Protein AF-A0A2P6TWJ0-F1 (afdb_monomer)

pLDDT: mean 83.56, std 17.19, range [19.19, 98.69]

Structure (mmCIF, N/CA/C/O backbone):
data_AF-A0A2P6TWJ0-F1
#
_entry.id   AF-A0A2P6TWJ0-F1
#
loop_
_atom_site.group_PDB
_atom_site.id
_atom_site.type_symbol
_atom_site.label_atom_id
_atom_site.label_alt_id
_atom_site.label_comp_id
_atom_site.label_asym_id
_atom_site.label_entity_id
_atom_site.label_seq_id
_atom_site.pdbx_PDB_ins_code
_atom_site.Cartn_x
_atom_site.Cartn_y
_atom_site.Cartn_z
_atom_site.occupancy
_atom_site.B_iso_or_equiv
_atom_site.auth_seq_id
_atom_site.auth_comp_id
_atom_site.auth_asym_id
_atom_site.auth_atom_id
_atom_site.pdbx_PDB_model_num
ATOM 1 N N . MET A 1 1 ? -15.428 26.413 -15.712 1.00 32.00 1 MET A N 1
ATOM 2 C CA . MET A 1 1 ? -15.603 25.094 -15.068 1.00 32.00 1 MET A CA 1
ATOM 3 C C . MET A 1 1 ? -15.027 25.182 -13.671 1.00 32.00 1 MET A C 1
ATOM 5 O O . MET A 1 1 ? -13.854 25.510 -13.551 1.00 32.00 1 MET A O 1
ATOM 9 N N . ARG A 1 2 ? -15.846 24.981 -12.632 1.00 39.03 2 ARG A N 1
ATOM 10 C CA . ARG A 1 2 ? -15.373 24.926 -11.243 1.00 39.03 2 ARG A CA 1
ATOM 11 C C . ARG A 1 2 ? -14.610 23.609 -11.052 1.00 39.03 2 ARG A C 1
ATOM 13 O O . ARG A 1 2 ? -15.207 22.610 -10.684 1.00 39.03 2 ARG A O 1
ATOM 20 N N . ALA A 1 3 ? -13.314 23.582 -11.353 1.00 42.16 3 ALA A N 1
ATOM 21 C CA . ALA A 1 3 ? -12.446 22.568 -10.763 1.00 42.16 3 ALA A CA 1
ATOM 22 C C . ALA A 1 3 ? -12.236 22.998 -9.308 1.00 42.16 3 ALA A C 1
ATOM 24 O O . ALA A 1 3 ? -11.452 23.899 -9.027 1.00 42.16 3 ALA A O 1
ATOM 25 N N . VAL A 1 4 ? -13.064 22.452 -8.419 1.00 58.28 4 VAL A N 1
ATOM 26 C CA . VAL A 1 4 ? -13.098 22.818 -6.998 1.00 58.28 4 VAL A CA 1
ATOM 27 C C . VAL A 1 4 ? -11.907 22.204 -6.246 1.00 58.28 4 VAL A C 1
ATOM 29 O O . VAL A 1 4 ? -11.434 22.764 -5.256 1.00 58.28 4 VAL A O 1
ATOM 32 N N . LEU A 1 5 ? -11.391 21.072 -6.734 1.00 70.56 5 LEU A N 1
ATOM 33 C CA . LEU A 1 5 ? -10.239 20.384 -6.159 1.00 70.56 5 LEU A CA 1
ATOM 34 C C . LEU A 1 5 ? -8.939 20.793 -6.867 1.00 70.56 5 LEU A C 1
ATOM 36 O O . LEU A 1 5 ? -8.886 20.900 -8.093 1.00 70.56 5 LEU A O 1
ATOM 40 N N . ALA A 1 6 ? -7.880 21.002 -6.081 1.00 65.94 6 ALA A N 1
ATOM 41 C CA . ALA A 1 6 ? -6.536 21.260 -6.598 1.00 65.94 6 ALA A CA 1
ATOM 42 C C . ALA A 1 6 ? -5.972 20.044 -7.359 1.00 65.94 6 ALA A C 1
ATOM 44 O O . ALA A 1 6 ? -6.554 18.962 -7.334 1.00 65.94 6 ALA A O 1
ATOM 45 N N . ALA A 1 7 ? -4.813 20.210 -8.006 1.00 64.25 7 ALA A N 1
ATOM 46 C CA . ALA A 1 7 ? -4.105 19.098 -8.636 1.00 64.25 7 ALA A CA 1
ATOM 47 C C . ALA A 1 7 ? -3.790 18.001 -7.603 1.00 64.25 7 ALA A C 1
ATOM 49 O O . ALA A 1 7 ? -3.174 18.274 -6.573 1.00 64.25 7 ALA A O 1
ATOM 50 N N . GLN A 1 8 ? -4.226 16.780 -7.905 1.00 78.25 8 GLN A N 1
ATOM 51 C CA . GLN A 1 8 ? -4.105 15.596 -7.053 1.00 78.25 8 GLN A CA 1
ATOM 52 C C . GLN A 1 8 ? -3.098 14.626 -7.672 1.00 78.25 8 GLN A C 1
ATOM 54 O O . GLN A 1 8 ? -2.775 14.740 -8.861 1.00 78.25 8 GLN A O 1
ATOM 59 N N . SER A 1 9 ? -2.629 13.640 -6.902 1.00 82.06 9 SER A N 1
ATOM 60 C CA . SER A 1 9 ? -1.827 12.566 -7.496 1.00 82.06 9 SER A CA 1
ATOM 61 C C . SER A 1 9 ? -2.612 11.861 -8.609 1.00 82.06 9 SER A C 1
ATOM 63 O O . SER A 1 9 ? -3.841 11.782 -8.565 1.00 82.06 9 SER A O 1
ATOM 65 N N . PHE A 1 10 ? -1.890 11.412 -9.638 1.00 88.62 10 PHE A N 1
ATOM 66 C CA . PHE A 1 10 ? -2.414 10.723 -10.826 1.00 88.62 10 PHE A CA 1
ATOM 67 C C . PHE A 1 10 ? -3.349 11.530 -11.752 1.00 88.62 10 PHE A C 1
ATOM 69 O O . PHE A 1 10 ? -3.717 11.040 -12.822 1.00 88.62 10 PHE A O 1
ATOM 76 N N . ALA A 1 11 ? -3.693 12.772 -11.408 1.00 84.00 11 ALA A N 1
ATOM 77 C CA . ALA A 1 11 ? -4.463 13.678 -12.256 1.00 84.00 11 ALA A CA 1
ATOM 78 C C . ALA A 1 11 ? -3.551 14.624 -13.064 1.00 84.00 11 ALA A C 1
ATOM 80 O O . ALA A 1 11 ? -2.391 14.836 -12.727 1.00 84.00 11 ALA A O 1
ATOM 81 N N . GLY A 1 12 ? -4.087 15.226 -14.133 1.00 81.00 12 GLY A N 1
ATOM 82 C CA . GLY A 1 12 ? -3.363 16.249 -14.904 1.00 81.00 12 GLY A CA 1
ATOM 83 C C . GLY A 1 12 ? -2.379 15.712 -15.948 1.00 81.00 12 GLY A C 1
ATOM 84 O O . GLY A 1 12 ? -1.413 16.395 -16.283 1.00 81.00 12 GLY A O 1
ATOM 85 N N . ASN A 1 13 ? -2.629 14.513 -16.483 1.00 83.75 13 ASN A N 1
ATOM 86 C CA . ASN A 1 13 ? -1.813 13.935 -17.550 1.00 83.75 13 ASN A CA 1
ATOM 87 C C . ASN A 1 13 ? -1.780 14.848 -18.787 1.00 83.75 13 ASN A C 1
ATOM 89 O O . ASN A 1 13 ? -2.819 15.156 -19.371 1.00 83.75 13 ASN A O 1
ATOM 93 N N . GLN A 1 14 ? -0.575 15.284 -19.162 1.00 84.75 14 GLN A N 1
ATOM 94 C CA . GLN A 1 14 ? -0.343 16.238 -20.252 1.00 84.75 14 GLN A CA 1
ATOM 95 C C . GLN A 1 14 ? -0.291 15.578 -21.638 1.00 84.75 14 GLN A C 1
ATOM 97 O O . GLN A 1 14 ? -0.276 16.277 -22.653 1.00 84.75 14 GLN A O 1
ATOM 102 N N . LEU A 1 15 ? -0.256 14.244 -21.695 1.00 89.00 15 LEU A N 1
ATOM 103 C CA . LEU A 1 15 ? -0.195 13.496 -22.943 1.00 89.00 15 LEU A CA 1
ATOM 104 C C . LEU A 1 15 ? -1.559 13.447 -23.627 1.00 89.00 15 LEU A C 1
ATOM 106 O O . LEU A 1 15 ? -2.605 13.244 -23.006 1.00 89.00 15 LEU A O 1
ATOM 110 N N . VAL A 1 16 ? -1.543 13.548 -24.951 1.00 87.38 16 VAL A N 1
ATOM 111 C CA . VAL A 1 16 ? -2.727 13.318 -25.777 1.00 87.38 16 VAL A CA 1
ATOM 112 C C . VAL A 1 16 ? -2.852 11.821 -26.009 1.00 87.38 16 VAL A C 1
ATOM 114 O O . VAL A 1 16 ? -2.046 11.244 -26.725 1.00 87.38 16 VAL A O 1
ATOM 117 N N . ARG A 1 17 ? -3.856 11.172 -25.417 1.00 81.00 17 ARG A N 1
ATOM 118 C CA . ARG A 1 17 ? -3.949 9.697 -25.387 1.00 81.00 17 ARG A CA 1
ATOM 119 C C . ARG A 1 17 ? -4.091 9.012 -26.757 1.00 81.00 17 ARG A C 1
ATOM 121 O O . ARG A 1 17 ? -3.873 7.812 -26.852 1.00 81.00 17 ARG A O 1
ATOM 128 N N . GLY A 1 18 ? -4.447 9.744 -27.811 1.00 70.00 18 GLY A N 1
ATOM 129 C CA . GLY A 1 18 ? -4.488 9.205 -29.170 1.00 70.00 18 GLY A CA 1
ATOM 130 C C . GLY A 1 18 ? -3.115 9.226 -29.842 1.00 70.00 18 GLY A C 1
ATOM 131 O O . GLY A 1 18 ? -2.387 10.209 -29.735 1.00 70.00 18 GLY A O 1
ATOM 132 N N . ALA A 1 19 ? -2.785 8.185 -30.606 1.00 61.97 19 ALA A N 1
ATOM 133 C CA . ALA A 1 19 ? -1.726 8.279 -31.606 1.00 61.97 19 ALA A CA 1
ATOM 134 C C . ALA A 1 19 ? -2.282 9.085 -32.783 1.00 61.97 19 ALA A C 1
ATOM 136 O O . ALA A 1 19 ? -3.267 8.661 -33.382 1.00 61.97 19 ALA A O 1
ATOM 137 N N . ALA A 1 20 ? -1.695 10.237 -33.115 1.00 58.19 20 ALA A N 1
ATOM 138 C CA . ALA A 1 20 ? -2.113 11.100 -34.227 1.00 58.19 20 ALA A CA 1
ATOM 139 C C . ALA A 1 20 ? -1.940 10.433 -35.616 1.00 58.19 20 ALA A C 1
ATOM 141 O O . ALA A 1 20 ? -1.115 10.847 -36.424 1.00 58.19 20 ALA A O 1
ATOM 142 N N . GLY A 1 21 ? -2.673 9.348 -35.885 1.00 56.31 21 GLY A N 1
ATOM 143 C CA . GLY A 1 21 ? -2.613 8.558 -37.117 1.00 56.31 21 GLY A CA 1
ATOM 144 C C . GLY A 1 21 ? -1.381 7.656 -37.268 1.00 56.31 21 GLY A C 1
ATOM 145 O O . GLY A 1 21 ? -1.247 6.995 -38.296 1.00 56.31 21 GLY A O 1
ATOM 146 N N . ARG A 1 22 ? -0.480 7.603 -36.276 1.00 64.44 22 ARG A N 1
ATOM 147 C CA . ARG A 1 22 ? 0.736 6.770 -36.321 1.00 64.44 22 ARG A CA 1
ATOM 148 C C . ARG A 1 22 ? 0.406 5.322 -35.955 1.00 64.44 22 ARG A C 1
ATOM 150 O O . ARG A 1 22 ? -0.208 5.081 -34.917 1.00 64.44 22 ARG A O 1
ATOM 157 N N . ARG A 1 23 ? 0.845 4.357 -36.770 1.00 70.50 23 ARG A N 1
ATOM 158 C CA . ARG A 1 23 ? 0.796 2.933 -36.397 1.00 70.50 23 ARG A CA 1
ATOM 159 C C . ARG A 1 23 ? 1.960 2.625 -35.462 1.00 70.50 23 ARG A C 1
ATOM 161 O O . ARG A 1 23 ? 3.094 2.978 -35.782 1.00 70.50 23 ARG A O 1
ATOM 168 N N . LEU A 1 24 ? 1.691 1.973 -34.331 1.00 75.81 24 LEU A N 1
ATOM 169 C CA . LEU A 1 24 ? 2.734 1.663 -33.355 1.00 75.81 24 LEU A CA 1
ATOM 170 C C . LEU A 1 24 ? 3.813 0.758 -33.962 1.00 75.81 24 LEU A C 1
ATOM 172 O O . LEU A 1 24 ? 4.981 1.049 -33.768 1.00 75.81 24 LEU A O 1
ATOM 176 N N . GLU A 1 25 ? 3.457 -0.222 -34.793 1.00 75.12 25 GLU A N 1
ATOM 177 C CA . GLU A 1 25 ? 4.412 -0.997 -35.604 1.00 75.12 25 GLU A CA 1
ATOM 178 C C . GLU A 1 25 ? 5.453 -0.118 -36.323 1.00 75.12 25 GLU A C 1
ATOM 180 O O . GLU A 1 25 ? 6.648 -0.343 -36.175 1.00 75.12 25 GLU A O 1
ATOM 185 N N . GLN A 1 26 ? 5.022 0.932 -37.035 1.00 74.06 26 GLN A N 1
ATOM 186 C CA . GLN A 1 26 ? 5.929 1.840 -37.757 1.00 74.06 26 GLN A CA 1
ATOM 187 C C . GLN A 1 26 ? 6.838 2.616 -36.806 1.00 74.06 26 GLN A C 1
ATOM 189 O O . GLN A 1 26 ? 7.991 2.898 -37.127 1.00 74.06 26 GLN A O 1
ATOM 194 N N . VAL A 1 27 ? 6.309 2.964 -35.633 1.00 76.69 27 VAL A N 1
ATOM 195 C CA . VAL A 1 27 ? 7.084 3.590 -34.568 1.00 76.69 27 VAL A CA 1
ATOM 196 C C . VAL A 1 27 ? 8.088 2.577 -34.033 1.00 76.69 27 VAL A C 1
ATOM 198 O O . VAL A 1 27 ? 9.257 2.900 -33.942 1.00 76.69 27 VAL A O 1
ATOM 201 N N . LEU A 1 28 ? 7.716 1.345 -33.706 1.00 77.69 28 LEU A N 1
ATOM 202 C CA . LEU A 1 28 ? 8.635 0.359 -33.132 1.00 77.69 28 LEU A CA 1
ATOM 203 C C . LEU A 1 28 ? 9.706 -0.104 -34.133 1.00 77.69 28 LEU A C 1
ATOM 205 O O . LEU A 1 28 ? 10.859 -0.263 -33.737 1.00 77.69 28 LEU A O 1
ATOM 209 N N . SER A 1 29 ? 9.361 -0.233 -35.417 1.00 73.00 29 SER A N 1
ATOM 210 C CA . SER A 1 29 ? 10.249 -0.716 -36.479 1.00 73.00 29 SER A CA 1
ATOM 211 C C . SER A 1 29 ? 11.191 0.351 -37.056 1.00 73.00 29 SER A C 1
ATOM 213 O O . SER A 1 29 ? 12.086 0.014 -37.833 1.00 73.00 29 SER A O 1
ATOM 215 N N . SER A 1 30 ? 11.001 1.640 -36.744 1.00 69.25 30 SER A N 1
ATOM 216 C CA . SER A 1 30 ? 11.834 2.713 -37.300 1.00 69.25 30 SER A CA 1
ATOM 217 C C . SER A 1 30 ? 13.265 2.666 -36.753 1.00 69.25 30 SER A C 1
ATOM 219 O O . SER A 1 30 ? 13.471 2.641 -35.539 1.00 69.25 30 SER A O 1
ATOM 221 N N . SER A 1 31 ? 14.258 2.749 -37.641 1.00 59.31 31 SER A N 1
ATOM 222 C CA . SER A 1 31 ? 15.693 2.742 -37.314 1.00 59.31 31 SER A CA 1
ATOM 223 C C . SER A 1 31 ? 16.260 4.104 -36.867 1.00 59.31 31 SER A C 1
ATOM 225 O O . SER A 1 31 ? 17.444 4.194 -36.545 1.00 59.31 31 SER A O 1
ATOM 227 N N . GLY A 1 32 ? 15.439 5.163 -36.829 1.00 59.47 32 GLY A N 1
ATOM 228 C CA . GLY A 1 32 ? 15.814 6.518 -36.395 1.00 59.47 32 GLY A CA 1
ATOM 229 C C . GLY A 1 32 ? 15.167 6.945 -35.069 1.00 59.47 32 GLY A C 1
ATOM 230 O O . GLY A 1 32 ? 14.227 6.315 -34.588 1.00 59.47 32 GLY A O 1
ATOM 231 N N . SER A 1 33 ? 15.661 8.038 -34.475 1.00 64.06 33 SER A N 1
ATOM 232 C CA . SER A 1 33 ? 15.016 8.676 -33.317 1.00 64.06 33 SER A CA 1
ATOM 233 C C . SER A 1 33 ? 13.875 9.574 -33.796 1.00 64.06 33 SER A C 1
ATOM 235 O O . SER A 1 33 ? 14.113 10.639 -34.357 1.00 64.06 33 SER A O 1
ATOM 237 N N . ASP A 1 34 ? 12.634 9.148 -33.573 1.00 74.56 34 ASP A N 1
ATOM 238 C CA . ASP A 1 34 ? 11.419 9.946 -33.775 1.00 74.56 34 ASP A CA 1
ATOM 239 C C . ASP A 1 34 ? 11.057 10.779 -32.528 1.00 74.56 34 ASP A C 1
ATOM 241 O O . ASP A 1 34 ? 9.948 11.295 -32.415 1.00 74.56 34 ASP A O 1
ATOM 245 N N . GLY A 1 35 ? 11.986 10.874 -31.565 1.00 83.69 35 GLY A N 1
ATOM 246 C CA . GLY A 1 35 ? 11.789 11.537 -30.273 1.00 83.69 35 GLY A CA 1
ATOM 247 C C . GLY A 1 35 ? 10.908 10.758 -29.291 1.00 83.69 35 GLY A C 1
ATOM 248 O O . GLY A 1 35 ? 10.633 11.256 -28.192 1.00 83.69 35 GLY A O 1
ATOM 249 N N . SER A 1 36 ? 10.434 9.566 -29.673 1.00 89.06 36 SER A N 1
ATOM 250 C CA . SER A 1 36 ? 9.572 8.745 -28.828 1.00 89.06 36 SER A CA 1
ATOM 251 C C . SER A 1 36 ? 10.359 8.142 -27.666 1.00 89.06 36 SER A C 1
ATOM 253 O O . SER A 1 36 ? 11.513 7.735 -27.819 1.00 89.06 36 SER A O 1
ATOM 255 N N . LEU A 1 37 ? 9.724 8.099 -26.494 1.00 93.38 37 LEU A N 1
ATOM 256 C CA . LEU A 1 37 ? 10.336 7.645 -25.249 1.00 93.38 37 LEU A CA 1
ATOM 257 C C . LEU A 1 37 ? 9.531 6.517 -24.608 1.00 93.38 37 LEU A C 1
ATOM 259 O O . LEU A 1 37 ? 8.306 6.461 -24.717 1.00 93.38 37 LEU A O 1
ATOM 263 N N . PHE A 1 38 ? 10.247 5.655 -23.896 1.00 94.25 38 PHE A N 1
ATOM 264 C CA . PHE A 1 38 ? 9.767 4.397 -23.351 1.00 94.25 38 PHE A CA 1
ATOM 265 C C . PHE A 1 38 ? 9.964 4.367 -21.837 1.00 94.25 38 PHE A C 1
ATOM 267 O O . PHE A 1 38 ? 11.068 4.588 -21.339 1.00 94.25 38 PHE A O 1
ATOM 274 N N . LEU A 1 39 ? 8.891 4.095 -21.106 1.00 96.62 39 LEU A N 1
ATOM 275 C CA . LEU A 1 39 ? 8.887 3.903 -19.665 1.00 96.62 39 LEU A CA 1
ATOM 276 C C . LEU A 1 39 ? 8.797 2.410 -19.360 1.00 96.62 39 LEU A C 1
ATOM 278 O O . LEU A 1 39 ? 7.816 1.772 -19.730 1.00 96.62 39 LEU A O 1
ATOM 282 N N . LEU A 1 40 ? 9.791 1.850 -18.671 1.00 96.50 40 LEU A N 1
ATOM 283 C CA . LEU A 1 40 ? 9.697 0.457 -18.238 1.00 96.50 40 LEU A CA 1
ATOM 284 C C . LEU A 1 40 ? 8.771 0.339 -17.022 1.00 96.50 40 LEU A C 1
ATOM 286 O O . LEU A 1 40 ? 8.892 1.112 -16.065 1.00 96.50 40 LEU A O 1
ATOM 290 N N . VAL A 1 41 ? 7.890 -0.656 -17.054 1.00 95.44 41 VAL A N 1
ATOM 291 C CA . VAL A 1 41 ? 7.036 -1.066 -15.932 1.00 95.44 41 VAL A CA 1
ATOM 292 C C . VAL A 1 41 ? 7.191 -2.564 -15.690 1.00 95.44 41 VAL A C 1
ATOM 294 O O . VAL A 1 41 ? 7.501 -3.314 -16.613 1.00 95.44 41 VAL A O 1
ATOM 297 N N . SER A 1 42 ? 7.045 -2.999 -14.443 1.00 92.06 42 SER A N 1
ATOM 298 C CA . SER A 1 42 ? 7.166 -4.410 -14.067 1.00 92.06 42 SER A CA 1
ATOM 299 C C . SER A 1 42 ? 6.334 -4.687 -12.828 1.00 92.06 42 SER A C 1
ATOM 301 O O . SER A 1 42 ? 6.653 -4.167 -11.749 1.00 92.06 42 SER A O 1
ATOM 303 N N . ASP A 1 43 ? 5.302 -5.515 -12.982 1.00 86.50 43 ASP A N 1
ATOM 304 C CA . ASP A 1 43 ? 4.281 -5.735 -11.960 1.00 86.50 43 ASP A CA 1
ATOM 305 C C . ASP A 1 43 ? 3.796 -4.367 -11.433 1.00 86.50 43 ASP A C 1
ATOM 307 O O . ASP A 1 43 ? 3.411 -3.511 -12.226 1.00 86.50 43 ASP A O 1
ATOM 311 N N . ARG A 1 44 ? 3.937 -4.065 -10.136 1.00 87.75 44 ARG A N 1
ATOM 312 C CA . ARG A 1 44 ? 3.507 -2.780 -9.548 1.00 87.75 44 ARG A CA 1
ATOM 313 C C . ARG A 1 44 ? 4.553 -1.662 -9.549 1.00 87.75 44 ARG A C 1
ATOM 315 O O . ARG A 1 44 ? 4.379 -0.624 -8.901 1.00 87.75 44 ARG A O 1
ATOM 322 N N . ARG A 1 45 ? 5.661 -1.853 -10.266 1.00 92.88 45 ARG A N 1
ATOM 323 C CA . ARG A 1 45 ? 6.831 -0.970 -10.210 1.00 92.88 45 ARG A CA 1
ATOM 324 C C . ARG A 1 45 ? 7.044 -0.195 -11.501 1.00 92.88 45 ARG A C 1
ATOM 326 O O . ARG A 1 45 ? 6.843 -0.704 -12.601 1.00 92.88 45 ARG A O 1
ATOM 333 N N . VAL A 1 46 ? 7.521 1.035 -11.351 1.00 94.94 46 VAL A N 1
ATOM 334 C CA . VAL A 1 46 ? 7.826 1.960 -12.446 1.00 94.94 46 VAL A CA 1
ATOM 335 C C . VAL A 1 46 ? 9.317 2.262 -12.458 1.00 94.94 46 VAL A C 1
ATOM 337 O O . VAL A 1 46 ? 9.948 2.397 -11.405 1.00 94.94 46 VAL A O 1
ATOM 340 N N . CYS A 1 47 ? 9.900 2.356 -13.652 1.00 95.19 47 CYS A N 1
ATOM 341 C CA . CYS A 1 47 ? 11.307 2.684 -13.784 1.00 95.19 47 CYS A CA 1
ATOM 342 C C . CYS A 1 47 ? 11.574 4.141 -13.428 1.00 95.19 47 CYS A C 1
ATOM 344 O O . CYS A 1 47 ? 10.981 5.070 -13.981 1.00 95.19 47 CYS A O 1
ATOM 346 N N . VAL A 1 48 ? 12.514 4.328 -12.511 1.00 93.31 48 VAL A N 1
ATOM 347 C CA . VAL A 1 48 ? 12.886 5.632 -11.983 1.00 93.31 48 VAL A CA 1
ATOM 348 C C . VAL A 1 48 ? 14.390 5.837 -12.043 1.00 93.31 48 VAL A C 1
ATOM 350 O O . VAL A 1 48 ? 15.192 4.903 -12.053 1.00 93.31 48 VAL A O 1
ATOM 353 N N . ALA A 1 49 ? 14.787 7.096 -12.080 1.00 89.75 49 ALA A N 1
ATOM 354 C CA . ALA A 1 49 ? 16.166 7.533 -11.992 1.00 89.75 49 ALA A CA 1
ATOM 355 C C . ALA A 1 49 ? 16.263 8.627 -10.940 1.00 89.75 49 ALA A C 1
ATOM 357 O O . ALA A 1 49 ? 15.267 9.243 -10.560 1.00 89.75 49 ALA A O 1
ATOM 358 N N . ASP A 1 50 ? 17.475 8.866 -10.475 1.00 81.12 50 ASP A N 1
ATOM 359 C CA . ASP A 1 50 ? 17.754 10.064 -9.708 1.00 81.12 50 ASP A CA 1
ATOM 360 C C . ASP A 1 50 ? 17.828 11.234 -10.691 1.00 81.12 50 ASP A C 1
ATOM 362 O O . ASP A 1 50 ? 18.691 11.300 -11.571 1.00 81.12 50 ASP A O 1
ATOM 366 N N . GLY A 1 51 ? 16.842 12.117 -10.595 1.00 60.94 51 GLY A N 1
ATOM 367 C CA . GLY A 1 51 ? 16.761 13.339 -11.368 1.00 60.94 51 GLY A CA 1
ATOM 368 C C . GLY A 1 51 ? 17.804 14.363 -10.920 1.00 60.94 51 GLY A C 1
ATOM 369 O O . GLY A 1 51 ? 18.357 14.286 -9.817 1.00 60.94 51 GLY A O 1
ATOM 370 N N . PRO A 1 52 ? 18.109 15.357 -11.768 1.00 48.88 52 PRO A N 1
ATOM 371 C CA . PRO A 1 52 ? 19.083 16.382 -11.432 1.00 48.88 52 PRO A CA 1
ATOM 372 C C . PRO A 1 52 ? 18.578 17.255 -10.269 1.00 48.88 52 PRO A C 1
ATOM 374 O O . PRO A 1 52 ? 17.685 18.082 -10.445 1.00 48.88 52 PRO A O 1
ATOM 377 N N . GLY A 1 53 ? 19.191 17.113 -9.090 1.00 44.84 53 GLY A N 1
ATOM 378 C CA . GLY A 1 53 ? 18.931 17.964 -7.925 1.00 44.84 53 GLY A CA 1
ATOM 379 C C . GLY A 1 53 ? 19.290 19.433 -8.190 1.00 44.84 53 GLY A C 1
ATOM 380 O O . GLY A 1 53 ? 20.357 19.759 -8.724 1.00 44.84 53 GLY A O 1
ATOM 381 N N . GLY A 1 54 ? 18.391 20.353 -7.847 1.00 34.88 54 GLY A N 1
ATOM 382 C CA . GLY A 1 54 ? 18.650 21.788 -7.921 1.00 34.88 54 GLY A CA 1
ATOM 383 C C . GLY A 1 54 ? 19.347 22.293 -6.656 1.00 34.88 54 GLY A C 1
ATOM 384 O O . GLY A 1 54 ? 18.754 22.251 -5.592 1.00 34.88 54 GLY A O 1
ATOM 385 N N . GLY A 1 55 ? 20.579 22.803 -6.780 1.00 36.03 55 GLY A N 1
ATOM 386 C CA . GLY A 1 55 ? 21.205 23.736 -5.823 1.00 36.03 55 GLY A CA 1
ATOM 387 C C . GLY A 1 55 ? 21.096 23.383 -4.338 1.00 36.03 55 GLY A C 1
ATOM 388 O O . GLY A 1 55 ? 20.465 24.122 -3.599 1.00 36.03 55 GLY A O 1
ATOM 389 N N . GLY A 1 56 ? 21.743 22.295 -3.911 1.00 38.09 56 GLY A N 1
ATOM 390 C CA . GLY A 1 56 ? 21.839 21.914 -2.493 1.00 38.09 56 GLY A CA 1
ATOM 391 C C . GLY A 1 56 ? 20.724 20.999 -1.976 1.00 38.09 56 GLY A C 1
ATOM 392 O O . GLY A 1 56 ? 20.819 20.537 -0.848 1.00 38.09 56 GLY A O 1
ATOM 393 N N . SER A 1 57 ? 19.710 20.689 -2.789 1.00 39.53 57 SER A N 1
ATOM 394 C CA . SER A 1 57 ? 18.675 19.692 -2.477 1.00 39.53 57 SER A CA 1
ATOM 395 C C . SER A 1 57 ? 19.087 18.280 -2.929 1.00 39.53 57 SER A C 1
ATOM 397 O O . SER A 1 57 ? 19.771 18.133 -3.950 1.00 39.53 57 SER A O 1
ATOM 399 N N . ALA A 1 58 ? 18.672 17.259 -2.167 1.00 48.41 58 ALA A N 1
ATOM 400 C CA . ALA A 1 58 ? 18.856 15.840 -2.477 1.00 48.41 58 ALA A CA 1
ATOM 401 C C . ALA A 1 58 ? 18.363 15.492 -3.895 1.00 48.41 58 ALA A C 1
ATOM 403 O O . ALA A 1 58 ? 17.503 16.171 -4.463 1.00 48.41 58 ALA A O 1
ATOM 404 N N . ALA A 1 59 ? 18.931 14.441 -4.495 1.00 53.75 59 ALA A N 1
ATOM 405 C CA . ALA A 1 59 ? 18.509 13.996 -5.816 1.00 53.75 59 ALA A CA 1
ATOM 406 C C . ALA A 1 59 ? 17.023 13.623 -5.781 1.00 53.75 59 ALA A C 1
ATOM 408 O O . ALA A 1 59 ? 16.597 12.768 -5.006 1.00 53.75 59 ALA A O 1
ATOM 409 N N . ARG A 1 60 ? 16.221 14.301 -6.604 1.00 70.56 60 ARG A N 1
ATOM 410 C CA . ARG A 1 60 ? 14.788 14.040 -6.665 1.00 70.56 60 ARG A CA 1
ATOM 411 C C . ARG A 1 60 ? 14.566 12.801 -7.516 1.00 70.56 60 ARG A C 1
ATOM 413 O O . ARG A 1 60 ? 15.046 12.751 -8.643 1.00 70.56 60 ARG A O 1
ATOM 420 N N . THR A 1 61 ? 13.822 11.828 -7.009 1.00 81.38 61 THR A N 1
ATOM 421 C CA . THR A 1 61 ? 13.377 10.704 -7.840 1.00 81.38 61 THR A CA 1
ATOM 422 C C . THR A 1 61 ? 12.528 11.242 -8.997 1.00 81.38 61 THR A C 1
ATOM 424 O O . THR A 1 61 ? 11.689 12.114 -8.783 1.00 81.38 61 THR A O 1
ATOM 427 N N . GLN A 1 62 ? 12.770 10.751 -10.210 1.00 89.19 62 GLN A N 1
ATOM 428 C CA . GLN A 1 62 ? 11.977 11.052 -11.404 1.00 89.19 62 GLN A CA 1
ATOM 429 C C . GLN A 1 62 ? 11.732 9.770 -12.203 1.00 89.19 62 GLN A C 1
ATOM 431 O O . GLN A 1 62 ? 12.517 8.818 -12.129 1.00 89.19 62 GLN A O 1
ATOM 436 N N . VAL A 1 63 ? 10.685 9.755 -13.014 1.00 92.50 63 VAL A N 1
ATOM 437 C CA . VAL A 1 63 ? 10.417 8.717 -14.007 1.00 92.50 63 VAL A CA 1
ATOM 438 C C . VAL A 1 63 ? 11.585 8.645 -14.993 1.00 92.50 63 VAL A C 1
ATOM 440 O O . VAL A 1 63 ? 12.027 9.652 -15.554 1.00 92.50 63 VAL A O 1
ATOM 443 N N . ARG A 1 64 ? 12.111 7.437 -15.212 1.00 94.19 64 ARG A N 1
ATOM 444 C CA . ARG A 1 64 ? 13.200 7.206 -16.164 1.00 94.19 64 ARG A CA 1
ATOM 445 C C . ARG A 1 64 ? 12.626 6.820 -17.515 1.00 94.19 64 ARG A C 1
ATOM 447 O O . ARG A 1 64 ? 12.197 5.691 -17.731 1.00 94.19 64 ARG A O 1
ATOM 454 N N . TRP A 1 65 ? 12.708 7.765 -18.436 1.00 94.38 65 TRP A N 1
ATOM 455 C CA . TRP A 1 65 ? 12.446 7.535 -19.845 1.00 94.38 65 TRP A CA 1
ATOM 456 C C . TRP A 1 65 ? 13.687 6.994 -20.550 1.00 94.38 65 TRP A C 1
ATOM 458 O O . TRP A 1 65 ? 14.807 7.447 -20.301 1.00 94.38 65 TRP A O 1
ATOM 468 N N . LEU A 1 66 ? 13.477 6.043 -21.448 1.00 92.75 66 LEU A N 1
ATOM 469 C CA . LEU A 1 66 ? 14.488 5.498 -22.341 1.00 92.75 66 LEU A CA 1
ATOM 470 C C . LEU A 1 66 ? 14.159 5.908 -23.769 1.00 92.75 66 LEU A C 1
ATOM 472 O O . LEU A 1 66 ? 12.995 5.942 -24.155 1.00 92.75 66 LEU A O 1
ATOM 476 N N . ASP A 1 67 ? 15.178 6.210 -24.556 1.00 90.88 67 ASP A N 1
ATOM 477 C CA . ASP A 1 67 ? 15.054 6.218 -26.006 1.00 90.88 67 ASP A CA 1
ATOM 478 C C . ASP A 1 67 ? 15.351 4.810 -26.554 1.00 90.88 67 ASP A C 1
ATOM 480 O O . ASP A 1 67 ? 15.591 3.853 -25.812 1.00 90.88 67 ASP A O 1
ATOM 484 N N . ARG A 1 68 ? 15.349 4.667 -27.879 1.00 86.56 68 ARG A N 1
ATOM 485 C CA . ARG A 1 68 ? 15.631 3.383 -28.538 1.00 86.56 68 ARG A CA 1
ATOM 486 C C . ARG A 1 68 ? 17.037 2.870 -28.266 1.00 86.56 68 ARG A C 1
ATOM 488 O O . ARG A 1 68 ? 17.221 1.665 -28.154 1.00 86.56 68 ARG A O 1
ATOM 495 N N . ALA A 1 69 ? 18.018 3.765 -28.167 1.00 87.44 69 ALA A N 1
ATOM 496 C CA . ALA A 1 69 ? 19.384 3.376 -27.841 1.00 87.44 69 ALA A CA 1
ATOM 497 C C . ALA A 1 69 ? 19.454 2.824 -26.409 1.00 87.44 69 ALA A C 1
ATOM 499 O O . ALA A 1 69 ? 20.114 1.816 -26.173 1.00 87.44 69 ALA A O 1
ATOM 500 N N . GLY A 1 70 ? 18.717 3.436 -25.479 1.00 89.94 70 GLY A N 1
ATOM 501 C CA . GLY A 1 70 ? 18.536 2.957 -24.114 1.00 89.94 70 GLY A CA 1
ATOM 502 C C . GLY A 1 70 ? 17.856 1.591 -24.047 1.00 89.94 70 GLY A C 1
ATOM 503 O O . GLY A 1 70 ? 18.320 0.739 -23.299 1.00 89.94 70 GLY A O 1
ATOM 504 N N . LEU A 1 71 ? 16.814 1.356 -24.853 1.00 90.25 71 LEU A N 1
ATOM 505 C CA . LEU A 1 71 ? 16.188 0.034 -24.975 1.00 90.25 71 LEU A CA 1
ATOM 506 C C . LEU A 1 71 ? 17.150 -1.009 -25.562 1.00 90.25 71 LEU A C 1
ATOM 508 O O . LEU A 1 71 ? 17.323 -2.076 -24.979 1.00 90.25 71 LEU A O 1
ATOM 512 N N . ALA A 1 72 ? 17.830 -0.687 -26.664 1.00 88.06 72 ALA A N 1
ATOM 513 C CA . ALA A 1 72 ? 18.774 -1.595 -27.312 1.00 88.06 72 ALA A CA 1
ATOM 514 C C . ALA A 1 72 ? 19.953 -1.953 -26.394 1.00 88.06 72 ALA A C 1
ATOM 516 O O . ALA A 1 72 ? 20.372 -3.104 -26.354 1.00 88.06 72 ALA A O 1
ATOM 517 N N . ALA A 1 73 ? 20.444 -0.998 -25.595 1.00 88.19 73 ALA A N 1
ATOM 518 C CA . ALA A 1 73 ? 21.467 -1.240 -24.575 1.00 88.19 73 ALA A CA 1
ATOM 519 C C . ALA A 1 73 ? 21.001 -2.183 -23.448 1.00 88.19 73 ALA A C 1
ATOM 521 O O . ALA A 1 73 ? 21.822 -2.673 -22.677 1.00 88.19 73 ALA A O 1
ATOM 522 N N . MET A 1 74 ? 19.693 -2.425 -23.342 1.00 88.12 74 MET A N 1
ATOM 523 C CA . MET A 1 74 ? 19.080 -3.373 -22.414 1.00 88.12 74 MET A CA 1
ATOM 524 C C . MET A 1 74 ? 18.686 -4.691 -23.097 1.00 88.12 74 MET A C 1
ATOM 526 O O . MET A 1 74 ? 17.991 -5.501 -22.489 1.00 88.12 74 MET A O 1
ATOM 530 N N . ASP A 1 75 ? 19.130 -4.927 -24.333 1.00 87.25 75 ASP A N 1
ATOM 531 C CA . ASP A 1 75 ? 18.696 -6.039 -25.189 1.00 87.25 75 ASP A CA 1
ATOM 532 C C . ASP A 1 75 ? 17.180 -6.058 -25.426 1.00 87.25 75 ASP A C 1
ATOM 534 O O . ASP A 1 75 ? 16.587 -7.123 -25.608 1.00 87.25 75 ASP A O 1
ATOM 538 N N . ILE A 1 76 ? 16.546 -4.881 -25.403 1.00 89.56 76 ILE A N 1
ATOM 539 C CA . ILE A 1 76 ? 15.152 -4.708 -25.797 1.00 89.56 76 ILE A CA 1
ATOM 540 C C . ILE A 1 76 ? 15.121 -4.209 -27.237 1.00 89.56 76 ILE A C 1
ATOM 542 O O . ILE A 1 76 ? 15.578 -3.104 -27.537 1.00 89.56 76 ILE A O 1
ATOM 546 N N . ALA A 1 77 ? 14.551 -5.011 -28.128 1.00 86.75 77 ALA A N 1
ATOM 547 C CA . ALA A 1 77 ? 14.437 -4.686 -29.544 1.00 86.75 77 ALA A CA 1
ATOM 548 C C . ALA A 1 77 ? 13.054 -5.041 -30.085 1.00 86.75 77 ALA A C 1
ATOM 550 O O . ALA A 1 77 ? 12.327 -5.837 -29.492 1.00 86.75 77 ALA A O 1
ATOM 551 N N . TYR A 1 78 ? 12.686 -4.453 -31.223 1.00 82.25 78 TYR A N 1
ATOM 552 C CA . TYR A 1 78 ? 11.443 -4.799 -31.902 1.00 82.25 78 TYR A CA 1
ATOM 553 C C . TYR A 1 78 ? 11.405 -6.294 -32.234 1.00 82.25 78 TYR A C 1
ATOM 555 O O . TYR A 1 78 ? 12.373 -6.823 -32.778 1.00 82.25 78 TYR A O 1
ATOM 563 N N . SER A 1 79 ? 10.301 -6.969 -31.902 1.00 76.38 79 SER A N 1
ATOM 564 C CA . SER A 1 79 ? 10.151 -8.416 -32.124 1.00 76.38 79 SER A CA 1
ATOM 565 C C . SER A 1 79 ? 10.018 -8.784 -33.608 1.00 76.38 79 SER A C 1
ATOM 567 O O . SER A 1 79 ? 10.127 -9.953 -33.967 1.00 76.38 79 SER A O 1
ATOM 569 N N . GLY A 1 80 ? 9.767 -7.800 -34.479 1.00 71.88 80 GLY A N 1
ATOM 570 C CA . GLY A 1 80 ? 9.466 -8.024 -35.892 1.00 71.88 80 GLY A CA 1
ATOM 571 C C . GLY A 1 80 ? 7.993 -8.335 -36.166 1.00 71.88 80 GLY A C 1
ATOM 572 O O . GLY A 1 80 ? 7.640 -8.538 -37.326 1.00 71.88 80 GLY A O 1
ATOM 573 N N . GLN A 1 81 ? 7.141 -8.385 -35.132 1.00 69.69 81 GLN A N 1
ATOM 574 C CA . GLN A 1 81 ? 5.713 -8.677 -35.264 1.0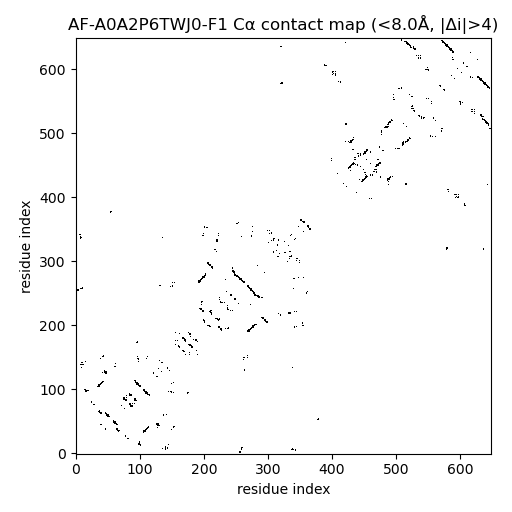0 69.69 81 GLN A CA 1
ATOM 575 C C . GLN A 1 81 ? 4.855 -7.817 -34.329 1.00 69.69 81 GLN A C 1
ATOM 577 O O . GLN A 1 81 ? 5.064 -7.778 -33.117 1.00 69.69 81 GLN A O 1
ATOM 582 N N . GLY A 1 82 ? 3.832 -7.175 -34.901 1.00 72.81 82 GLY A N 1
ATOM 583 C CA . GLY A 1 82 ? 2.799 -6.464 -34.147 1.00 72.81 82 GLY A CA 1
ATOM 584 C C . GLY A 1 82 ? 3.334 -5.316 -33.286 1.00 72.81 82 GLY A C 1
ATOM 585 O O . GLY A 1 82 ? 4.285 -4.631 -33.663 1.00 72.81 82 GLY A O 1
ATOM 586 N N . ASP A 1 83 ? 2.701 -5.124 -32.127 1.00 74.06 83 ASP A N 1
ATOM 587 C CA . ASP A 1 83 ? 2.941 -4.034 -31.170 1.00 74.06 83 ASP A CA 1
ATOM 588 C C . ASP A 1 83 ? 3.797 -4.498 -29.969 1.00 74.06 83 ASP A C 1
ATOM 590 O O . ASP A 1 83 ? 3.518 -4.167 -28.815 1.00 74.06 83 ASP A O 1
ATOM 594 N N . GLN A 1 84 ? 4.814 -5.326 -30.219 1.00 79.06 84 GLN A N 1
ATOM 595 C CA . GLN A 1 84 ? 5.624 -5.941 -29.167 1.00 79.06 84 GLN A CA 1
ATOM 596 C C . GLN A 1 84 ? 7.119 -5.661 -29.329 1.00 79.06 84 GLN A C 1
ATOM 598 O O . GLN A 1 84 ? 7.657 -5.540 -30.432 1.00 79.06 84 GLN A O 1
ATOM 603 N N . LEU A 1 85 ? 7.806 -5.593 -28.194 1.00 86.62 85 LEU A N 1
ATOM 604 C CA . LEU A 1 85 ? 9.257 -5.688 -28.120 1.00 86.62 85 LEU A CA 1
ATOM 605 C C . LEU A 1 85 ? 9.636 -7.080 -27.611 1.00 86.62 85 LEU A C 1
ATOM 607 O O . LEU A 1 85 ? 8.800 -7.833 -27.118 1.00 86.62 85 LEU A O 1
ATOM 611 N N . SER A 1 86 ? 10.909 -7.425 -27.736 1.00 86.56 86 SER A N 1
ATOM 612 C CA . SER A 1 86 ? 11.481 -8.643 -27.180 1.00 86.56 86 SER A CA 1
ATOM 613 C C . SER A 1 86 ? 12.675 -8.308 -26.301 1.00 86.56 86 SER A C 1
ATOM 615 O O . SER A 1 86 ? 13.445 -7.404 -26.623 1.00 86.56 86 SER A O 1
ATOM 617 N N . ILE A 1 87 ? 12.825 -9.046 -25.207 1.00 86.12 87 ILE A N 1
ATOM 618 C CA . ILE A 1 87 ? 13.953 -8.983 -24.284 1.00 86.12 87 ILE A CA 1
ATOM 619 C C . ILE A 1 87 ? 14.881 -10.156 -24.599 1.00 86.12 87 ILE A C 1
ATOM 621 O O . ILE A 1 87 ? 14.453 -11.315 -24.602 1.00 86.12 87 ILE A O 1
ATOM 625 N N . GLY A 1 88 ? 16.150 -9.868 -24.899 1.00 81.06 88 GLY A N 1
ATOM 626 C CA . GLY A 1 88 ? 17.147 -10.895 -25.221 1.00 81.06 88 GLY A CA 1
ATOM 627 C C . GLY A 1 88 ? 16.765 -11.770 -26.423 1.00 81.06 88 GLY A C 1
ATOM 628 O O . GLY A 1 88 ? 17.167 -12.929 -26.489 1.00 81.06 88 GLY A O 1
ATOM 629 N N . GLY A 1 89 ? 15.927 -11.249 -27.329 1.00 75.38 89 GLY A N 1
ATOM 630 C CA . GLY A 1 89 ? 15.482 -11.923 -28.553 1.00 75.38 89 GLY A CA 1
ATOM 631 C C . GLY A 1 89 ? 14.529 -13.110 -28.367 1.00 75.38 89 GLY A C 1
ATOM 632 O O . GLY A 1 89 ? 14.293 -13.830 -29.332 1.00 75.38 89 GLY A O 1
ATOM 633 N N . SER A 1 90 ? 14.002 -13.350 -27.160 1.00 74.62 90 SER A N 1
ATOM 634 C CA . SER A 1 90 ? 13.165 -14.535 -26.884 1.00 74.62 90 SER A CA 1
ATOM 635 C C . SER A 1 90 ? 11.936 -14.279 -26.013 1.00 74.62 90 SER A C 1
ATOM 637 O O . SER A 1 90 ? 10.944 -14.984 -26.166 1.00 74.62 90 SER A O 1
ATOM 639 N N . GLN A 1 91 ? 11.970 -13.292 -25.116 1.00 84.56 91 GLN A N 1
ATOM 640 C CA . GLN A 1 91 ? 10.856 -13.014 -24.204 1.00 84.56 91 GLN A CA 1
ATOM 641 C C . GLN A 1 91 ? 10.063 -11.807 -24.679 1.00 84.56 91 GLN A C 1
ATOM 643 O O . GLN A 1 91 ? 10.644 -10.752 -24.916 1.00 84.56 91 GLN A O 1
ATOM 648 N N . GLU A 1 92 ? 8.748 -11.950 -24.815 1.00 86.88 92 GLU A N 1
ATOM 649 C CA . GLU A 1 92 ? 7.874 -10.853 -25.231 1.00 86.88 92 GLU A CA 1
ATOM 650 C C . GLU A 1 92 ? 7.772 -9.774 -24.143 1.00 86.88 92 GLU A C 1
ATOM 652 O O . GLU A 1 92 ? 7.579 -10.066 -22.963 1.00 86.88 92 GLU A O 1
ATOM 657 N N . ALA A 1 93 ? 7.860 -8.516 -24.569 1.00 89.56 93 ALA A N 1
ATOM 658 C CA . ALA A 1 93 ? 7.633 -7.326 -23.761 1.00 89.56 93 ALA A CA 1
ATOM 659 C C . ALA A 1 93 ? 6.541 -6.475 -24.429 1.00 89.56 93 ALA A C 1
ATOM 661 O O . ALA A 1 93 ? 6.820 -5.758 -25.402 1.00 89.56 93 ALA A O 1
ATOM 662 N N . PRO A 1 94 ? 5.285 -6.571 -23.958 1.00 89.94 94 PRO A N 1
ATOM 663 C CA . PRO A 1 94 ? 4.184 -5.769 -24.472 1.00 89.94 94 PRO A CA 1
ATOM 664 C C . PRO A 1 94 ? 4.468 -4.265 -24.400 1.00 89.94 94 PRO A C 1
ATOM 666 O O . PRO A 1 94 ? 5.076 -3.777 -23.443 1.00 89.94 94 PRO A O 1
ATOM 669 N N . VAL A 1 95 ? 3.990 -3.525 -25.403 1.00 91.25 95 VAL A N 1
ATOM 670 C CA . VAL A 1 95 ? 4.094 -2.063 -25.453 1.00 91.25 95 VAL A CA 1
ATOM 671 C C . VAL A 1 95 ? 2.715 -1.430 -25.366 1.00 91.25 95 VAL A C 1
ATOM 673 O O . VAL A 1 95 ? 1.792 -1.827 -26.079 1.00 91.25 95 VAL A O 1
ATOM 676 N N . TYR A 1 96 ? 2.593 -0.402 -24.528 1.00 91.56 96 TYR A N 1
ATOM 677 C CA . TYR A 1 96 ? 1.351 0.336 -24.328 1.00 91.56 96 TYR A CA 1
ATOM 678 C C . TYR A 1 96 ? 1.525 1.814 -24.682 1.00 91.56 96 TYR A C 1
ATOM 680 O O . TYR A 1 96 ? 2.477 2.461 -24.243 1.00 91.56 96 TYR A O 1
ATOM 688 N N . LEU A 1 97 ? 0.603 2.381 -25.457 1.00 92.12 97 LEU A N 1
ATOM 689 C CA . LEU A 1 97 ? 0.599 3.804 -25.774 1.00 92.12 97 LEU A CA 1
ATOM 690 C C . LEU A 1 97 ? 0.073 4.628 -24.600 1.00 92.12 97 LEU A C 1
ATOM 692 O O . LEU A 1 97 ? -1.087 4.516 -24.215 1.00 92.12 97 LEU A O 1
ATOM 696 N N . LEU A 1 98 ? 0.914 5.522 -24.078 1.00 93.12 98 LEU A N 1
ATOM 697 C CA . LEU A 1 98 ? 0.524 6.462 -23.022 1.00 93.12 98 LEU A CA 1
ATOM 698 C C . LEU A 1 98 ? -0.019 7.769 -23.602 1.00 93.12 98 LEU A C 1
ATOM 700 O O . LEU A 1 98 ? -0.869 8.413 -22.984 1.00 93.12 98 LEU A O 1
ATOM 704 N N . GLY A 1 99 ? 0.460 8.137 -24.792 1.00 91.50 99 GLY A N 1
ATOM 705 C CA . GLY A 1 99 ? -0.026 9.257 -25.587 1.00 91.50 99 GLY A CA 1
ATOM 706 C C . GLY A 1 99 ? 1.088 9.999 -26.322 1.00 91.50 99 GLY A C 1
ATOM 707 O O . GLY A 1 99 ? 2.255 9.614 -26.287 1.00 91.50 99 GLY A O 1
ATOM 708 N N . GLU A 1 100 ? 0.716 11.081 -26.993 1.00 89.62 100 GLU A N 1
ATOM 709 C CA . GLU A 1 100 ? 1.621 12.007 -27.663 1.00 89.62 100 GLU A CA 1
ATOM 710 C C . GLU A 1 100 ? 1.956 13.199 -26.759 1.00 89.62 100 GLU A C 1
ATOM 712 O O . GLU A 1 100 ? 1.073 13.865 -26.209 1.00 89.62 100 GLU A O 1
ATOM 717 N N . ASP A 1 101 ? 3.246 13.495 -26.653 1.00 88.56 101 ASP A N 1
ATOM 718 C CA . ASP A 1 101 ? 3.755 14.759 -26.142 1.00 88.56 101 ASP A CA 1
ATOM 719 C C . ASP A 1 101 ? 3.729 15.784 -27.283 1.00 88.56 101 ASP A C 1
ATOM 721 O O . ASP A 1 101 ? 4.529 15.715 -28.219 1.00 88.56 101 ASP A O 1
ATOM 725 N N . ARG A 1 102 ? 2.793 16.740 -27.216 1.00 83.50 102 ARG A N 1
ATOM 726 C CA . ARG A 1 102 ? 2.618 17.766 -28.259 1.00 83.50 102 ARG A CA 1
ATOM 727 C C . ARG A 1 102 ? 3.824 18.684 -28.411 1.00 83.50 102 ARG A C 1
ATOM 729 O O . ARG A 1 102 ? 4.045 19.182 -29.510 1.00 83.50 102 ARG A O 1
ATOM 736 N N . GLN A 1 103 ? 4.564 18.942 -27.334 1.00 83.06 103 GLN A N 1
ATOM 737 C CA . GLN A 1 103 ? 5.727 19.827 -27.394 1.00 83.06 103 GLN A CA 1
ATOM 738 C C . GLN A 1 103 ? 6.886 19.128 -28.098 1.00 83.06 103 GLN A C 1
ATOM 740 O O . GLN A 1 103 ? 7.546 19.726 -28.943 1.00 83.06 103 GLN A O 1
ATOM 745 N N . ALA A 1 104 ? 7.094 17.848 -27.785 1.00 82.69 104 ALA A N 1
ATOM 746 C CA . ALA A 1 104 ? 8.116 17.030 -28.428 1.00 82.69 104 ALA A CA 1
ATOM 747 C C . ALA A 1 104 ? 7.682 16.461 -29.795 1.00 82.69 104 ALA A C 1
ATOM 749 O O . ALA A 1 104 ? 8.515 15.897 -30.499 1.00 82.69 104 ALA A O 1
ATOM 750 N N . GLN A 1 105 ? 6.395 16.566 -30.150 1.00 83.75 105 GLN A N 1
ATOM 751 C CA . GLN A 1 105 ? 5.762 15.900 -31.300 1.00 83.75 105 GLN A CA 1
ATOM 752 C C . GLN A 1 105 ? 6.086 14.398 -31.377 1.00 83.75 105 GLN A C 1
ATOM 754 O O . GLN A 1 105 ? 6.275 13.827 -32.456 1.00 83.75 105 GLN A O 1
ATOM 759 N N . ALA A 1 106 ? 6.139 13.741 -30.221 1.00 86.19 106 ALA A N 1
ATOM 760 C CA . ALA A 1 106 ? 6.640 12.380 -30.090 1.00 86.19 106 ALA A CA 1
ATOM 761 C C . ALA A 1 106 ? 5.786 11.537 -29.146 1.00 86.19 106 ALA A C 1
ATOM 763 O O . ALA A 1 106 ? 5.078 12.064 -28.287 1.00 86.19 106 ALA A O 1
ATOM 764 N N . LEU A 1 107 ? 5.863 10.213 -29.289 1.00 90.12 107 LEU A N 1
ATOM 765 C CA . LEU A 1 107 ? 5.076 9.309 -28.461 1.00 90.12 107 LEU A CA 1
ATOM 766 C C . LEU A 1 107 ? 5.753 9.042 -27.114 1.00 90.12 107 LEU A C 1
ATOM 768 O O . LEU A 1 107 ? 6.978 9.090 -26.955 1.00 90.12 107 LEU A O 1
ATOM 772 N N . ARG A 1 108 ? 4.922 8.749 -26.122 1.00 93.06 108 ARG A N 1
ATOM 773 C CA . ARG A 1 108 ? 5.309 8.165 -24.844 1.00 93.06 108 ARG A CA 1
ATOM 774 C C . ARG A 1 108 ? 4.664 6.795 -24.753 1.00 93.06 108 ARG A C 1
ATOM 776 O O . ARG A 1 108 ? 3.456 6.649 -24.948 1.00 93.06 108 ARG A O 1
ATOM 783 N N . LEU A 1 109 ? 5.492 5.800 -24.493 1.00 93.69 109 LEU A N 1
ATOM 784 C CA . LEU A 1 109 ? 5.126 4.394 -24.503 1.00 93.69 109 LEU A CA 1
ATOM 785 C C . LEU A 1 109 ? 5.521 3.780 -23.161 1.00 93.69 109 LEU A C 1
ATOM 787 O O . LEU A 1 109 ? 6.532 4.175 -22.585 1.00 93.69 109 LEU A O 1
ATOM 791 N N . ALA A 1 110 ? 4.752 2.818 -22.670 1.00 95.44 110 ALA A N 1
ATOM 792 C CA . ALA A 1 110 ? 5.181 1.922 -21.607 1.00 95.44 110 ALA A CA 1
ATOM 793 C C . ALA A 1 110 ? 5.654 0.602 -22.215 1.00 95.44 110 ALA A C 1
ATOM 795 O O . ALA A 1 110 ? 5.072 0.135 -23.191 1.00 95.44 110 ALA A O 1
ATOM 796 N N . VAL A 1 111 ? 6.696 0.013 -21.638 1.00 94.50 111 VAL A N 1
ATOM 797 C CA . VAL A 1 111 ? 7.191 -1.321 -21.989 1.00 94.50 111 VAL A CA 1
ATOM 798 C C . VAL A 1 111 ? 7.088 -2.183 -20.747 1.00 94.50 111 VAL A C 1
ATOM 800 O O . VAL A 1 111 ? 7.719 -1.895 -19.727 1.00 94.50 111 VAL A O 1
ATOM 803 N N . ASP A 1 112 ? 6.273 -3.221 -20.837 1.00 93.81 112 ASP A N 1
ATOM 804 C CA . ASP A 1 112 ? 6.037 -4.148 -19.745 1.00 93.81 112 ASP A CA 1
ATOM 805 C C . ASP A 1 112 ? 7.120 -5.224 -19.732 1.00 93.81 112 ASP A C 1
ATOM 807 O O . ASP A 1 112 ? 7.161 -6.108 -20.588 1.00 93.81 112 ASP A O 1
ATOM 811 N N . VAL A 1 113 ? 8.029 -5.119 -18.765 1.00 93.31 113 VAL A N 1
ATOM 812 C CA . VAL A 1 113 ? 9.147 -6.049 -18.578 1.00 93.31 113 VAL A CA 1
ATOM 813 C C . VAL A 1 113 ? 8.873 -7.038 -17.444 1.00 93.31 113 VAL A C 1
ATOM 815 O O . VAL A 1 113 ? 9.802 -7.621 -16.894 1.00 93.31 113 VAL A O 1
ATOM 818 N N . THR A 1 114 ? 7.605 -7.253 -17.073 1.00 90.94 114 THR A N 1
ATOM 819 C CA . THR A 1 114 ? 7.218 -8.230 -16.035 1.00 90.94 114 THR A CA 1
ATOM 820 C C . THR A 1 114 ? 7.678 -9.648 -16.369 1.00 90.94 114 THR A C 1
ATOM 822 O O . THR A 1 114 ? 8.076 -10.387 -15.474 1.00 90.94 114 THR A O 1
ATOM 825 N N . ALA A 1 115 ? 7.685 -10.013 -17.653 1.00 88.25 115 ALA A N 1
ATOM 826 C CA . ALA A 1 115 ? 8.148 -11.320 -18.115 1.00 88.25 115 ALA A CA 1
ATOM 827 C C . ALA A 1 115 ? 9.683 -11.461 -18.164 1.00 88.25 115 ALA A C 1
ATOM 829 O O . ALA A 1 115 ? 10.167 -12.541 -18.491 1.00 88.25 115 ALA A O 1
ATOM 830 N N . ALA A 1 116 ? 10.447 -10.399 -17.869 1.00 87.94 116 ALA A N 1
ATOM 831 C CA . ALA A 1 116 ? 11.905 -10.443 -17.909 1.00 87.94 116 ALA A CA 1
ATOM 832 C C . ALA A 1 116 ? 12.476 -11.433 -16.875 1.00 87.94 116 ALA A C 1
ATOM 834 O O . ALA A 1 116 ? 11.873 -11.641 -15.817 1.00 87.94 116 ALA A O 1
ATOM 835 N N . PRO A 1 117 ? 13.674 -12.004 -17.110 1.00 84.56 117 PRO A N 1
ATOM 836 C CA . PRO A 1 117 ? 14.274 -12.944 -16.173 1.00 84.56 117 PRO A CA 1
ATOM 837 C C . PRO A 1 117 ? 14.535 -12.295 -14.816 1.00 84.56 117 PRO A C 1
ATOM 839 O O . PRO A 1 117 ? 14.850 -11.105 -14.725 1.00 84.56 117 PRO A O 1
ATOM 842 N N . GLN A 1 118 ? 14.499 -13.096 -13.755 1.00 79.69 118 GLN A N 1
ATOM 843 C CA . GLN A 1 118 ? 14.893 -12.630 -12.430 1.00 79.69 118 GLN A CA 1
ATOM 844 C C . GLN A 1 118 ? 16.311 -12.029 -12.467 1.00 79.69 118 GLN A C 1
ATOM 846 O O . GLN A 1 118 ? 17.234 -12.621 -13.028 1.00 79.69 118 GLN A O 1
ATOM 851 N N . GLY A 1 119 ? 16.487 -10.842 -11.883 1.00 78.25 119 GLY A N 1
ATOM 852 C CA . GLY A 1 119 ? 17.767 -10.127 -11.885 1.00 78.25 119 GLY A CA 1
ATOM 853 C C . GLY A 1 119 ? 18.054 -9.310 -13.154 1.00 78.25 119 GLY A C 1
ATOM 854 O O . GLY A 1 119 ? 19.086 -8.641 -13.222 1.00 78.25 119 GLY A O 1
ATOM 855 N N . TRP A 1 120 ? 17.193 -9.361 -14.182 1.00 86.19 120 TRP A N 1
ATOM 856 C CA . TRP A 1 120 ? 17.424 -8.684 -15.466 1.00 86.19 120 TRP A CA 1
ATOM 857 C C . TRP A 1 120 ? 17.550 -7.166 -15.327 1.00 86.19 120 TRP A C 1
ATOM 859 O O . TRP A 1 120 ? 18.426 -6.562 -15.957 1.00 86.19 120 TRP A O 1
ATOM 869 N N . ALA A 1 121 ? 16.691 -6.565 -14.500 1.00 82.44 121 ALA A N 1
ATOM 870 C CA . ALA A 1 121 ? 16.663 -5.127 -14.270 1.00 82.44 121 ALA A CA 1
ATOM 871 C C . ALA A 1 121 ? 17.941 -4.676 -13.547 1.00 82.44 121 ALA A C 1
ATOM 873 O O . ALA A 1 121 ? 18.612 -3.741 -13.987 1.00 82.44 121 ALA A O 1
ATOM 874 N N . GLU A 1 122 ? 18.335 -5.396 -12.498 1.00 80.38 122 GLU A N 1
ATOM 875 C CA . GLU A 1 122 ? 19.515 -5.123 -11.680 1.00 80.38 122 GLU A CA 1
ATOM 876 C C . GLU A 1 122 ? 20.804 -5.234 -12.502 1.00 80.38 122 GLU A C 1
ATOM 878 O O . GLU A 1 122 ? 21.634 -4.324 -12.480 1.00 80.38 122 GLU A O 1
ATOM 883 N N . GLN A 1 123 ? 20.938 -6.294 -13.309 1.00 81.12 123 GLN A N 1
ATOM 884 C CA . GLN A 1 123 ? 22.080 -6.504 -14.212 1.00 81.12 123 GLN A CA 1
ATOM 885 C C . GLN A 1 123 ? 22.267 -5.362 -15.221 1.00 81.12 123 GLN A C 1
ATOM 887 O O . GLN A 1 123 ? 23.382 -5.112 -15.677 1.00 81.12 123 GLN A O 1
ATOM 892 N N . ARG A 1 124 ? 21.183 -4.659 -15.569 1.00 82.62 124 ARG A N 1
ATOM 893 C CA . ARG A 1 124 ? 21.170 -3.538 -16.524 1.00 82.62 124 ARG A CA 1
ATOM 894 C C . ARG A 1 124 ? 21.100 -2.170 -15.842 1.00 82.62 124 ARG A C 1
ATOM 896 O O . ARG A 1 124 ? 20.938 -1.152 -16.516 1.00 82.62 124 ARG A O 1
ATOM 903 N N . GLY A 1 125 ? 21.225 -2.122 -14.512 1.00 82.25 125 GLY A N 1
ATOM 904 C CA . GLY A 1 125 ? 21.149 -0.881 -13.739 1.00 82.25 125 GLY A CA 1
ATOM 905 C C . GLY A 1 125 ? 19.805 -0.160 -13.896 1.00 82.25 125 GLY A C 1
ATOM 906 O O . GLY A 1 125 ? 19.749 1.074 -13.945 1.00 82.25 125 GLY A O 1
ATOM 907 N N . VAL A 1 126 ? 18.722 -0.918 -14.054 1.00 84.94 126 VAL A N 1
ATOM 908 C CA . VAL A 1 126 ? 17.343 -0.430 -14.103 1.00 84.94 126 VAL A CA 1
ATOM 909 C C . VAL A 1 126 ? 16.799 -0.424 -12.678 1.00 84.94 126 VAL A C 1
ATOM 911 O O . VAL A 1 126 ? 16.680 -1.470 -12.049 1.00 84.94 126 VAL A O 1
ATOM 914 N N . ARG A 1 127 ? 16.447 0.758 -12.162 1.00 89.50 127 ARG A N 1
ATOM 915 C CA . ARG A 1 127 ? 15.791 0.895 -10.857 1.00 89.50 127 ARG A CA 1
ATOM 916 C C . ARG A 1 127 ? 14.279 0.916 -11.051 1.00 89.50 127 ARG A C 1
ATOM 918 O O . ARG A 1 127 ? 13.761 1.827 -11.695 1.00 89.50 127 ARG A O 1
ATOM 925 N N . LEU A 1 128 ? 13.595 -0.083 -10.503 1.00 90.38 128 LEU A N 1
ATOM 926 C CA . LEU A 1 128 ? 12.137 -0.215 -10.494 1.00 90.38 128 LEU A CA 1
ATOM 927 C C . LEU A 1 128 ? 11.628 0.031 -9.069 1.00 90.38 128 LEU A C 1
ATOM 929 O O . LEU A 1 128 ? 12.061 -0.653 -8.147 1.00 90.38 128 LEU A O 1
ATOM 933 N N . GLN A 1 129 ? 10.719 0.989 -8.890 1.00 87.81 129 GLN A N 1
ATOM 934 C CA . GLN A 1 129 ? 10.168 1.362 -7.581 1.00 87.81 129 GLN A CA 1
ATOM 935 C C . GLN A 1 129 ? 8.645 1.217 -7.585 1.00 87.81 129 GLN A C 1
ATOM 937 O O . GLN A 1 129 ? 8.003 1.548 -8.582 1.00 87.81 129 GLN A O 1
ATOM 942 N N . ASP A 1 130 ? 8.069 0.740 -6.480 1.00 90.19 130 ASP A N 1
ATOM 943 C CA . ASP A 1 130 ? 6.615 0.628 -6.324 1.00 90.19 130 ASP A CA 1
ATOM 944 C C . ASP A 1 130 ? 5.925 1.994 -6.482 1.00 90.19 130 ASP A C 1
ATOM 946 O O . ASP A 1 130 ? 6.347 2.994 -5.890 1.00 90.19 130 ASP A O 1
ATOM 950 N N . LEU A 1 131 ? 4.857 2.036 -7.286 1.00 90.00 131 LEU A N 1
ATOM 951 C CA . LEU A 1 131 ? 4.167 3.283 -7.618 1.00 90.00 131 LEU A CA 1
ATOM 952 C C . LEU A 1 131 ? 3.558 3.982 -6.393 1.00 90.00 131 LEU A C 1
ATOM 954 O O . LEU A 1 131 ? 3.523 5.212 -6.356 1.00 90.00 131 LEU A O 1
ATOM 958 N N . ARG A 1 132 ? 3.100 3.234 -5.383 1.00 85.50 132 ARG A N 1
ATOM 959 C CA . ARG A 1 132 ? 2.489 3.807 -4.177 1.00 85.50 132 ARG A CA 1
ATOM 960 C C . ARG A 1 132 ? 3.523 4.578 -3.356 1.00 85.50 132 ARG A C 1
ATOM 962 O O . ARG A 1 132 ? 3.223 5.662 -2.867 1.00 85.50 132 ARG A O 1
ATOM 969 N N . LEU A 1 133 ? 4.758 4.081 -3.280 1.00 81.25 133 LEU A N 1
ATOM 970 C CA . LEU A 1 133 ? 5.870 4.791 -2.631 1.00 81.25 133 LEU A CA 1
ATOM 971 C C . LEU A 1 133 ? 6.270 6.059 -3.395 1.00 81.25 133 LEU A C 1
ATOM 973 O O . LEU A 1 133 ? 6.645 7.070 -2.802 1.00 81.25 133 LEU A O 1
ATOM 977 N N . LEU A 1 134 ? 6.155 6.028 -4.723 1.00 84.56 134 LEU A N 1
ATOM 978 C CA . LEU A 1 134 ? 6.480 7.167 -5.575 1.00 84.56 134 LEU A CA 1
ATOM 979 C C . LEU A 1 134 ? 5.504 8.341 -5.423 1.00 84.56 134 LEU A C 1
ATOM 981 O O . LEU A 1 134 ? 5.864 9.455 -5.797 1.00 84.56 134 LEU A O 1
ATOM 985 N N . MET A 1 135 ? 4.318 8.144 -4.840 1.00 83.88 135 MET A N 1
ATOM 986 C CA . MET A 1 135 ? 3.324 9.209 -4.637 1.00 83.88 135 MET A CA 1
ATOM 987 C C . MET A 1 135 ? 3.824 10.360 -3.756 1.00 83.88 135 MET A C 1
ATOM 989 O O . MET A 1 135 ? 3.391 11.495 -3.935 1.00 83.88 135 MET A O 1
ATOM 993 N N . ALA A 1 136 ? 4.746 10.078 -2.833 1.00 78.25 136 ALA A N 1
ATOM 994 C CA . ALA A 1 136 ? 5.380 11.092 -1.993 1.00 78.25 136 ALA A CA 1
ATOM 995 C C . ALA A 1 136 ? 6.618 11.740 -2.649 1.00 78.25 136 ALA A C 1
ATOM 997 O O . ALA A 1 136 ? 7.115 12.751 -2.161 1.00 78.25 136 ALA A O 1
ATOM 998 N N . LEU A 1 137 ? 7.137 11.162 -3.739 1.00 79.31 137 LEU A N 1
ATOM 999 C CA . LEU A 1 137 ? 8.447 11.509 -4.310 1.00 79.31 137 LEU A CA 1
ATOM 1000 C C . LEU A 1 137 ? 8.342 12.199 -5.678 1.00 79.31 137 LEU A C 1
ATOM 1002 O O . LEU A 1 137 ? 9.103 13.125 -5.988 1.00 79.31 137 LEU A O 1
ATOM 1006 N N . LEU A 1 138 ? 7.402 11.747 -6.507 1.00 83.38 138 LEU A N 1
ATOM 1007 C CA . LEU A 1 138 ? 7.207 12.228 -7.867 1.00 83.38 138 LEU A CA 1
ATOM 1008 C C . LEU A 1 138 ? 6.249 13.427 -7.918 1.00 83.38 138 LEU A C 1
ATOM 1010 O O . LEU A 1 138 ? 5.321 13.526 -7.115 1.00 83.38 138 LEU A O 1
ATOM 1014 N N . PRO A 1 139 ? 6.447 14.359 -8.865 1.00 80.94 139 PRO A N 1
ATOM 1015 C CA . PRO A 1 139 ? 5.476 15.418 -9.105 1.00 80.94 139 PRO A CA 1
ATOM 1016 C C . PRO A 1 139 ? 4.175 14.862 -9.729 1.00 80.94 139 PRO A C 1
ATOM 1018 O O . PRO A 1 139 ? 4.196 13.789 -10.340 1.00 80.94 139 PRO A O 1
ATOM 1021 N N . PRO A 1 140 ? 3.037 15.578 -9.607 1.00 81.38 140 PRO A N 1
ATOM 1022 C CA . PRO A 1 140 ? 1.738 15.107 -10.100 1.00 81.38 140 PRO A CA 1
ATOM 1023 C C . PRO A 1 140 ? 1.696 14.755 -11.593 1.00 81.38 140 PRO A C 1
ATOM 1025 O O . PRO A 1 140 ? 1.051 13.781 -11.975 1.00 81.38 140 PRO A O 1
ATOM 1028 N N . ASP A 1 141 ? 2.398 15.509 -12.438 1.00 83.69 141 ASP A N 1
ATOM 1029 C CA . ASP A 1 141 ? 2.479 15.274 -13.881 1.00 83.69 141 ASP A CA 1
ATOM 1030 C C . ASP A 1 141 ? 3.188 13.951 -14.200 1.00 83.69 141 ASP A C 1
ATOM 1032 O O . ASP A 1 141 ? 2.653 13.140 -14.958 1.00 83.69 141 ASP A O 1
ATOM 1036 N N . GLU A 1 142 ? 4.320 13.665 -13.557 1.00 89.94 142 GLU A N 1
ATOM 1037 C CA . GLU A 1 142 ? 4.998 12.372 -13.697 1.00 89.94 142 GLU A CA 1
ATOM 1038 C C . GLU A 1 142 ? 4.163 11.218 -13.126 1.00 89.94 142 GLU A C 1
ATOM 1040 O O . GLU A 1 142 ? 4.038 10.174 -13.773 1.00 89.94 142 GLU A O 1
ATOM 1045 N N . LEU A 1 143 ? 3.524 11.414 -11.964 1.00 91.12 143 LEU A N 1
ATOM 1046 C CA . LEU A 1 143 ? 2.618 10.422 -11.373 1.00 91.12 143 LEU A CA 1
ATOM 1047 C C . LEU A 1 143 ? 1.458 10.095 -12.304 1.00 91.12 143 LEU A C 1
ATOM 1049 O O . LEU A 1 143 ? 1.113 8.930 -12.457 1.00 91.12 143 LEU A O 1
ATOM 1053 N N . SER A 1 144 ? 0.867 11.089 -12.959 1.00 91.12 144 SER A N 1
ATOM 1054 C CA . SER A 1 144 ? -0.257 10.879 -13.876 1.00 91.12 144 SER A CA 1
ATOM 1055 C C . SER A 1 144 ? 0.095 10.008 -15.086 1.00 91.12 144 SER A C 1
ATOM 1057 O O . SER A 1 144 ? -0.751 9.257 -15.581 1.00 91.12 144 SER A O 1
ATOM 1059 N N . VAL A 1 145 ? 1.346 10.063 -15.551 1.00 93.44 145 VAL A N 1
ATOM 1060 C CA . VAL A 1 145 ? 1.831 9.229 -16.656 1.00 93.44 145 VAL A CA 1
ATOM 1061 C C . VAL A 1 145 ? 2.233 7.845 -16.152 1.00 93.44 145 VAL A C 1
ATOM 1063 O O . VAL A 1 145 ? 1.816 6.846 -16.736 1.00 93.44 145 VAL A O 1
ATOM 1066 N N . ALA A 1 146 ? 2.969 7.774 -15.040 1.00 95.12 146 ALA A N 1
ATOM 1067 C CA . ALA A 1 146 ? 3.356 6.519 -14.395 1.00 95.12 146 ALA A CA 1
ATOM 1068 C C . ALA A 1 146 ? 2.132 5.690 -13.969 1.00 95.12 146 ALA A C 1
ATOM 1070 O O . ALA A 1 146 ? 2.074 4.485 -14.201 1.00 95.12 146 ALA A O 1
ATOM 1071 N N . GLY A 1 147 ? 1.118 6.351 -13.415 1.00 94.69 147 GLY A N 1
ATOM 1072 C CA . GLY A 1 147 ? -0.154 5.753 -13.040 1.00 94.69 147 GLY A CA 1
ATOM 1073 C C . GLY A 1 147 ? -0.957 5.238 -14.229 1.00 94.69 147 GLY A C 1
ATOM 1074 O O . GLY A 1 147 ? -1.522 4.152 -14.155 1.00 94.69 147 GLY A O 1
ATOM 1075 N N . HIS A 1 148 ? -0.956 5.959 -15.354 1.00 94.56 148 HIS A N 1
ATOM 1076 C CA . HIS A 1 148 ? -1.581 5.472 -16.586 1.00 94.56 148 HIS A CA 1
ATOM 1077 C C . HIS A 1 148 ? -0.874 4.218 -17.121 1.00 94.56 148 HIS A C 1
ATOM 1079 O O . HIS A 1 148 ? -1.541 3.247 -17.475 1.00 94.56 148 HIS A O 1
ATOM 1085 N N . ALA A 1 149 ? 0.464 4.212 -17.129 1.00 95.19 149 ALA A N 1
ATOM 1086 C CA . ALA A 1 149 ? 1.251 3.046 -17.527 1.00 95.19 149 ALA A CA 1
ATOM 1087 C C . ALA A 1 149 ? 0.966 1.830 -16.634 1.00 95.19 149 ALA A C 1
ATOM 1089 O O . ALA A 1 149 ? 0.759 0.728 -17.140 1.00 95.19 149 ALA A O 1
ATOM 1090 N N . MET A 1 150 ? 0.897 2.055 -15.321 1.00 94.25 150 MET A N 1
ATOM 1091 C CA . MET A 1 150 ? 0.593 1.024 -14.333 1.00 94.25 150 MET A CA 1
ATOM 1092 C C . MET A 1 150 ? -0.807 0.435 -14.520 1.00 94.25 150 MET A C 1
ATOM 1094 O O . MET A 1 150 ? -0.957 -0.781 -14.567 1.00 94.25 150 MET A O 1
ATOM 1098 N N . ALA A 1 151 ? -1.824 1.282 -14.702 1.00 94.31 151 ALA A N 1
ATOM 1099 C CA . ALA A 1 151 ? -3.197 0.832 -14.925 1.00 94.31 151 ALA A CA 1
ATOM 1100 C C . ALA A 1 151 ? -3.320 -0.083 -16.156 1.00 94.31 151 ALA A C 1
ATOM 1102 O O . ALA A 1 151 ? -3.988 -1.114 -16.095 1.00 94.31 151 ALA A O 1
ATOM 1103 N N . LEU A 1 152 ? -2.652 0.269 -17.262 1.00 93.56 152 LEU A N 1
ATOM 1104 C CA . LEU A 1 152 ? -2.652 -0.550 -18.476 1.00 93.56 152 LEU A CA 1
ATOM 1105 C C . LEU A 1 152 ? -1.924 -1.881 -18.261 1.00 93.56 152 LEU A C 1
ATOM 1107 O O . LEU A 1 152 ? -2.466 -2.927 -18.615 1.00 93.56 152 LEU A O 1
ATOM 1111 N N . SER A 1 153 ? -0.735 -1.853 -17.652 1.00 93.75 153 SER A N 1
ATOM 1112 C CA . SER A 1 153 ? 0.055 -3.059 -17.373 1.00 93.75 153 SER A CA 1
ATOM 1113 C C . SER A 1 153 ? -0.701 -4.047 -16.483 1.00 93.75 153 SER A C 1
ATOM 1115 O O . SER A 1 153 ? -0.921 -5.189 -16.891 1.00 93.75 153 SER A O 1
ATOM 1117 N N . GLN A 1 154 ? -1.221 -3.595 -15.338 1.00 94.38 154 GLN A N 1
ATOM 1118 C CA . GLN A 1 154 ? -1.973 -4.455 -14.420 1.00 94.38 154 GLN A CA 1
ATOM 1119 C C . GLN A 1 154 ? -3.234 -5.032 -15.071 1.00 94.38 154 GLN A C 1
ATOM 1121 O O . GLN A 1 154 ? -3.528 -6.221 -14.920 1.00 94.38 154 GLN A O 1
ATOM 1126 N N . TRP A 1 155 ? -3.958 -4.228 -15.857 1.00 94.50 155 TRP A N 1
ATOM 1127 C CA . TRP A 1 155 ? -5.112 -4.726 -16.600 1.00 94.50 155 TRP A CA 1
ATOM 1128 C C . TRP A 1 155 ? -4.713 -5.812 -17.606 1.00 94.50 155 TRP A C 1
ATOM 1130 O O . TRP A 1 155 ? -5.347 -6.871 -17.656 1.00 94.50 155 TRP A O 1
ATOM 1140 N N . HIS A 1 156 ? -3.642 -5.595 -18.374 1.00 93.19 156 HIS A N 1
ATOM 1141 C CA . HIS A 1 156 ? -3.157 -6.573 -19.342 1.00 93.19 156 HIS A CA 1
ATOM 1142 C C . HIS A 1 156 ? -2.712 -7.882 -18.690 1.00 93.19 156 HIS A C 1
ATOM 1144 O O . HIS A 1 156 ? -3.000 -8.940 -19.260 1.00 93.19 156 HIS A O 1
ATOM 1150 N N . LEU A 1 157 ? -2.057 -7.820 -17.528 1.00 91.31 157 LEU A N 1
ATOM 1151 C CA . LEU A 1 157 ? -1.644 -8.991 -16.755 1.00 91.31 157 LEU A CA 1
ATOM 1152 C C . LEU A 1 157 ? -2.851 -9.786 -16.236 1.00 91.31 157 LEU A C 1
ATOM 1154 O O . LEU A 1 157 ? -2.843 -11.012 -16.315 1.00 91.31 157 LEU A O 1
ATOM 1158 N N . ALA A 1 158 ? -3.911 -9.108 -15.790 1.00 91.88 158 ALA A N 1
ATOM 1159 C CA . ALA A 1 158 ? -5.110 -9.754 -15.252 1.00 91.88 158 ALA A CA 1
ATOM 1160 C C . ALA A 1 158 ? -6.071 -10.318 -16.325 1.00 91.88 158 ALA A C 1
ATOM 1162 O O . ALA A 1 158 ? -6.851 -11.221 -16.035 1.00 91.88 158 ALA A O 1
ATOM 1163 N N . HIS A 1 159 ? -6.031 -9.821 -17.568 1.00 93.00 159 HIS A N 1
ATOM 1164 C CA . HIS A 1 159 ? -7.040 -10.127 -18.600 1.00 93.00 159 HIS A CA 1
ATOM 1165 C C . HIS A 1 159 ? -6.492 -10.968 -19.763 1.00 93.00 159 HIS A C 1
ATOM 1167 O O . HIS A 1 159 ? -6.829 -10.741 -20.924 1.00 93.00 159 HIS A O 1
ATOM 1173 N N . GLN A 1 160 ? -5.639 -11.957 -19.480 1.00 94.19 160 GLN A N 1
ATOM 1174 C CA . GLN A 1 160 ? -5.012 -12.792 -20.518 1.00 94.19 160 GLN A CA 1
ATOM 1175 C C . GLN A 1 160 ? -6.002 -13.691 -21.279 1.00 94.19 160 GLN A C 1
ATOM 1177 O O . GLN A 1 160 ? -5.730 -14.068 -22.420 1.00 94.19 160 GLN A O 1
ATOM 1182 N N . PHE A 1 161 ? -7.187 -13.953 -20.724 1.00 97.25 161 PHE A N 1
ATOM 1183 C CA . PHE A 1 161 ? -8.220 -14.804 -21.321 1.00 97.25 161 PHE A CA 1
ATOM 1184 C C . PHE A 1 161 ? -9.521 -14.043 -21.601 1.00 97.25 161 PHE A C 1
ATOM 1186 O O . PHE A 1 161 ? -9.802 -12.986 -21.036 1.00 97.25 161 PHE A O 1
ATOM 1193 N N . CYS A 1 162 ? -10.325 -14.562 -22.529 1.00 96.00 162 CYS A N 1
ATOM 1194 C CA . CYS A 1 162 ? -11.607 -13.984 -22.903 1.00 96.00 162 CYS A CA 1
ATOM 1195 C C . CYS A 1 162 ? -12.682 -14.314 -21.869 1.00 96.00 162 CYS A C 1
ATOM 1197 O O . CYS A 1 162 ? -13.120 -15.459 -21.801 1.00 96.00 162 CYS A O 1
ATOM 1199 N N . GLY A 1 163 ? -13.202 -13.303 -21.167 1.00 94.00 163 GLY A N 1
ATOM 1200 C CA . GLY A 1 163 ? -14.293 -13.485 -20.199 1.00 94.00 163 GLY A CA 1
ATOM 1201 C C . GLY A 1 163 ? -15.590 -14.081 -20.773 1.00 94.00 163 GLY A C 1
ATOM 1202 O O . GLY A 1 163 ? -16.427 -14.550 -20.013 1.00 94.00 163 GLY A O 1
ATOM 1203 N N . ARG A 1 164 ? -15.767 -14.106 -22.106 1.00 95.75 164 ARG A N 1
ATOM 1204 C CA . ARG A 1 164 ? -16.948 -14.693 -22.768 1.00 95.75 164 ARG A CA 1
ATOM 1205 C C . ARG A 1 164 ? -16.772 -16.148 -23.207 1.00 95.75 164 ARG A C 1
ATOM 1207 O O . ARG A 1 164 ? -17.747 -16.887 -23.218 1.00 95.75 164 ARG A O 1
ATOM 1214 N N . CYS A 1 165 ? -15.577 -16.545 -23.647 1.00 96.50 165 CYS A N 1
ATOM 1215 C CA . CYS A 1 165 ? -15.361 -17.867 -24.264 1.00 96.50 165 CYS A CA 1
ATOM 1216 C C . CYS A 1 165 ? -14.142 -18.633 -23.735 1.00 96.50 165 CYS A C 1
ATOM 1218 O O . CYS A 1 165 ? -13.861 -19.722 -24.221 1.00 96.50 165 CYS A O 1
ATOM 1220 N N . GLY A 1 166 ? -13.387 -18.072 -22.788 1.00 96.56 166 GLY A N 1
ATOM 1221 C CA . GLY A 1 166 ? -12.213 -18.702 -22.179 1.00 96.56 166 GLY A CA 1
ATOM 1222 C C . GLY A 1 166 ? -10.954 -18.742 -23.051 1.00 96.56 166 GLY A C 1
ATOM 1223 O O . GLY A 1 166 ? -9.877 -19.001 -22.530 1.00 96.56 166 GLY A O 1
ATOM 1224 N N . ALA A 1 167 ? -11.039 -18.452 -24.355 1.00 97.56 167 ALA A N 1
ATOM 1225 C CA . ALA A 1 167 ? -9.874 -18.464 -25.243 1.00 97.56 167 ALA A CA 1
ATOM 1226 C C . ALA A 1 167 ? -8.834 -17.386 -24.865 1.00 97.56 167 ALA A C 1
ATOM 1228 O O . ALA A 1 167 ? -9.226 -16.311 -24.394 1.00 97.56 167 ALA A O 1
ATOM 1229 N N . PRO A 1 168 ? -7.530 -17.608 -25.130 1.00 97.25 168 PRO A N 1
ATOM 1230 C CA . PRO A 1 168 ? -6.502 -16.592 -24.941 1.00 97.25 168 PRO A CA 1
ATOM 1231 C C . PRO A 1 168 ? -6.818 -15.301 -25.695 1.00 97.25 168 PRO A C 1
ATOM 1233 O O . PRO A 1 168 ? -7.461 -15.297 -26.753 1.00 97.25 168 PRO A O 1
ATOM 1236 N N . THR A 1 169 ? -6.337 -14.189 -25.159 1.00 94.88 169 THR A N 1
ATOM 1237 C CA . THR A 1 169 ? -6.415 -12.880 -25.803 1.00 94.88 169 THR A CA 1
ATOM 1238 C C . THR A 1 169 ? -5.028 -12.298 -25.983 1.00 94.88 169 THR A C 1
ATOM 1240 O O . THR A 1 169 ? -4.126 -12.588 -25.201 1.00 94.88 169 THR A O 1
ATOM 1243 N N . VAL A 1 170 ? -4.868 -11.433 -26.976 1.00 90.25 170 VAL A N 1
ATOM 1244 C CA . VAL A 1 170 ? -3.614 -10.731 -27.264 1.00 90.25 170 VAL A CA 1
ATOM 1245 C C . VAL A 1 170 ? -3.823 -9.218 -27.180 1.00 90.25 170 VAL A C 1
ATOM 1247 O O . VAL A 1 170 ? -4.928 -8.751 -27.477 1.00 90.25 170 VAL A O 1
ATOM 1250 N N . PRO A 1 171 ? -2.819 -8.429 -26.757 1.00 89.31 171 PRO A N 1
ATOM 1251 C CA . PRO A 1 171 ? -2.878 -6.973 -26.858 1.00 89.31 171 PRO A CA 1
ATOM 1252 C C . PRO A 1 171 ? -3.158 -6.519 -28.297 1.00 89.31 171 PRO A C 1
ATOM 1254 O O . PRO A 1 171 ? -2.691 -7.135 -29.252 1.00 89.31 171 PRO A O 1
ATOM 1257 N N . ALA A 1 172 ? -3.925 -5.443 -28.453 1.00 85.00 172 ALA A N 1
ATOM 1258 C CA . ALA A 1 172 ? -4.211 -4.828 -29.744 1.00 85.00 172 ALA A CA 1
ATOM 1259 C C . ALA A 1 172 ? -4.330 -3.306 -29.597 1.00 85.00 172 ALA A C 1
ATOM 1261 O O . ALA A 1 172 ? -4.601 -2.805 -28.504 1.00 85.00 172 ALA A O 1
ATOM 1262 N N . GLU A 1 173 ? -4.150 -2.586 -30.708 1.00 82.94 173 GLU A N 1
ATOM 1263 C CA . GLU A 1 173 ? -4.202 -1.117 -30.755 1.00 82.94 173 GLU A CA 1
ATOM 1264 C C . GLU A 1 173 ? -3.258 -0.482 -29.728 1.00 82.94 173 GLU A C 1
ATOM 1266 O O . GLU A 1 173 ? -3.676 0.330 -28.905 1.00 82.94 173 GLU A O 1
ATOM 1271 N N . ALA A 1 174 ? -1.983 -0.883 -29.751 1.00 82.19 174 ALA A N 1
ATOM 1272 C CA . ALA A 1 174 ? -0.970 -0.359 -28.841 1.00 82.19 174 ALA A CA 1
ATOM 1273 C C . ALA A 1 174 ? -1.343 -0.484 -27.353 1.00 82.19 174 ALA A C 1
ATOM 1275 O O . ALA A 1 174 ? -1.114 0.434 -26.567 1.00 82.19 174 ALA A O 1
ATOM 1276 N N . GLY A 1 175 ? -1.976 -1.595 -26.969 1.00 86.94 175 GLY A N 1
ATOM 1277 C CA . GLY A 1 175 ? -2.400 -1.837 -25.588 1.00 86.94 175 GLY A CA 1
ATOM 1278 C C . GLY A 1 175 ? -3.671 -1.102 -25.162 1.00 86.94 175 GLY A C 1
ATOM 1279 O O . GLY A 1 175 ? -4.057 -1.168 -24.001 1.00 86.94 175 GLY A O 1
ATOM 1280 N N . ALA A 1 176 ? -4.369 -0.418 -26.074 1.00 87.12 176 ALA A N 1
ATOM 1281 C CA . ALA A 1 176 ? -5.656 0.197 -25.747 1.00 87.12 176 ALA A CA 1
ATOM 1282 C C . ALA A 1 176 ? -6.758 -0.847 -25.499 1.00 87.12 176 ALA A C 1
ATOM 1284 O O . ALA A 1 176 ? -7.795 -0.530 -24.914 1.00 87.12 176 ALA A O 1
ATOM 1285 N N . ARG A 1 177 ? -6.560 -2.087 -25.967 1.00 90.88 177 ARG A N 1
ATOM 1286 C CA . ARG A 1 177 ? -7.496 -3.196 -25.779 1.00 90.88 177 ARG A CA 1
ATOM 1287 C C . ARG A 1 177 ? -6.818 -4.563 -25.883 1.00 90.88 177 ARG A C 1
ATOM 1289 O O . ARG A 1 177 ? -5.648 -4.687 -26.243 1.00 90.88 177 ARG A O 1
ATOM 1296 N N . ARG A 1 178 ? -7.598 -5.615 -25.633 1.00 92.38 178 ARG A N 1
ATOM 1297 C CA . ARG A 1 178 ? -7.238 -7.012 -25.897 1.00 92.38 178 ARG A CA 1
ATOM 1298 C C . ARG A 1 178 ? -8.221 -7.630 -26.885 1.00 92.38 178 ARG A C 1
ATOM 1300 O O . ARG A 1 178 ? -9.429 -7.384 -26.826 1.00 92.38 178 ARG A O 1
ATOM 1307 N N . GLN A 1 179 ? -7.691 -8.422 -27.808 1.00 93.94 179 GLN A N 1
ATOM 1308 C CA . GLN A 1 179 ? -8.426 -9.134 -28.847 1.00 93.94 179 GLN A CA 1
ATOM 1309 C C . GLN A 1 179 ? -8.469 -10.623 -28.509 1.00 93.94 179 GLN A C 1
ATOM 1311 O O . GLN A 1 179 ? -7.429 -11.235 -28.278 1.00 93.94 179 GLN A O 1
ATOM 1316 N N . CYS A 1 180 ? -9.660 -11.221 -28.486 1.00 96.38 180 CYS A N 1
ATOM 1317 C CA . CYS A 1 180 ? -9.786 -12.673 -28.402 1.00 96.38 180 CYS A CA 1
ATOM 1318 C C . CYS A 1 180 ? -9.198 -13.333 -29.655 1.00 96.38 180 CYS A C 1
ATOM 1320 O O . CYS A 1 180 ? -9.483 -12.892 -30.766 1.00 96.38 180 CYS A O 1
ATOM 1322 N N . THR A 1 181 ? -8.430 -14.407 -29.466 1.00 96.19 181 THR A N 1
ATOM 1323 C CA . THR A 1 181 ? -7.802 -15.174 -30.558 1.00 96.19 181 THR A CA 1
ATOM 1324 C C . THR A 1 181 ? -8.776 -16.082 -31.314 1.00 96.19 181 THR A C 1
ATOM 1326 O O . THR A 1 181 ? -8.498 -16.460 -32.445 1.00 96.19 181 THR A O 1
ATOM 1329 N N . ALA A 1 182 ? -9.920 -16.422 -30.711 1.00 96.88 182 ALA A N 1
ATOM 1330 C CA . ALA A 1 182 ? -10.926 -17.296 -31.318 1.00 96.88 182 ALA A CA 1
ATOM 1331 C C . ALA A 1 182 ? -12.052 -16.535 -32.041 1.00 96.88 182 ALA A C 1
ATOM 1333 O O . ALA A 1 182 ? -12.692 -17.094 -32.927 1.00 96.88 182 ALA A O 1
ATOM 1334 N N . HIS A 1 183 ? -12.329 -15.284 -31.651 1.00 95.75 183 HIS A N 1
ATOM 1335 C CA . HIS A 1 183 ? -13.469 -14.518 -32.161 1.00 95.75 183 HIS A CA 1
ATOM 1336 C C . HIS A 1 183 ? -13.133 -13.029 -32.316 1.00 95.75 183 HIS A C 1
ATOM 1338 O O . HIS A 1 183 ? -12.973 -12.315 -31.324 1.00 95.75 183 HIS A O 1
ATOM 1344 N N . ASP A 1 184 ? -13.150 -12.522 -33.549 1.00 92.12 184 ASP A N 1
ATOM 1345 C CA . ASP A 1 184 ? -12.862 -11.111 -33.864 1.00 92.12 184 ASP A CA 1
ATOM 1346 C C . ASP A 1 184 ? -13.845 -10.116 -33.220 1.00 92.12 184 ASP A C 1
ATOM 1348 O O . ASP A 1 184 ? -13.507 -8.959 -32.946 1.00 92.12 184 ASP A O 1
ATOM 1352 N N . SER A 1 185 ? -15.071 -10.566 -32.941 1.00 95.00 185 SER A N 1
ATOM 1353 C CA . SER A 1 185 ? -16.110 -9.766 -32.286 1.00 95.00 185 SER A CA 1
ATOM 1354 C C . SER A 1 185 ? -15.896 -9.606 -30.777 1.00 95.00 185 SER A C 1
ATOM 1356 O O . SER A 1 185 ? -16.483 -8.710 -30.173 1.00 95.00 185 SER A O 1
ATOM 1358 N N . HIS A 1 186 ? -15.065 -10.443 -30.146 1.00 95.44 186 HIS A N 1
ATOM 1359 C CA . HIS A 1 186 ? -14.820 -10.395 -28.705 1.00 95.44 186 HIS A CA 1
ATOM 1360 C C . HIS A 1 186 ? -13.627 -9.485 -28.403 1.00 95.44 186 HIS A C 1
ATOM 1362 O O . HIS A 1 186 ? -12.465 -9.897 -28.461 1.00 95.44 186 HIS A O 1
ATOM 1368 N N . ARG A 1 187 ? -13.937 -8.233 -28.063 1.00 94.00 187 ARG A N 1
ATOM 1369 C CA . ARG A 1 187 ? -12.967 -7.189 -27.710 1.00 94.00 187 ARG A CA 1
ATOM 1370 C C . ARG A 1 187 ? -13.128 -6.831 -26.241 1.00 94.00 187 ARG A C 1
ATOM 1372 O O . ARG A 1 187 ? -14.251 -6.709 -25.763 1.00 94.00 187 ARG A O 1
ATOM 1379 N N . GLN A 1 188 ? -12.013 -6.670 -25.542 1.00 93.75 188 GLN A N 1
ATOM 1380 C CA . GLN A 1 188 ? -11.993 -6.274 -24.136 1.00 93.75 188 GLN A CA 1
ATOM 1381 C C . GLN A 1 188 ? -11.247 -4.960 -23.991 1.00 93.75 188 GLN A C 1
ATOM 1383 O O . GLN A 1 188 ? -10.175 -4.807 -24.574 1.00 93.75 188 GLN A O 1
ATOM 1388 N N . TYR A 1 189 ? -11.794 -4.046 -23.201 1.00 93.06 189 TYR A N 1
ATOM 1389 C CA . TYR A 1 189 ? -11.206 -2.737 -22.935 1.00 93.06 189 TYR A CA 1
ATOM 1390 C C . TYR A 1 189 ? -10.759 -2.644 -21.472 1.00 93.06 189 TYR A C 1
ATOM 1392 O O . TYR A 1 189 ? -11.330 -3.352 -20.634 1.00 93.06 189 TYR A O 1
ATOM 1400 N N . PRO A 1 190 ? -9.759 -1.797 -21.163 1.00 92.31 190 PRO A N 1
ATOM 1401 C CA . PRO A 1 190 ? -9.335 -1.528 -19.799 1.00 92.31 190 PRO A CA 1
ATOM 1402 C C . PRO A 1 190 ? -10.512 -1.220 -18.879 1.00 92.31 190 PRO A C 1
ATOM 1404 O O . PRO A 1 190 ? -11.363 -0.387 -19.196 1.00 92.31 190 PRO A O 1
ATOM 1407 N N . ARG A 1 191 ? -10.556 -1.917 -17.743 1.00 90.81 191 ARG A N 1
ATOM 1408 C CA . ARG A 1 191 ? -11.562 -1.711 -16.702 1.00 90.81 191 ARG A CA 1
ATOM 1409 C C . ARG A 1 191 ? -11.134 -0.553 -15.801 1.00 90.81 191 ARG A C 1
ATOM 1411 O O . ARG A 1 191 ? -9.971 -0.465 -15.411 1.00 90.81 191 ARG A O 1
ATOM 1418 N N . THR A 1 192 ? -12.080 0.315 -15.465 1.00 92.06 192 THR A N 1
ATOM 1419 C CA . THR A 1 192 ? -11.924 1.341 -14.432 1.00 92.06 192 THR A CA 1
ATOM 1420 C C . THR A 1 192 ? -13.085 1.199 -13.469 1.00 92.06 192 THR A C 1
ATOM 1422 O O . THR A 1 192 ? -14.234 1.257 -13.902 1.00 92.06 192 THR A O 1
ATOM 1425 N N . ASP A 1 193 ? -12.783 0.979 -12.195 1.00 94.94 193 ASP A N 1
ATOM 1426 C CA . ASP A 1 193 ? -13.792 0.740 -11.168 1.00 94.94 193 ASP A CA 1
ATOM 1427 C C . ASP A 1 193 ? -14.241 2.076 -10.555 1.00 94.94 193 ASP A C 1
ATOM 1429 O O . ASP A 1 193 ? -13.426 2.752 -9.927 1.00 94.94 193 ASP A O 1
ATOM 1433 N N . PRO A 1 194 ? -15.493 2.521 -10.763 1.00 96.62 194 PRO A N 1
ATOM 1434 C CA . PRO A 1 194 ? -15.990 3.756 -10.165 1.00 96.62 194 PRO A CA 1
ATOM 1435 C C . PRO A 1 194 ? -16.161 3.597 -8.650 1.00 96.62 194 PRO A C 1
ATOM 1437 O O . PRO A 1 194 ? -16.827 2.674 -8.186 1.00 96.62 194 PRO A O 1
ATOM 1440 N N . VAL A 1 195 ? -15.582 4.520 -7.885 1.00 97.62 195 VAL A N 1
ATOM 1441 C CA . VAL A 1 195 ? -15.661 4.556 -6.419 1.00 97.62 195 VAL A CA 1
ATOM 1442 C C . VAL A 1 195 ? -16.099 5.949 -6.006 1.00 97.62 195 VAL A C 1
ATOM 1444 O O . VAL A 1 195 ? -15.443 6.926 -6.361 1.00 97.62 195 VAL A O 1
ATOM 1447 N N . VAL A 1 196 ? -17.188 6.074 -5.257 1.00 98.25 196 VAL A N 1
ATOM 1448 C CA . VAL A 1 196 ? -17.556 7.353 -4.644 1.00 98.25 196 VAL A CA 1
ATOM 1449 C C . VAL A 1 196 ? -16.769 7.549 -3.362 1.00 98.25 196 VAL A C 1
ATOM 1451 O O . VAL A 1 196 ? -16.547 6.608 -2.610 1.00 98.25 196 VAL A O 1
ATOM 1454 N N . ILE A 1 197 ? -16.327 8.777 -3.117 1.00 98.00 197 ILE A N 1
ATOM 1455 C CA . ILE A 1 197 ? -15.717 9.173 -1.851 1.00 98.00 197 ILE A CA 1
ATOM 1456 C C . ILE A 1 197 ? -16.315 10.500 -1.415 1.00 98.00 197 ILE A C 1
ATOM 1458 O O . ILE A 1 197 ? -16.228 11.496 -2.135 1.00 98.00 197 ILE A O 1
ATOM 1462 N N . MET A 1 198 ? -16.966 10.511 -0.258 1.00 97.94 198 MET A N 1
ATOM 1463 C CA . MET A 1 198 ? -17.858 11.589 0.148 1.00 97.94 198 MET A CA 1
ATOM 1464 C C . MET A 1 198 ? -17.494 12.165 1.510 1.00 97.94 198 MET A C 1
ATOM 1466 O O . MET A 1 198 ? -17.415 11.465 2.519 1.00 97.94 198 MET A O 1
ATOM 1470 N N . LEU A 1 199 ? -17.325 13.487 1.545 1.00 98.12 199 LEU A N 1
ATOM 1471 C CA . LEU A 1 199 ? -17.295 14.242 2.790 1.00 98.12 199 LEU A CA 1
ATOM 1472 C C . LEU A 1 199 ? -18.716 14.717 3.103 1.00 98.12 199 LEU A C 1
ATOM 1474 O O . LEU A 1 199 ? -19.266 15.558 2.389 1.00 98.12 199 LEU A O 1
ATOM 1478 N N . VAL A 1 200 ? -19.319 14.178 4.158 1.00 98.25 200 VAL A N 1
ATOM 1479 C CA . VAL A 1 200 ? -20.696 14.516 4.533 1.00 98.25 200 VAL A CA 1
ATOM 1480 C C . VAL A 1 200 ? -20.678 15.645 5.559 1.00 98.25 200 VAL A C 1
ATOM 1482 O O . VAL A 1 200 ? -20.148 15.469 6.648 1.00 98.25 200 VAL A O 1
ATOM 1485 N N . GLU A 1 201 ? -21.253 16.803 5.244 1.00 97.25 201 GLU A N 1
ATOM 1486 C CA . GLU A 1 201 ? -21.458 17.882 6.208 1.00 97.25 201 GLU A CA 1
ATOM 1487 C C . GLU A 1 201 ? -22.706 17.653 7.070 1.00 97.25 201 GLU A C 1
ATOM 1489 O O . GLU A 1 201 ? -23.722 17.122 6.610 1.00 97.25 201 GLU A O 1
ATOM 1494 N N . SER A 1 202 ? -22.634 18.084 8.329 1.00 96.88 202 SER A N 1
ATOM 1495 C CA . SER A 1 202 ? -23.756 18.054 9.267 1.00 96.88 202 SER A CA 1
ATOM 1496 C C . SER A 1 202 ? -24.908 18.950 8.787 1.00 96.88 202 SER A C 1
ATOM 1498 O O . SER A 1 202 ? -24.683 19.872 7.998 1.00 96.88 202 SER A O 1
ATOM 1500 N N . PRO A 1 203 ? -26.148 18.756 9.284 1.00 94.44 203 PRO A N 1
ATOM 1501 C CA . PRO A 1 203 ? -27.293 19.569 8.858 1.00 94.44 203 PRO A CA 1
ATOM 1502 C C . PRO A 1 203 ? -27.083 21.088 9.007 1.00 94.44 203 PRO A C 1
ATOM 1504 O O . PRO A 1 203 ? -27.577 21.870 8.191 1.00 94.44 203 PRO A O 1
ATOM 1507 N N . ASP A 1 204 ? -26.321 21.505 10.024 1.00 92.19 204 ASP A N 1
ATOM 1508 C CA . ASP A 1 204 ? -25.959 22.898 10.312 1.00 92.19 204 ASP A CA 1
ATOM 1509 C C . ASP A 1 204 ? -24.673 23.384 9.604 1.00 92.19 204 ASP A C 1
ATOM 1511 O O . ASP A 1 204 ? -24.297 24.551 9.744 1.00 92.19 204 ASP A O 1
ATOM 1515 N N . GLY A 1 205 ? -23.994 22.512 8.849 1.00 92.06 205 GLY A N 1
ATOM 1516 C CA . GLY A 1 205 ? -22.775 22.806 8.089 1.00 92.06 205 GLY A CA 1
ATOM 1517 C C . GLY A 1 205 ? -21.518 23.049 8.937 1.00 92.06 205 GLY A C 1
ATOM 1518 O O . GLY A 1 205 ? -20.519 23.569 8.419 1.00 92.06 205 GLY A O 1
ATOM 1519 N N . ARG A 1 206 ? -21.549 22.725 10.238 1.00 94.69 206 ARG A N 1
ATOM 1520 C CA . ARG A 1 206 ? -20.454 23.005 11.190 1.00 94.69 206 ARG A CA 1
ATOM 1521 C C . ARG A 1 206 ? -19.476 21.853 11.388 1.00 94.69 206 ARG A C 1
ATOM 1523 O O . ARG A 1 206 ? -18.356 22.103 11.831 1.00 94.69 206 ARG A O 1
ATOM 1530 N N . SER A 1 207 ? -19.869 20.636 11.039 1.00 97.31 207 SER A N 1
ATOM 1531 C CA . SER A 1 207 ? -19.073 19.425 11.226 1.00 97.31 207 SER A CA 1
ATOM 1532 C C . SER A 1 207 ? -19.075 18.575 9.960 1.00 97.31 207 SER A C 1
ATOM 1534 O O . SER A 1 207 ? -19.967 18.705 9.123 1.00 97.31 207 SER A O 1
ATOM 1536 N N . ALA A 1 208 ? -18.084 17.700 9.831 1.00 98.06 208 ALA A N 1
ATOM 1537 C CA . ALA A 1 208 ? -18.008 16.696 8.781 1.00 98.06 208 ALA A CA 1
ATOM 1538 C C . ALA A 1 208 ? -18.018 15.288 9.386 1.00 98.06 208 ALA A C 1
ATOM 1540 O O . ALA A 1 208 ? -17.409 15.054 10.430 1.00 98.06 208 ALA A O 1
ATOM 1541 N N . LEU A 1 209 ? -18.711 14.359 8.737 1.00 98.19 209 LEU A N 1
ATOM 1542 C CA . LEU A 1 209 ? -18.693 12.944 9.071 1.00 98.19 209 LEU A CA 1
ATOM 1543 C C . LEU A 1 209 ? -17.395 12.341 8.549 1.00 98.19 209 LEU A C 1
ATOM 1545 O O . LEU A 1 209 ? -17.121 12.397 7.349 1.00 98.19 209 LEU A O 1
ATOM 1549 N N . LEU A 1 210 ? -16.612 11.769 9.453 1.00 97.56 210 LEU A N 1
ATOM 1550 C CA . LEU A 1 210 ? -15.388 11.057 9.129 1.00 97.56 210 LEU A CA 1
ATOM 1551 C C . LEU A 1 210 ? -15.473 9.630 9.654 1.00 97.56 210 LEU A C 1
ATOM 1553 O O . LEU A 1 210 ? -16.087 9.384 10.694 1.00 97.56 210 LEU A O 1
ATOM 1557 N N . GLY A 1 211 ? -14.819 8.707 8.959 1.00 94.56 211 GLY A N 1
ATOM 1558 C CA . GLY A 1 211 ? -14.820 7.299 9.312 1.00 94.56 211 GLY A CA 1
ATOM 1559 C C . GLY A 1 211 ? -13.470 6.621 9.133 1.00 94.56 211 GLY A C 1
ATOM 1560 O O . GLY A 1 211 ? -12.552 7.141 8.494 1.00 94.56 211 GLY A O 1
ATOM 1561 N N . ARG A 1 212 ? -13.364 5.432 9.720 1.00 93.00 212 ARG A N 1
ATOM 1562 C CA . ARG A 1 212 ? -12.234 4.521 9.587 1.00 93.00 212 ARG A CA 1
ATOM 1563 C C . ARG A 1 212 ? -12.733 3.083 9.510 1.00 93.00 212 ARG A C 1
ATOM 1565 O O . ARG A 1 212 ? -13.274 2.574 10.488 1.00 93.00 212 ARG A O 1
ATOM 1572 N N . SER A 1 213 ? -12.484 2.416 8.390 1.00 86.25 213 SER A N 1
ATOM 1573 C CA . SER A 1 213 ? -12.652 0.972 8.241 1.00 86.25 213 SER A CA 1
ATOM 1574 C C . SER A 1 213 ? -11.575 0.186 8.994 1.00 86.25 213 SER A C 1
ATOM 1576 O O . SER A 1 213 ? -10.508 0.708 9.334 1.00 86.25 213 SER A O 1
ATOM 1578 N N . LYS A 1 214 ? -11.836 -1.100 9.241 1.00 77.94 214 LYS A N 1
ATOM 1579 C CA . LYS A 1 214 ? -10.936 -1.990 10.003 1.00 77.94 214 LYS A CA 1
ATOM 1580 C C . LYS A 1 214 ? -9.537 -2.134 9.409 1.00 77.94 214 LYS A C 1
ATOM 1582 O O . LYS A 1 214 ? -8.568 -2.257 10.148 1.00 77.94 214 LYS A O 1
ATOM 1587 N N . ALA A 1 215 ? -9.425 -2.085 8.083 1.00 72.50 215 ALA A N 1
ATOM 1588 C CA . ALA A 1 215 ? -8.147 -2.221 7.389 1.00 72.50 215 ALA A CA 1
ATOM 1589 C C . ALA A 1 215 ? -7.321 -0.923 7.361 1.00 72.50 215 ALA A C 1
ATOM 1591 O O . ALA A 1 215 ? -6.180 -0.933 6.898 1.00 72.50 215 ALA A O 1
ATOM 1592 N N . MET A 1 216 ? -7.897 0.206 7.786 1.00 76.88 216 MET A N 1
ATOM 1593 C CA . MET A 1 216 ? -7.206 1.489 7.782 1.00 76.88 216 MET A CA 1
ATOM 1594 C C . MET A 1 216 ? -6.420 1.726 9.065 1.00 76.88 216 MET A C 1
ATOM 1596 O O . MET A 1 216 ? -6.797 1.320 10.165 1.00 76.88 216 MET A O 1
ATOM 1600 N N . ARG A 1 217 ? -5.327 2.468 8.886 1.00 77.44 217 ARG A N 1
ATOM 1601 C CA . ARG A 1 217 ? -4.395 2.875 9.928 1.00 77.44 217 ARG A CA 1
ATOM 1602 C C . ARG A 1 217 ? -5.133 3.429 11.168 1.00 77.44 217 ARG A C 1
ATOM 1604 O O . ARG A 1 217 ? -5.878 4.400 11.018 1.00 77.44 217 ARG A O 1
ATOM 1611 N N . PRO A 1 218 ? -4.919 2.877 12.382 1.00 81.06 218 PRO A N 1
ATOM 1612 C CA . PRO A 1 218 ? -5.506 3.412 13.609 1.00 81.06 218 PRO A CA 1
ATOM 1613 C C . PRO A 1 218 ? -5.238 4.910 13.773 1.00 81.06 218 PRO A C 1
ATOM 1615 O O . PRO A 1 218 ? -4.137 5.389 13.499 1.00 81.06 218 PRO A O 1
ATOM 1618 N N . GLY A 1 219 ? -6.266 5.651 14.187 1.00 85.00 219 GLY A N 1
ATOM 1619 C CA . GLY A 1 219 ? -6.213 7.106 14.325 1.00 85.00 219 GLY A CA 1
ATOM 1620 C C . GLY A 1 219 ? -6.390 7.899 13.028 1.00 85.00 219 GLY A C 1
ATOM 1621 O O . GLY A 1 219 ? -6.604 9.107 13.105 1.00 85.00 219 GLY A O 1
ATOM 1622 N N . MET A 1 220 ? -6.338 7.262 11.852 1.00 89.75 220 MET A N 1
ATOM 1623 C CA . MET A 1 220 ? -6.641 7.934 10.589 1.00 89.75 220 MET A CA 1
ATOM 1624 C C . MET A 1 220 ? -8.152 7.954 10.361 1.00 89.75 220 MET A C 1
ATOM 1626 O O . MET A 1 220 ? -8.750 6.899 10.159 1.00 89.75 220 MET A O 1
ATOM 1630 N N . LEU A 1 221 ? -8.759 9.138 10.343 1.00 94.62 221 LEU A N 1
ATOM 1631 C CA . LEU A 1 221 ? -10.143 9.321 9.912 1.00 94.62 221 LEU A CA 1
ATOM 1632 C C . LEU A 1 221 ? -10.169 9.939 8.513 1.00 94.62 221 LEU A C 1
ATOM 1634 O O . LEU A 1 221 ? -9.454 10.899 8.226 1.00 94.62 221 LEU A O 1
ATOM 1638 N N . THR A 1 222 ? -10.997 9.388 7.633 1.00 96.19 222 THR A N 1
ATOM 1639 C CA . THR A 1 222 ? -11.131 9.798 6.231 1.00 96.19 222 THR A CA 1
ATOM 1640 C C . THR A 1 222 ? -12.597 10.039 5.864 1.00 96.19 222 THR A C 1
ATOM 1642 O O . THR A 1 222 ? -13.502 9.752 6.644 1.00 96.19 222 THR A O 1
ATOM 1645 N N . ALA A 1 223 ? -12.829 10.598 4.676 1.00 97.25 223 ALA A N 1
ATOM 1646 C CA . ALA A 1 223 ? -14.131 10.556 4.021 1.00 97.25 223 ALA A CA 1
ATOM 1647 C C . ALA A 1 223 ? -14.568 9.097 3.803 1.00 97.25 223 ALA A C 1
ATOM 1649 O O . ALA A 1 223 ? -13.715 8.239 3.557 1.00 97.25 223 ALA A O 1
ATOM 1650 N N . LEU A 1 224 ? -15.876 8.853 3.882 1.00 96.44 224 LEU A N 1
ATOM 1651 C CA . LEU A 1 224 ? -16.483 7.556 3.576 1.00 96.44 224 LEU A CA 1
ATOM 1652 C C . LEU A 1 224 ? -16.344 7.253 2.082 1.00 96.44 224 LEU A C 1
ATOM 1654 O O . LEU A 1 224 ? -16.230 8.188 1.280 1.00 96.44 224 LEU A O 1
ATOM 1658 N N . SER A 1 225 ? -16.324 5.979 1.700 1.00 95.81 225 SER A N 1
ATOM 1659 C CA . SER A 1 225 ? -16.157 5.606 0.295 1.00 95.81 225 SER A CA 1
ATOM 1660 C C . SER A 1 225 ? -16.611 4.192 -0.008 1.00 95.81 225 SER A C 1
ATOM 1662 O O 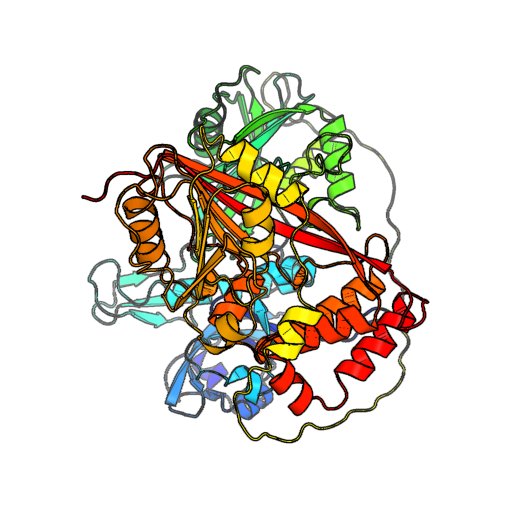. SER A 1 225 ? -16.270 3.291 0.746 1.00 95.81 225 SER A O 1
ATOM 1664 N N . GLY A 1 226 ? -17.175 3.986 -1.195 1.00 94.44 226 GLY A N 1
ATOM 1665 C CA . GLY A 1 226 ? -17.483 2.649 -1.688 1.00 94.44 226 GLY A CA 1
ATOM 1666 C C . GLY A 1 226 ? -17.720 2.594 -3.192 1.00 94.44 226 GLY A C 1
ATOM 1667 O O . GLY A 1 226 ? -17.666 3.611 -3.896 1.00 94.44 226 GLY A O 1
ATOM 1668 N N . PHE A 1 227 ? -17.873 1.378 -3.708 1.00 96.06 227 PHE A N 1
ATOM 1669 C CA . PHE A 1 227 ? -17.989 1.135 -5.144 1.00 96.06 227 PHE A CA 1
ATOM 1670 C C . PHE A 1 227 ? -19.359 1.579 -5.659 1.00 96.06 227 PHE A C 1
ATOM 1672 O O . PHE A 1 227 ? -20.370 1.429 -4.984 1.00 96.06 227 PHE A O 1
ATOM 1679 N N . VAL A 1 228 ? -19.393 2.107 -6.884 1.00 97.44 228 VAL A N 1
ATOM 1680 C CA . VAL A 1 228 ? -20.661 2.347 -7.584 1.00 97.44 228 VAL A CA 1
ATOM 1681 C C . VAL A 1 228 ? -21.119 1.039 -8.213 1.00 97.44 228 VAL A C 1
ATOM 1683 O O . VAL A 1 228 ? -20.377 0.428 -8.992 1.00 97.44 228 VAL A O 1
ATOM 1686 N N . ASP A 1 229 ? -22.346 0.632 -7.907 1.00 94.12 229 ASP A N 1
ATOM 1687 C CA . ASP A 1 229 ? -22.922 -0.594 -8.442 1.00 94.12 229 ASP A CA 1
ATOM 1688 C C . ASP A 1 229 ? -23.352 -0.458 -9.909 1.00 94.12 229 ASP A C 1
ATOM 1690 O O . ASP A 1 229 ? -23.522 0.625 -10.480 1.00 94.12 229 ASP A O 1
ATOM 1694 N N . GLN A 1 230 ? -23.537 -1.602 -10.569 1.00 91.81 230 GLN A N 1
ATOM 1695 C CA . GLN A 1 230 ? -23.998 -1.621 -11.955 1.00 91.81 230 GLN A CA 1
ATOM 1696 C C . GLN A 1 230 ? -25.412 -1.040 -12.066 1.00 91.81 230 GLN A C 1
ATOM 1698 O O . GLN A 1 230 ? -26.371 -1.605 -11.547 1.00 91.81 230 GLN A O 1
ATOM 1703 N N . GLY A 1 231 ? -25.545 0.051 -12.823 1.00 93.06 231 GLY A N 1
ATOM 1704 C CA . GLY A 1 231 ? -26.821 0.744 -13.009 1.00 93.06 231 GLY A CA 1
ATOM 1705 C C . GLY A 1 231 ? -27.137 1.779 -11.928 1.00 93.06 231 GLY A C 1
ATOM 1706 O O . GLY A 1 231 ? -28.232 2.331 -11.955 1.00 93.06 231 GLY A O 1
ATOM 1707 N N . GLU A 1 232 ? -26.196 2.060 -11.025 1.00 96.94 232 GLU A N 1
ATOM 1708 C CA . GLU A 1 232 ? -26.340 3.045 -9.956 1.00 96.94 232 GLU A CA 1
ATOM 1709 C C . GLU A 1 232 ? -25.783 4.418 -10.374 1.00 96.94 232 GLU A C 1
ATOM 1711 O O . GLU A 1 232 ? -24.707 4.518 -10.976 1.00 96.94 232 GLU A O 1
ATOM 1716 N N . ALA A 1 233 ? -26.508 5.499 -10.069 1.00 95.62 233 ALA A N 1
ATOM 1717 C CA . ALA A 1 233 ? -25.984 6.853 -10.227 1.00 95.62 233 ALA A CA 1
ATOM 1718 C C . ALA A 1 233 ? -24.974 7.198 -9.117 1.00 95.62 233 ALA A C 1
ATOM 1720 O O . ALA A 1 233 ? -25.049 6.693 -8.000 1.00 95.62 233 ALA A O 1
ATOM 1721 N N . ILE A 1 234 ? -24.059 8.135 -9.382 1.00 96.81 234 ILE A N 1
ATOM 1722 C CA . ILE A 1 234 ? -23.046 8.571 -8.401 1.00 96.81 234 ILE A CA 1
ATOM 1723 C C . ILE A 1 234 ? -23.710 9.054 -7.104 1.00 96.81 234 ILE A C 1
ATOM 1725 O O . ILE A 1 234 ? -23.305 8.687 -6.004 1.00 96.81 234 ILE A O 1
ATOM 1729 N N . GLU A 1 235 ? -24.759 9.862 -7.221 1.00 96.31 235 GLU A N 1
ATOM 1730 C CA . GLU A 1 235 ? -25.491 10.418 -6.088 1.00 96.31 235 GLU A CA 1
ATOM 1731 C C . GLU A 1 235 ? -26.277 9.356 -5.305 1.00 96.31 235 GLU A C 1
ATOM 1733 O O . GLU A 1 235 ? -26.523 9.542 -4.107 1.00 96.31 235 GLU A O 1
ATOM 1738 N N . GLU A 1 236 ? -26.679 8.269 -5.968 1.00 96.81 236 GLU A N 1
ATOM 1739 C CA . GLU A 1 236 ? -27.331 7.111 -5.350 1.00 96.81 236 GLU A CA 1
ATOM 1740 C C . GLU A 1 236 ? -26.311 6.281 -4.570 1.00 96.81 236 GLU A C 1
ATOM 1742 O O . GLU A 1 236 ? -26.546 6.029 -3.390 1.00 96.81 236 GLU A O 1
ATOM 1747 N N . ALA A 1 237 ? -25.141 6.001 -5.155 1.00 97.94 237 ALA A N 1
ATOM 1748 C CA . ALA A 1 237 ? -24.041 5.317 -4.476 1.00 97.94 237 ALA A CA 1
ATOM 1749 C C . ALA A 1 237 ? -23.602 6.079 -3.219 1.00 97.94 237 ALA A C 1
ATOM 1751 O O . ALA A 1 237 ? -23.533 5.513 -2.134 1.00 97.94 237 ALA A O 1
ATOM 1752 N N . VAL A 1 238 ? -23.417 7.403 -3.317 1.00 98.06 238 VAL A N 1
ATOM 1753 C CA . VAL A 1 238 ? -23.084 8.251 -2.157 1.00 98.06 238 VAL A CA 1
ATOM 1754 C C . VAL A 1 238 ? -24.129 8.117 -1.040 1.00 98.06 238 VAL A C 1
ATOM 1756 O O . VAL A 1 238 ? -23.773 8.090 0.139 1.00 98.06 238 VAL A O 1
ATOM 1759 N N . ARG A 1 239 ? -25.421 8.026 -1.387 1.00 97.50 239 ARG A N 1
ATOM 1760 C CA . ARG A 1 239 ? -26.517 7.822 -0.421 1.00 97.50 239 ARG A CA 1
ATOM 1761 C C . ARG A 1 239 ? -26.509 6.432 0.186 1.00 97.50 239 ARG A C 1
ATOM 1763 O O . ARG A 1 239 ? -26.704 6.326 1.394 1.00 97.50 239 ARG A O 1
ATOM 1770 N N . ARG A 1 240 ? -26.340 5.402 -0.640 1.00 97.62 240 ARG A N 1
ATOM 1771 C CA . ARG A 1 240 ? -26.329 4.007 -0.211 1.00 97.62 240 ARG A CA 1
ATOM 1772 C C . ARG A 1 240 ? -25.169 3.759 0.747 1.00 97.62 240 ARG A C 1
ATOM 1774 O O . ARG A 1 240 ? -25.432 3.436 1.898 1.00 97.62 240 ARG A O 1
ATOM 1781 N N . GLU A 1 241 ? -23.948 4.051 0.314 1.00 97.25 241 GLU A N 1
ATOM 1782 C CA . GLU A 1 241 ? -22.716 3.840 1.083 1.00 97.25 241 GLU A CA 1
ATOM 1783 C C . GLU A 1 241 ? -22.738 4.609 2.414 1.00 97.25 241 GLU A C 1
ATOM 1785 O O . GLU A 1 241 ? -22.482 4.054 3.477 1.00 97.25 241 GLU A O 1
ATOM 1790 N N . THR A 1 242 ? -23.170 5.879 2.409 1.00 96.50 242 THR A N 1
ATOM 1791 C CA . THR A 1 242 ? -23.280 6.657 3.661 1.00 96.50 242 THR A CA 1
ATOM 1792 C C . THR A 1 242 ? -24.310 6.057 4.628 1.00 96.50 242 THR A C 1
ATOM 1794 O O . THR A 1 242 ? -24.134 6.108 5.849 1.00 96.50 242 THR A O 1
ATOM 1797 N N . ARG A 1 243 ? -25.412 5.508 4.104 1.00 95.50 243 ARG A N 1
ATOM 1798 C CA . ARG A 1 243 ? -26.444 4.872 4.926 1.00 95.50 243 ARG A CA 1
ATOM 1799 C C . ARG A 1 243 ? -25.975 3.522 5.465 1.00 95.50 243 ARG A C 1
ATOM 1801 O O . ARG A 1 243 ? -26.301 3.220 6.605 1.00 95.50 243 ARG A O 1
ATOM 1808 N N . GLU A 1 244 ? -25.266 2.737 4.663 1.00 92.56 244 GLU A N 1
ATOM 1809 C CA . GLU A 1 244 ? -24.727 1.426 5.042 1.00 92.56 244 GLU A CA 1
ATOM 1810 C C . GLU A 1 244 ? -23.668 1.575 6.139 1.00 92.56 244 GLU A C 1
ATOM 1812 O O . GLU A 1 244 ? -23.838 1.025 7.222 1.00 92.56 244 GLU A O 1
ATOM 1817 N N . GLU A 1 245 ? -22.662 2.428 5.935 1.00 92.88 245 GLU A N 1
ATOM 1818 C CA . GLU A 1 245 ? -21.535 2.545 6.868 1.00 92.88 245 GLU A CA 1
ATOM 1819 C C . GLU A 1 245 ? -21.863 3.342 8.147 1.00 92.88 245 GLU A C 1
ATOM 1821 O O . GLU A 1 245 ? -21.285 3.095 9.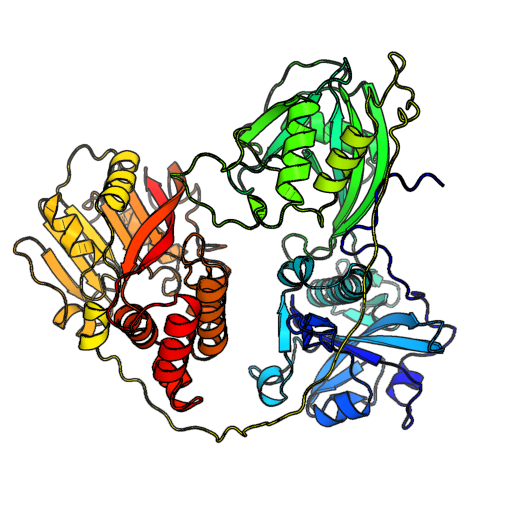212 1.00 92.88 245 GLU A O 1
ATOM 1826 N N . ALA A 1 246 ? -22.759 4.336 8.060 1.00 93.56 246 ALA A N 1
ATOM 1827 C CA . ALA A 1 246 ? -22.989 5.307 9.137 1.00 93.56 246 ALA A CA 1
ATOM 1828 C C . ALA A 1 246 ? -24.457 5.497 9.551 1.00 93.56 246 ALA A C 1
ATOM 1830 O O . ALA A 1 246 ? -24.729 6.226 10.512 1.00 93.56 246 ALA A O 1
ATOM 1831 N N . GLY A 1 247 ? -25.416 4.905 8.834 1.00 93.56 247 GLY A N 1
ATOM 1832 C CA . GLY A 1 247 ? -26.848 5.092 9.089 1.00 93.56 247 GLY A CA 1
ATOM 1833 C C . GLY A 1 247 ? -27.383 6.478 8.710 1.00 93.56 247 GLY A C 1
ATOM 1834 O O . GLY A 1 247 ? -28.546 6.785 8.982 1.00 93.56 247 GLY A O 1
ATOM 1835 N N . VAL A 1 248 ? -26.568 7.332 8.081 1.00 95.44 248 VAL A N 1
ATOM 1836 C CA . VAL A 1 248 ? -26.917 8.734 7.814 1.00 95.44 248 VAL A CA 1
ATOM 1837 C C . VAL A 1 248 ? -27.635 8.872 6.473 1.00 95.44 248 VAL A C 1
ATOM 1839 O O . VAL A 1 248 ? -27.131 8.484 5.422 1.00 95.44 248 VAL A O 1
ATOM 1842 N N . GLN A 1 249 ? -28.813 9.497 6.492 1.00 95.25 249 GLN A N 1
ATOM 1843 C CA . GLN A 1 249 ? -29.524 9.890 5.272 1.00 95.25 249 GLN A CA 1
ATOM 1844 C C . GLN A 1 249 ? -29.002 11.227 4.741 1.00 95.25 249 GLN A C 1
ATOM 1846 O O . GLN A 1 249 ? -28.694 12.136 5.516 1.00 95.25 249 GLN A O 1
ATOM 1851 N N . LEU A 1 250 ? -28.961 11.379 3.416 1.00 96.50 250 LEU A N 1
ATOM 1852 C CA . LEU A 1 250 ? -28.453 12.582 2.755 1.00 96.50 250 LEU A CA 1
ATOM 1853 C C . LEU A 1 250 ? -29.567 13.389 2.088 1.00 96.50 250 LEU A C 1
ATOM 1855 O O . LEU A 1 250 ? -30.368 12.857 1.319 1.00 96.50 250 LEU A O 1
ATOM 1859 N N . ALA A 1 251 ? -29.563 14.697 2.333 1.00 91.44 251 ALA A N 1
ATOM 1860 C CA . ALA A 1 251 ? -30.468 15.663 1.720 1.00 91.44 251 ALA A CA 1
ATOM 1861 C C . ALA A 1 251 ? -29.977 16.125 0.337 1.00 91.44 251 ALA A C 1
ATOM 1863 O O . ALA A 1 251 ? -30.772 16.261 -0.589 1.00 91.44 251 ALA A O 1
ATOM 1864 N N . ALA A 1 252 ? -28.668 16.332 0.173 1.00 92.81 252 ALA A N 1
ATOM 1865 C CA . ALA A 1 252 ? -28.068 16.828 -1.066 1.00 92.81 252 ALA A CA 1
ATOM 1866 C C . ALA A 1 252 ? -26.688 16.201 -1.298 1.00 92.81 252 ALA A C 1
ATOM 1868 O O . ALA A 1 252 ? -26.021 15.809 -0.343 1.00 92.81 252 ALA A O 1
ATOM 1869 N N . VAL A 1 253 ? -26.273 16.102 -2.563 1.00 94.88 253 VAL A N 1
ATOM 1870 C CA . VAL A 1 253 ? -24.938 15.642 -2.976 1.00 94.88 253 VAL A CA 1
ATOM 1871 C C . VAL A 1 253 ? -24.445 16.547 -4.097 1.00 94.88 253 VAL A C 1
ATOM 1873 O O . VAL A 1 253 ? -25.213 16.891 -4.990 1.00 94.88 253 VAL A O 1
ATOM 1876 N N . ASP A 1 254 ? -23.175 16.926 -4.025 1.00 92.50 254 ASP A N 1
ATOM 1877 C CA . ASP A 1 254 ? -22.459 17.721 -5.014 1.00 92.50 254 ASP A CA 1
ATOM 1878 C C . ASP A 1 254 ? -21.191 16.969 -5.432 1.00 92.50 254 ASP A C 1
ATOM 1880 O O . ASP A 1 254 ? -20.392 16.562 -4.584 1.00 92.50 254 ASP A O 1
ATOM 1884 N N . ILE A 1 255 ? -21.011 16.768 -6.736 1.00 93.62 255 ILE A N 1
ATOM 1885 C CA . ILE A 1 255 ? -19.848 16.077 -7.302 1.00 93.62 255 ILE A CA 1
ATOM 1886 C C . ILE A 1 255 ? -18.775 17.129 -7.578 1.00 93.62 255 ILE A C 1
ATOM 1888 O O . ILE A 1 255 ? -18.903 17.952 -8.486 1.00 93.62 255 ILE A O 1
ATOM 1892 N N . VAL A 1 256 ? -17.690 17.100 -6.806 1.00 88.56 256 VAL A N 1
ATOM 1893 C CA . VAL A 1 256 ? -16.709 18.199 -6.770 1.00 88.56 256 VAL A CA 1
ATOM 1894 C C . VAL A 1 256 ? -15.432 17.915 -7.561 1.00 88.56 256 VAL A C 1
ATOM 1896 O O . VAL A 1 256 ? -14.693 18.842 -7.909 1.00 88.56 256 VAL A O 1
ATOM 1899 N N . GLY A 1 257 ? -15.157 16.649 -7.876 1.00 87.88 257 GLY A N 1
ATOM 1900 C CA . GLY A 1 257 ? -14.031 16.270 -8.723 1.00 87.88 257 GLY A CA 1
ATOM 1901 C C . GLY A 1 257 ? -13.749 14.775 -8.714 1.00 87.88 257 GLY A C 1
ATOM 1902 O O . GLY A 1 257 ? -14.536 13.979 -8.214 1.00 87.88 257 GLY A O 1
ATOM 1903 N N . SER A 1 258 ? -12.611 14.386 -9.280 1.00 92.19 258 SER A N 1
ATOM 1904 C CA . SER A 1 258 ? -12.204 12.985 -9.332 1.00 92.19 258 SER A CA 1
ATOM 1905 C C . SER A 1 258 ? -10.689 12.813 -9.319 1.00 92.19 258 SER A C 1
ATOM 1907 O O . SER A 1 258 ? -9.935 13.736 -9.637 1.00 92.19 258 SER A O 1
ATOM 1909 N N . GLN A 1 259 ? -10.256 11.613 -8.943 1.00 93.06 259 GLN A N 1
ATOM 1910 C CA . GLN A 1 259 ? -8.869 11.177 -8.916 1.00 93.06 259 GLN A CA 1
ATOM 1911 C C . GLN A 1 259 ? -8.772 9.756 -9.475 1.00 93.06 259 GLN A C 1
ATOM 1913 O O . GLN A 1 259 ? -9.372 8.839 -8.917 1.00 93.06 259 GLN A O 1
ATOM 1918 N N . PRO A 1 260 ? -7.994 9.533 -10.546 1.00 94.38 260 PRO A N 1
ATOM 1919 C CA . PRO A 1 260 ? -7.584 8.187 -10.915 1.00 94.38 260 PRO A CA 1
ATOM 1920 C C . PRO A 1 260 ? -6.743 7.571 -9.793 1.00 94.38 260 PRO A C 1
ATOM 1922 O O . PRO A 1 260 ? -5.848 8.219 -9.257 1.00 94.38 260 PRO A O 1
ATOM 1925 N N . TRP A 1 261 ? -6.987 6.310 -9.472 1.00 94.94 261 TRP A N 1
ATOM 1926 C CA . TRP A 1 261 ? -6.282 5.579 -8.429 1.00 94.94 261 TRP A CA 1
ATOM 1927 C C . TRP A 1 261 ? -5.786 4.230 -8.969 1.00 94.94 261 TRP A C 1
ATOM 1929 O O . TRP A 1 261 ? -6.389 3.180 -8.752 1.00 94.94 261 TRP A O 1
ATOM 1939 N N . PRO A 1 262 ? -4.661 4.234 -9.708 1.00 93.50 262 PRO A N 1
ATOM 1940 C CA . PRO A 1 262 ? -4.085 3.055 -10.364 1.00 93.50 262 PRO A CA 1
ATOM 1941 C C . PRO A 1 262 ? -3.294 2.163 -9.394 1.00 93.50 262 PRO A C 1
ATOM 1943 O O . PRO A 1 262 ? -2.434 1.384 -9.798 1.00 93.50 262 PRO A O 1
ATOM 1946 N N . VAL A 1 263 ? -3.536 2.333 -8.095 1.00 89.56 263 VAL A N 1
ATOM 1947 C CA . VAL A 1 263 ? -2.903 1.579 -7.017 1.00 89.56 263 VAL A CA 1
ATOM 1948 C C . VAL A 1 263 ? -3.954 0.906 -6.136 1.00 89.56 263 VAL A C 1
ATOM 1950 O O . VAL A 1 263 ? -3.656 0.609 -4.978 1.00 89.56 263 VAL A O 1
ATOM 1953 N N . GLY A 1 264 ? -5.142 0.633 -6.680 1.00 82.94 264 GLY A N 1
ATOM 1954 C CA . GLY A 1 264 ? -6.217 -0.089 -6.008 1.00 82.94 264 GLY A CA 1
ATOM 1955 C C . GLY A 1 264 ? -5.813 -1.495 -5.551 1.00 82.94 264 GLY A C 1
ATOM 1956 O O . GLY A 1 264 ? -4.739 -2.028 -5.905 1.00 82.94 264 GLY A O 1
ATOM 1957 N N . ARG A 1 265 ? -6.656 -2.088 -4.698 1.00 74.31 265 ARG A N 1
ATOM 1958 C CA . ARG A 1 265 ? -6.432 -3.447 -4.172 1.00 74.31 265 ARG A CA 1
ATOM 1959 C C . ARG A 1 265 ? -6.418 -4.451 -5.327 1.00 74.31 265 ARG A C 1
ATOM 1961 O O . ARG A 1 265 ? -7.137 -4.310 -6.305 1.00 74.31 265 ARG A O 1
ATOM 1968 N N . GLY A 1 266 ? -5.533 -5.445 -5.258 1.00 72.56 266 GLY A N 1
ATOM 1969 C CA . GLY A 1 266 ? -5.407 -6.453 -6.320 1.00 72.56 266 GLY A CA 1
ATOM 1970 C C . GLY A 1 266 ? -4.908 -5.929 -7.678 1.00 72.56 266 GLY A C 1
ATOM 1971 O O . GLY A 1 266 ? -4.886 -6.687 -8.638 1.00 72.56 266 GLY A O 1
ATOM 1972 N N . GLY A 1 267 ? -4.481 -4.662 -7.781 1.00 75.94 267 GLY A N 1
ATOM 1973 C CA . GLY A 1 267 ? -4.013 -4.084 -9.050 1.00 75.94 267 GLY A CA 1
ATOM 1974 C C . GLY A 1 267 ? -5.102 -3.426 -9.893 1.00 75.94 267 GLY A C 1
ATOM 1975 O O . GLY A 1 267 ? -4.837 -3.114 -11.051 1.00 75.94 267 GLY A O 1
ATOM 1976 N N . SER A 1 268 ? -6.295 -3.201 -9.334 1.00 85.44 268 SER A N 1
ATOM 1977 C CA . SER A 1 268 ? -7.357 -2.434 -9.987 1.00 85.44 268 SER A CA 1
ATOM 1978 C C . SER A 1 268 ? -6.950 -0.974 -10.225 1.00 85.44 268 SER A C 1
ATOM 1980 O O . SER A 1 268 ? -6.132 -0.385 -9.507 1.00 85.44 268 SER A O 1
ATOM 1982 N N . CYS A 1 269 ? -7.555 -0.378 -11.254 1.00 93.50 269 CYS A N 1
ATOM 1983 C CA . CYS A 1 269 ? -7.559 1.063 -11.448 1.00 93.50 269 CYS A CA 1
ATOM 1984 C C . CYS A 1 269 ? -8.934 1.591 -11.046 1.00 93.50 269 CYS A C 1
ATOM 1986 O O . CYS A 1 269 ? -9.909 1.430 -11.779 1.00 93.50 269 CYS A O 1
ATOM 1988 N N . GLU A 1 270 ? -8.997 2.216 -9.880 1.00 95.50 270 GLU A N 1
ATOM 1989 C CA . GLU A 1 270 ? -10.215 2.830 -9.359 1.00 95.50 270 GLU A CA 1
ATOM 1990 C C . GLU A 1 270 ? -10.312 4.279 -9.870 1.00 95.50 270 GLU A C 1
ATOM 1992 O O . GLU A 1 270 ? -9.298 4.958 -10.061 1.00 95.50 270 GLU A O 1
ATOM 1997 N N . LEU A 1 271 ? -11.521 4.770 -10.130 1.00 95.75 271 LEU A N 1
ATOM 1998 C CA . LEU A 1 271 ? -11.796 6.186 -10.356 1.00 95.75 271 LEU A CA 1
ATOM 1999 C C . LEU A 1 271 ? -12.508 6.716 -9.121 1.00 95.75 271 LEU A C 1
ATOM 2001 O O . LEU A 1 271 ? -13.708 6.513 -8.965 1.00 95.75 271 LEU A O 1
ATOM 2005 N N . MET A 1 272 ? -11.760 7.416 -8.274 1.00 96.50 272 MET A N 1
ATOM 2006 C CA . MET A 1 272 ? -12.299 8.044 -7.077 1.00 96.50 272 MET A CA 1
ATOM 2007 C C . MET A 1 272 ? -13.096 9.280 -7.488 1.00 96.50 272 MET A C 1
ATOM 2009 O O . MET A 1 272 ? -12.544 10.210 -8.077 1.00 96.50 272 MET A O 1
ATOM 2013 N N . ILE A 1 273 ? -14.386 9.303 -7.187 1.00 96.88 273 ILE A N 1
ATOM 2014 C CA . ILE A 1 273 ? -15.329 10.370 -7.512 1.00 96.88 273 ILE A CA 1
ATOM 2015 C C . ILE A 1 273 ? -15.635 11.112 -6.215 1.00 96.88 273 ILE A C 1
ATOM 2017 O O . ILE A 1 273 ? -16.397 10.653 -5.366 1.00 96.88 273 ILE A O 1
ATOM 2021 N N . GLY A 1 274 ? -14.978 12.257 -6.052 1.00 96.44 274 GLY A N 1
ATOM 2022 C CA . GLY A 1 274 ? -15.066 13.083 -4.862 1.00 96.44 274 GLY A CA 1
ATOM 2023 C C . GLY A 1 274 ? -16.382 13.844 -4.802 1.00 96.44 274 GLY A C 1
ATOM 2024 O O . GLY A 1 274 ? -16.697 14.616 -5.712 1.00 96.44 274 GLY A O 1
ATOM 2025 N N . CYS A 1 275 ? -17.107 13.669 -3.703 1.00 96.56 275 CYS A N 1
ATOM 2026 C CA . CYS A 1 275 ? -18.393 14.299 -3.450 1.00 96.56 275 CYS A CA 1
ATOM 2027 C C . CYS A 1 275 ? -18.385 15.047 -2.109 1.00 96.56 275 CYS A C 1
ATOM 2029 O O . CYS A 1 275 ? -17.718 14.646 -1.154 1.00 96.56 275 CYS A O 1
ATOM 2031 N N . ILE A 1 276 ? -19.159 16.125 -2.023 1.00 96.62 276 ILE A N 1
ATOM 2032 C CA . ILE A 1 276 ? -19.556 16.732 -0.750 1.00 96.62 276 ILE A CA 1
ATOM 2033 C C . ILE A 1 276 ? -21.061 16.536 -0.617 1.00 96.62 276 ILE A C 1
ATOM 2035 O O . ILE A 1 276 ? -21.803 16.735 -1.576 1.00 96.62 276 ILE A O 1
ATOM 2039 N N . ALA A 1 277 ? -21.522 16.100 0.549 1.00 97.25 277 ALA A N 1
ATOM 2040 C CA . ALA A 1 277 ? -22.925 15.775 0.772 1.00 97.25 277 ALA A CA 1
ATOM 2041 C C . ALA A 1 277 ? -23.477 16.477 2.008 1.00 97.25 277 ALA A C 1
ATOM 2043 O O . ALA A 1 277 ? -22.731 16.750 2.938 1.00 97.25 277 ALA A O 1
ATOM 2044 N N . LYS A 1 278 ? -24.783 16.744 2.035 1.00 96.88 278 LYS A N 1
ATOM 2045 C CA . LYS A 1 278 ? -25.484 17.294 3.201 1.00 96.88 278 LYS A CA 1
ATOM 2046 C C . LYS A 1 278 ? -26.240 16.186 3.910 1.00 96.88 278 LYS A C 1
ATOM 2048 O O . LYS A 1 278 ? -27.117 15.574 3.299 1.00 96.88 278 LYS A O 1
ATOM 2053 N N . ALA A 1 279 ? -25.973 15.967 5.189 1.00 97.31 279 ALA A N 1
ATOM 2054 C CA . ALA A 1 279 ? -26.791 15.071 5.991 1.00 97.31 279 ALA A CA 1
ATOM 2055 C C . ALA A 1 279 ? -28.186 15.661 6.258 1.00 97.31 279 ALA A C 1
ATOM 2057 O O . ALA A 1 279 ? -28.342 16.862 6.489 1.00 97.31 279 ALA A O 1
ATOM 2058 N N . ALA A 1 280 ? -29.205 14.803 6.240 1.00 93.56 280 ALA A N 1
ATOM 2059 C CA . ALA A 1 280 ? -30.575 15.144 6.623 1.00 93.56 280 ALA A CA 1
ATOM 2060 C C . ALA A 1 280 ? -30.777 15.123 8.152 1.00 93.56 280 ALA A C 1
ATOM 2062 O O . ALA A 1 280 ? -31.676 15.784 8.666 1.00 93.56 280 ALA A O 1
ATOM 2063 N N . GLY A 1 281 ? -29.923 14.396 8.877 1.00 90.62 281 GLY A N 1
ATOM 2064 C CA . GLY A 1 281 ? -29.912 14.289 10.336 1.00 90.62 281 GLY A CA 1
ATOM 2065 C C . GLY A 1 281 ? -28.511 13.954 10.853 1.00 90.62 281 GLY A C 1
ATOM 2066 O O . GLY A 1 281 ? -27.604 13.700 10.067 1.00 90.62 281 GLY A O 1
ATOM 2067 N N . SER A 1 282 ? -28.317 13.984 12.171 1.00 89.25 282 SER A N 1
ATOM 2068 C CA . SER A 1 282 ? -27.008 13.759 12.810 1.00 89.25 282 SER A CA 1
ATOM 2069 C C . SER A 1 282 ? -26.892 12.431 13.563 1.00 89.25 282 SER A C 1
ATOM 2071 O O . SER A 1 282 ? -25.835 12.151 14.126 1.00 89.25 282 SER A O 1
ATOM 2073 N N . GLU A 1 283 ? -27.965 11.641 13.615 1.00 91.88 283 GLU A N 1
ATOM 2074 C CA . GLU A 1 283 ? -27.973 10.335 14.278 1.00 91.88 283 GLU A CA 1
ATOM 2075 C C . GLU A 1 283 ? -27.091 9.343 13.512 1.00 91.88 283 GLU A C 1
ATOM 2077 O O . GLU A 1 283 ? -27.151 9.278 12.285 1.00 91.88 283 GLU A O 1
ATOM 2082 N N . LEU A 1 284 ? -26.261 8.595 14.244 1.00 92.75 284 LEU A N 1
ATOM 2083 C CA . LEU A 1 284 ? -25.327 7.620 13.686 1.00 92.75 284 LEU A CA 1
ATOM 2084 C C . LEU A 1 284 ? -25.756 6.209 14.073 1.00 92.75 284 LEU A C 1
ATOM 2086 O O . LEU A 1 284 ? -26.009 5.934 15.245 1.00 92.75 284 LEU A O 1
ATOM 2090 N N . THR A 1 285 ? -25.781 5.314 13.093 1.00 91.19 285 THR A N 1
ATOM 2091 C CA . THR A 1 285 ? -25.873 3.865 13.298 1.00 91.19 285 THR A CA 1
ATOM 2092 C C . THR A 1 285 ? -24.738 3.239 12.507 1.00 91.19 285 THR A C 1
ATOM 2094 O O . THR A 1 285 ? -24.839 3.087 11.297 1.00 91.19 285 THR A O 1
ATOM 2097 N N . VAL A 1 286 ? -23.624 2.980 13.186 1.00 88.56 286 VAL A N 1
ATOM 2098 C CA . VAL A 1 286 ? -22.381 2.541 12.544 1.00 88.56 286 VAL A CA 1
ATOM 2099 C C . VAL A 1 286 ? -22.441 1.047 12.275 1.00 88.56 286 VAL A C 1
ATOM 2101 O O . VAL A 1 286 ? -22.712 0.278 13.201 1.00 88.56 286 VAL A O 1
ATOM 2104 N N . ASP A 1 287 ? -22.134 0.642 11.046 1.00 85.06 287 ASP A N 1
ATOM 2105 C CA . ASP A 1 287 ? -21.912 -0.767 10.749 1.00 85.06 287 ASP A CA 1
ATOM 2106 C C . ASP A 1 287 ? -20.543 -1.205 11.278 1.00 85.06 287 ASP A C 1
ATOM 2108 O O . ASP A 1 287 ? -19.486 -0.873 10.739 1.00 85.06 287 ASP A O 1
ATOM 2112 N N . LEU A 1 288 ? -20.568 -1.959 12.373 1.00 84.56 288 LEU A N 1
ATOM 2113 C CA . LEU A 1 288 ? -19.369 -2.460 13.033 1.00 84.56 288 LEU A CA 1
ATOM 2114 C C . LEU A 1 288 ? -18.739 -3.653 12.299 1.00 84.56 288 LEU A C 1
ATOM 2116 O O . LEU A 1 288 ? -17.657 -4.097 12.698 1.00 84.56 288 LEU A O 1
ATOM 2120 N N . GLU A 1 289 ? -19.370 -4.202 11.256 1.00 80.69 289 GLU A N 1
ATOM 2121 C CA . GLU A 1 289 ? -18.761 -5.222 10.398 1.00 80.69 289 GLU A CA 1
ATOM 2122 C C . GLU A 1 289 ? -17.691 -4.609 9.487 1.00 80.69 289 GLU A C 1
ATOM 2124 O O . GLU A 1 289 ? -16.586 -5.158 9.398 1.00 80.69 289 GLU A O 1
ATOM 2129 N N . GLU A 1 290 ? -17.942 -3.422 8.942 1.00 73.88 290 GLU A N 1
ATOM 2130 C CA . GLU A 1 290 ? -17.026 -2.732 8.026 1.00 73.88 290 GLU A CA 1
ATOM 2131 C C . GLU A 1 290 ? -16.203 -1.632 8.718 1.00 73.88 290 GLU A C 1
ATOM 2133 O O . GLU A 1 290 ? -14.983 -1.503 8.507 1.00 73.88 290 GLU A O 1
ATOM 2138 N N . MET A 1 291 ? -16.835 -0.882 9.624 1.00 85.12 291 MET A N 1
ATOM 2139 C CA . MET A 1 291 ? -16.272 0.320 10.229 1.00 85.12 291 MET A CA 1
ATOM 2140 C C . MET A 1 291 ? -15.785 0.085 11.657 1.00 85.12 291 MET A C 1
ATOM 2142 O O . MET A 1 291 ? -16.389 -0.606 12.469 1.00 85.12 291 MET A O 1
ATOM 2146 N N . SER A 1 292 ? -14.640 0.681 11.979 1.00 86.56 292 SER A N 1
ATOM 2147 C CA . SER A 1 292 ? -14.097 0.712 13.340 1.00 86.56 292 SER A CA 1
ATOM 2148 C C . SER A 1 292 ? -14.481 1.975 14.098 1.00 86.56 292 SER A C 1
ATOM 2150 O O . SER A 1 292 ? -14.568 1.957 15.321 1.00 86.56 292 SER A O 1
ATOM 2152 N N . GLU A 1 293 ? -14.634 3.092 13.391 1.00 90.44 293 GLU A N 1
ATOM 2153 C CA . GLU A 1 293 ? -14.989 4.380 13.978 1.00 90.44 293 GLU A CA 1
ATOM 2154 C C . GLU A 1 293 ? -15.686 5.230 12.922 1.00 90.44 293 GLU A C 1
ATOM 2156 O O . GLU A 1 293 ? -15.206 5.322 11.794 1.00 90.44 293 GLU A O 1
ATOM 2161 N N . VAL A 1 294 ? -16.794 5.868 13.292 1.00 93.88 294 VAL A N 1
ATOM 2162 C CA . VAL A 1 294 ? -17.456 6.908 12.500 1.00 93.88 294 VAL A CA 1
ATOM 2163 C C . VAL A 1 294 ? -17.914 7.995 13.458 1.00 93.88 294 VAL A C 1
ATOM 2165 O O . VAL A 1 294 ? -18.527 7.701 14.485 1.00 93.88 294 VAL A O 1
ATOM 2168 N N . ARG A 1 295 ? -17.604 9.257 13.151 1.00 94.81 295 ARG A N 1
ATOM 2169 C CA . ARG A 1 295 ? -17.971 10.386 14.011 1.00 94.81 295 ARG A CA 1
ATOM 2170 C C . ARG A 1 295 ? -18.089 11.700 13.259 1.00 94.81 295 ARG A C 1
ATOM 2172 O O . ARG A 1 295 ? -17.482 11.901 12.210 1.00 94.81 295 ARG A O 1
ATOM 2179 N N . TRP A 1 296 ? -18.803 12.634 13.872 1.00 97.12 296 TRP A N 1
ATOM 2180 C CA . TRP A 1 296 ? -18.790 14.037 13.481 1.00 97.12 296 TRP A CA 1
ATOM 2181 C C . TRP A 1 296 ? -17.534 14.725 14.030 1.00 97.12 296 TRP A C 1
ATOM 2183 O O . TRP A 1 296 ? -17.319 14.741 15.240 1.00 97.12 296 TRP A O 1
ATOM 2193 N N . ALA A 1 297 ? -16.721 15.312 13.155 1.00 97.00 297 ALA A N 1
ATOM 2194 C CA . ALA A 1 297 ? -15.585 16.160 13.508 1.00 97.00 297 ALA A CA 1
ATOM 2195 C C . ALA A 1 297 ? -15.914 17.623 13.196 1.00 97.00 297 ALA A C 1
ATOM 2197 O O . ALA A 1 297 ? -16.461 17.919 12.131 1.00 97.00 297 ALA A O 1
ATOM 2198 N N . SER A 1 298 ? -15.595 18.544 14.108 1.00 97.06 298 SER A N 1
ATOM 2199 C CA . SER A 1 298 ? -15.890 19.960 13.886 1.00 97.06 298 SER A CA 1
ATOM 2200 C C . SER A 1 298 ? -15.063 20.516 12.725 1.00 97.06 298 SER A C 1
ATOM 2202 O O . SER A 1 298 ? -13.972 20.033 12.417 1.00 97.06 298 SER A O 1
ATOM 2204 N N . ARG A 1 299 ? -15.557 21.570 12.072 1.00 95.38 299 ARG A N 1
ATOM 2205 C CA . ARG A 1 299 ? -14.818 22.245 10.996 1.00 95.38 299 ARG A CA 1
ATOM 2206 C C . ARG A 1 299 ? -13.442 22.737 11.438 1.00 95.38 299 ARG A C 1
ATOM 2208 O O . ARG A 1 299 ? -12.513 22.716 10.634 1.00 95.38 299 ARG A O 1
ATOM 2215 N N . GLU A 1 300 ? -13.317 23.169 12.689 1.00 95.69 300 GLU A N 1
ATOM 2216 C CA . GLU A 1 300 ? -12.049 23.597 13.280 1.00 95.69 300 GLU A CA 1
ATOM 2217 C C . GLU A 1 300 ? -11.068 22.426 13.412 1.00 95.69 300 GLU A C 1
ATOM 2219 O O . GLU A 1 300 ? -9.931 22.539 12.945 1.00 95.69 300 GLU A O 1
ATOM 2224 N N . ASP A 1 301 ? -11.532 21.282 13.926 1.00 96.12 301 ASP A N 1
ATOM 2225 C CA . ASP A 1 301 ? -10.714 20.071 14.055 1.00 96.12 301 ASP A CA 1
ATOM 2226 C C . ASP A 1 301 ? -10.263 19.561 12.684 1.00 96.12 301 ASP A C 1
ATOM 2228 O O . ASP A 1 301 ? -9.088 19.270 12.478 1.00 96.12 301 ASP A O 1
ATOM 2232 N N . VAL A 1 302 ? -11.170 19.508 11.702 1.00 96.50 302 VAL A N 1
ATOM 2233 C CA . VAL A 1 302 ? -10.826 19.107 10.327 1.00 96.50 302 VAL A CA 1
ATOM 2234 C C . VAL A 1 302 ? -9.803 20.073 9.725 1.00 96.50 302 VAL A C 1
ATOM 2236 O O . VAL A 1 302 ? -8.839 19.640 9.094 1.00 96.50 302 VAL A O 1
ATOM 2239 N N . ALA A 1 303 ? -9.963 21.382 9.943 1.00 95.25 303 ALA A N 1
ATOM 2240 C CA . ALA A 1 303 ? -9.011 22.382 9.470 1.00 95.25 303 ALA A CA 1
ATOM 2241 C C . ALA A 1 303 ? -7.624 22.193 10.090 1.00 95.25 303 ALA A C 1
ATOM 2243 O O . ALA A 1 303 ? -6.614 22.349 9.401 1.00 95.25 303 ALA A O 1
ATOM 2244 N N . GLN A 1 304 ? -7.563 21.870 11.380 1.00 93.75 304 GLN A N 1
ATOM 2245 C CA . GLN A 1 304 ? -6.312 21.574 12.060 1.00 93.75 304 GLN A CA 1
ATOM 2246 C C . GLN A 1 304 ? -5.688 20.267 11.558 1.00 93.75 304 GLN A C 1
ATOM 2248 O O . GLN A 1 304 ? -4.510 20.277 11.207 1.00 93.75 304 GLN A O 1
ATOM 2253 N N . ALA A 1 305 ? -6.463 19.190 11.426 1.00 93.88 305 ALA A N 1
ATOM 2254 C CA . ALA A 1 305 ? -5.970 17.908 10.933 1.00 93.88 305 ALA A CA 1
ATOM 2255 C C . ALA A 1 305 ? -5.407 18.015 9.503 1.00 93.88 305 ALA A C 1
ATOM 2257 O O . ALA A 1 305 ? -4.363 17.437 9.205 1.00 93.88 305 ALA A O 1
ATOM 2258 N N . VAL A 1 306 ? -6.044 18.802 8.627 1.00 92.69 306 VAL A N 1
ATOM 2259 C CA . VAL A 1 306 ? -5.528 19.096 7.277 1.00 92.69 306 VAL A CA 1
ATOM 2260 C C . VAL A 1 306 ? -4.171 19.804 7.346 1.00 92.69 306 VAL A C 1
ATOM 2262 O O . VAL A 1 306 ? -3.238 19.374 6.671 1.00 92.69 306 VAL A O 1
ATOM 2265 N N . ARG A 1 307 ? -4.022 20.835 8.194 1.00 91.69 307 ARG A N 1
ATOM 2266 C CA . ARG A 1 307 ? -2.734 21.537 8.378 1.00 91.69 307 ARG A CA 1
ATOM 2267 C C . ARG A 1 307 ? -1.645 20.607 8.908 1.00 91.69 307 ARG A C 1
ATOM 2269 O O . ARG A 1 307 ? -0.517 20.650 8.427 1.00 91.69 307 ARG A O 1
ATOM 2276 N N . GLU A 1 308 ? -1.976 19.759 9.879 1.00 88.56 308 GLU A N 1
ATOM 2277 C CA . GLU A 1 308 ? -1.052 18.756 10.415 1.00 88.56 308 GLU A CA 1
ATOM 2278 C C . GLU A 1 308 ? -0.655 17.735 9.346 1.00 88.56 308 GLU A C 1
ATOM 2280 O O . GLU A 1 308 ? 0.510 17.366 9.250 1.00 88.56 308 GLU A O 1
ATOM 2285 N N . SER A 1 309 ? -1.595 17.325 8.495 1.00 86.06 309 SER A N 1
ATOM 2286 C CA . SER A 1 309 ? -1.329 16.409 7.390 1.00 86.06 309 SER A CA 1
ATOM 2287 C C . SER A 1 309 ? -0.437 17.009 6.296 1.00 86.06 309 SER A C 1
ATOM 2289 O O . SER A 1 309 ? 0.251 16.242 5.620 1.00 86.06 309 SER A O 1
ATOM 2291 N N . GLU A 1 310 ? -0.478 18.326 6.073 1.00 84.06 310 GLU A N 1
ATOM 2292 C CA . GLU A 1 310 ? 0.383 19.046 5.117 1.00 84.06 310 GLU A CA 1
ATOM 2293 C C . GLU A 1 310 ? 1.774 19.366 5.698 1.00 84.06 310 GLU A C 1
ATOM 2295 O O . GLU A 1 310 ? 2.680 19.753 4.957 1.00 84.06 310 GLU A O 1
ATOM 2300 N N . SER A 1 311 ? 1.961 19.194 7.009 1.00 79.56 311 SER A N 1
ATOM 2301 C CA . SER A 1 311 ? 3.236 19.427 7.688 1.00 79.56 311 SER A CA 1
ATOM 2302 C C . SER A 1 311 ? 4.284 18.362 7.327 1.00 79.56 311 SER A C 1
ATOM 2304 O O . SER A 1 311 ? 3.938 17.186 7.183 1.00 79.56 311 SER A O 1
ATOM 2306 N N . PRO A 1 312 ? 5.585 18.715 7.278 1.00 66.94 312 PRO A N 1
ATOM 2307 C CA . PRO A 1 312 ? 6.674 17.735 7.248 1.00 66.94 312 PRO A CA 1
ATOM 2308 C C . PRO A 1 312 ? 6.607 16.704 8.390 1.00 66.94 312 PRO A C 1
ATOM 2310 O O . PRO A 1 312 ? 7.003 15.559 8.199 1.00 66.94 312 PRO A O 1
ATOM 2313 N N . ASP A 1 313 ? 6.036 17.081 9.540 1.00 67.56 313 ASP A N 1
ATOM 2314 C CA . ASP A 1 313 ? 5.838 16.216 10.715 1.00 67.56 313 ASP A CA 1
ATOM 2315 C C . ASP A 1 313 ? 4.482 15.485 10.711 1.00 67.56 313 ASP A C 1
ATOM 2317 O O . ASP A 1 313 ? 3.957 15.119 11.775 1.00 67.56 313 ASP A O 1
ATOM 2321 N N . SER A 1 314 ? 3.884 15.314 9.528 1.00 73.81 314 SER A N 1
ATOM 2322 C CA . SER A 1 314 ? 2.564 14.713 9.355 1.00 73.81 314 SER A CA 1
ATOM 2323 C C . SER A 1 314 ? 2.441 13.388 10.116 1.00 73.81 314 SER A C 1
ATOM 2325 O O . SER A 1 314 ? 3.281 12.499 9.939 1.00 73.81 314 SER A O 1
ATOM 2327 N N . PRO A 1 315 ? 1.382 13.194 10.927 1.00 71.94 315 PRO A N 1
ATOM 2328 C CA . PRO A 1 315 ? 1.126 11.917 11.591 1.00 71.94 315 PRO A CA 1
ATOM 2329 C C . PRO A 1 315 ? 1.039 10.737 10.616 1.00 71.94 315 PRO A C 1
ATOM 2331 O O . PRO A 1 315 ? 1.385 9.616 10.978 1.00 71.94 315 PRO A O 1
ATOM 2334 N N . TYR A 1 316 ? 0.653 10.993 9.361 1.00 70.69 316 TYR A N 1
ATOM 2335 C CA . TYR A 1 316 ? 0.642 9.985 8.305 1.00 70.69 316 TYR A CA 1
ATOM 2336 C C . TYR A 1 316 ? 2.051 9.483 7.940 1.00 70.69 316 TYR A C 1
ATOM 2338 O O . TYR A 1 316 ? 2.208 8.319 7.579 1.00 70.69 316 TYR A O 1
ATOM 2346 N N . LEU A 1 317 ? 3.075 10.335 8.043 1.00 66.12 317 LEU A N 1
ATOM 2347 C CA . LEU A 1 317 ? 4.472 9.986 7.752 1.00 66.12 317 LEU A CA 1
ATOM 2348 C C . LEU A 1 317 ? 5.196 9.374 8.959 1.00 66.12 317 LEU A C 1
ATOM 2350 O O . LEU A 1 317 ? 6.234 8.738 8.793 1.00 66.12 317 LEU A O 1
ATOM 2354 N N . LYS A 1 318 ? 4.655 9.549 10.169 1.00 62.75 318 LYS A N 1
ATOM 2355 C CA . LYS A 1 318 ? 5.200 8.952 11.393 1.00 62.75 318 LYS A CA 1
ATOM 2356 C C . LYS A 1 318 ? 4.900 7.449 11.428 1.00 62.75 318 LYS A C 1
ATOM 2358 O O . LYS A 1 318 ? 3.829 7.059 10.956 1.00 62.75 318 LYS A O 1
ATOM 2363 N N . PRO A 1 319 ? 5.769 6.606 12.006 1.00 51.34 319 PRO A N 1
ATOM 2364 C CA . PRO A 1 319 ? 5.469 5.193 12.230 1.00 51.34 319 PRO A CA 1
ATOM 2365 C C . PRO A 1 319 ? 4.226 5.017 13.112 1.00 51.34 319 PRO A C 1
ATOM 2367 O O . PRO A 1 319 ? 3.881 5.892 13.908 1.00 51.34 319 PRO A O 1
ATOM 2370 N N . LEU A 1 320 ? 3.520 3.899 12.958 1.00 47.34 320 LEU A N 1
ATOM 2371 C CA . LEU A 1 320 ? 2.446 3.523 13.873 1.00 47.34 320 LEU A CA 1
ATOM 2372 C C . LEU A 1 320 ? 3.055 3.052 15.190 1.00 47.34 320 LEU A C 1
ATOM 2374 O O . LEU A 1 320 ? 3.733 2.030 15.190 1.00 47.34 320 LEU A O 1
ATOM 2378 N N . SER A 1 321 ? 2.768 3.748 16.294 1.00 41.88 321 SER A N 1
ATOM 2379 C CA . SER A 1 321 ? 2.905 3.154 17.620 1.00 41.88 321 SER A CA 1
ATOM 2380 C C . SER A 1 321 ? 1.569 3.094 18.364 1.00 41.88 321 SER A C 1
ATOM 2382 O O . SER A 1 321 ? 0.748 3.999 18.279 1.00 41.88 321 SER A O 1
ATOM 2384 N N . SER A 1 322 ? 1.310 1.991 19.052 1.00 37.47 322 SER A N 1
ATOM 2385 C CA . SER A 1 322 ? 0.093 1.583 19.748 1.00 37.47 322 SER A CA 1
ATOM 2386 C C . SER A 1 322 ? 0.108 2.015 21.196 1.00 37.47 322 SER A C 1
ATOM 2388 O O . SER A 1 322 ? -0.841 1.747 21.921 1.00 37.47 322 SER A O 1
ATOM 2390 N N . SER A 1 323 ? 1.186 2.669 21.618 1.00 35.84 323 SER A N 1
ATOM 2391 C CA . SER A 1 323 ? 1.327 3.276 22.933 1.00 35.84 323 SER A CA 1
ATOM 2392 C C . SER A 1 323 ? 1.392 4.801 22.876 1.00 35.84 323 SER A C 1
ATOM 2394 O O . SER A 1 323 ? 1.347 5.429 23.929 1.00 35.84 323 SER A O 1
ATOM 2396 N N . SER A 1 324 ? 1.461 5.418 21.689 1.00 36.81 324 SER A N 1
ATOM 2397 C CA . SER A 1 324 ? 1.228 6.857 21.569 1.00 36.81 324 SER A CA 1
ATOM 2398 C C . SER A 1 324 ? -0.219 7.105 21.148 1.00 36.81 324 SER A C 1
ATOM 2400 O O . SER A 1 324 ? -0.640 6.570 20.119 1.00 36.81 324 SER A O 1
ATOM 2402 N N . PRO A 1 325 ? -0.994 7.935 21.879 1.00 40.91 325 PRO A N 1
ATOM 2403 C CA . PRO A 1 325 ? -2.199 8.505 21.295 1.00 40.91 325 PRO A CA 1
ATOM 2404 C C . PRO A 1 325 ? -1.799 9.158 19.976 1.00 40.91 325 PRO A C 1
ATOM 2406 O O . PRO A 1 325 ? -0.657 9.610 19.834 1.00 40.91 325 PRO A O 1
ATOM 2409 N N . VAL A 1 326 ? -2.724 9.176 19.014 1.00 49.59 326 VAL A N 1
ATOM 2410 C CA . VAL A 1 326 ? -2.555 9.911 17.762 1.00 49.59 326 VAL A CA 1
ATOM 2411 C C . VAL A 1 326 ? -1.787 11.190 18.069 1.00 49.59 326 VAL A C 1
ATOM 2413 O O . VAL A 1 326 ? -2.251 11.980 18.882 1.00 49.59 326 VAL A O 1
ATOM 2416 N N . THR A 1 327 ? -0.597 11.386 17.492 1.00 51.09 327 THR A N 1
ATOM 2417 C CA . THR A 1 327 ? 0.269 12.542 17.813 1.00 51.09 327 THR A CA 1
ATOM 2418 C C . THR A 1 327 ? -0.318 13.875 17.320 1.00 51.09 327 THR A C 1
ATOM 2420 O O . THR A 1 327 ? 0.412 14.840 17.115 1.00 51.09 327 THR A O 1
ATOM 2423 N N . SER A 1 328 ? -1.623 13.897 17.057 1.00 60.75 328 SER A N 1
ATOM 2424 C CA . SER A 1 328 ? -2.460 15.068 16.902 1.00 60.75 328 SER A CA 1
ATOM 2425 C C . SER A 1 328 ? -3.127 15.353 18.240 1.00 60.75 328 SER A C 1
ATOM 2427 O O . SER A 1 328 ? -3.688 14.459 18.876 1.00 60.75 328 SER A O 1
ATOM 2429 N N . THR A 1 329 ? -3.163 16.618 18.637 1.00 68.75 329 THR A N 1
ATOM 2430 C CA . THR A 1 329 ? -3.939 17.048 19.808 1.00 68.75 329 THR A CA 1
ATOM 2431 C C . THR A 1 329 ? -5.444 16.779 19.656 1.00 68.75 329 THR A C 1
ATOM 2433 O O . THR A 1 329 ? -6.169 16.840 20.643 1.00 68.75 329 THR A O 1
ATOM 2436 N N . LEU A 1 330 ? -5.903 16.422 18.450 1.00 80.62 330 LEU A N 1
ATOM 2437 C CA . LEU A 1 330 ? -7.290 16.096 18.119 1.00 80.62 330 LEU A CA 1
ATOM 2438 C C . LEU A 1 330 ? -7.678 14.632 18.394 1.00 80.62 330 LEU A C 1
ATOM 2440 O O . LEU A 1 330 ? -8.850 14.266 18.281 1.00 80.62 330 LEU A O 1
ATOM 2444 N N . GLY A 1 331 ? -6.705 13.757 18.670 1.00 83.94 331 GLY A N 1
ATOM 2445 C CA . GLY A 1 331 ? -6.951 12.316 18.791 1.00 83.94 331 GLY A CA 1
ATOM 2446 C C . GLY A 1 331 ? -7.279 11.614 17.463 1.00 83.94 331 GLY A C 1
ATOM 2447 O O . GLY A 1 331 ? -7.695 10.460 17.481 1.00 83.94 331 GLY A O 1
ATOM 2448 N N . PHE A 1 332 ? -7.102 12.285 16.319 1.00 90.62 332 PHE A N 1
ATOM 2449 C CA . PHE A 1 332 ? -7.164 11.706 14.972 1.00 90.62 332 PHE A CA 1
ATOM 2450 C C . PHE A 1 332 ? -6.280 12.489 13.993 1.00 90.62 332 PHE A C 1
ATOM 2452 O O . PHE A 1 332 ? -5.918 13.631 14.255 1.00 90.62 332 PHE A O 1
ATOM 2459 N N . PHE A 1 333 ? -5.937 11.883 12.861 1.00 91.44 333 PHE A N 1
ATOM 2460 C CA . PHE A 1 333 ? -5.302 12.551 11.725 1.00 91.44 333 PHE A CA 1
ATOM 2461 C C . PHE A 1 333 ? -6.013 12.161 10.428 1.00 91.44 333 PHE A C 1
ATOM 2463 O O . PHE A 1 333 ? -6.840 11.251 10.416 1.00 91.44 333 PHE A O 1
ATOM 2470 N N . VAL A 1 334 ? -5.711 12.858 9.336 1.00 93.75 334 VAL A N 1
ATOM 2471 C CA . VAL A 1 334 ? -6.384 12.675 8.040 1.00 93.75 334 VAL A CA 1
ATOM 2472 C C . VAL A 1 334 ? -5.413 12.168 6.968 1.00 93.75 334 VAL A C 1
ATOM 2474 O O . VAL A 1 334 ? -4.196 12.227 7.172 1.00 93.75 334 VAL A O 1
ATOM 2477 N N . PRO A 1 335 ? -5.919 11.655 5.829 1.00 91.69 335 PRO A N 1
ATOM 2478 C CA . PRO A 1 335 ? -5.080 11.232 4.715 1.00 91.69 335 PRO A CA 1
ATOM 2479 C C . PRO A 1 335 ? -4.139 12.338 4.209 1.00 91.69 335 PRO A C 1
ATOM 2481 O O . PRO A 1 335 ? -4.451 13.524 4.337 1.00 91.69 335 PRO A O 1
ATOM 2484 N N . PRO A 1 336 ? -3.013 11.961 3.584 1.00 87.75 336 PRO A N 1
ATOM 2485 C CA . PRO A 1 336 ? -1.965 12.879 3.156 1.00 87.75 336 PRO A CA 1
ATOM 2486 C C . PRO A 1 336 ? -2.369 13.692 1.913 1.00 87.75 336 PRO A C 1
ATOM 2488 O O . PRO A 1 336 ? -3.293 13.303 1.192 1.00 87.75 336 PRO A O 1
ATOM 2491 N N . PRO A 1 337 ? -1.621 14.761 1.573 1.00 85.31 337 PRO A N 1
ATOM 2492 C CA . PRO A 1 337 ? -1.985 15.714 0.515 1.00 85.31 337 PRO A CA 1
ATOM 2493 C C . PRO A 1 337 ? -1.992 15.173 -0.921 1.00 85.31 337 PRO A C 1
ATOM 2495 O O . PRO A 1 337 ? -2.223 15.934 -1.856 1.00 85.31 337 PRO A O 1
ATOM 2498 N N . PHE A 1 338 ? -1.711 13.885 -1.122 1.00 85.19 338 PHE A N 1
ATOM 2499 C CA . PHE A 1 338 ? -1.843 13.219 -2.415 1.00 85.19 338 PHE A CA 1
ATOM 2500 C C . PHE A 1 338 ? -3.184 12.492 -2.596 1.00 85.19 338 PHE A C 1
ATOM 2502 O O . PHE A 1 338 ? -3.476 12.067 -3.717 1.00 85.19 338 PHE A O 1
ATOM 2509 N N . ALA A 1 339 ? -3.979 12.319 -1.535 1.00 89.69 339 ALA A N 1
ATOM 2510 C CA . ALA A 1 339 ? -5.253 11.601 -1.556 1.00 89.69 339 ALA A CA 1
ATOM 2511 C C . ALA A 1 339 ? -6.445 12.549 -1.772 1.00 89.69 339 ALA A C 1
ATOM 2513 O O . ALA A 1 339 ? -6.514 13.623 -1.174 1.00 89.69 339 ALA A O 1
ATOM 2514 N N . ILE A 1 340 ? -7.441 12.135 -2.558 1.00 93.31 340 ILE A N 1
ATOM 2515 C CA . ILE A 1 340 ? -8.653 12.933 -2.803 1.00 93.31 340 ILE A CA 1
ATOM 2516 C C . ILE A 1 340 ? -9.429 13.260 -1.521 1.00 93.31 340 ILE A C 1
ATOM 2518 O O . ILE A 1 340 ? -9.942 14.369 -1.400 1.00 93.31 340 ILE A O 1
ATOM 2522 N N . ALA A 1 341 ? -9.448 12.361 -0.530 1.00 95.44 341 ALA A N 1
ATOM 2523 C CA . ALA A 1 341 ? -10.071 12.607 0.774 1.00 95.44 341 ALA A CA 1
ATOM 2524 C C . ALA A 1 341 ? -9.510 13.863 1.461 1.00 95.44 341 ALA A C 1
ATOM 2526 O O . ALA A 1 341 ? -10.267 14.697 1.954 1.00 95.44 341 ALA A O 1
ATOM 2527 N N . HIS A 1 342 ? -8.184 14.036 1.422 1.00 94.00 342 HIS A N 1
ATOM 2528 C CA . HIS A 1 342 ? -7.516 15.229 1.935 1.00 94.00 342 HIS A CA 1
ATOM 2529 C C . HIS A 1 342 ? -7.993 16.484 1.198 1.00 94.00 342 HIS A C 1
ATOM 2531 O O . HIS A 1 342 ? -8.310 17.502 1.813 1.00 94.00 342 HIS A O 1
ATOM 2537 N N . HIS A 1 343 ? -8.072 16.414 -0.133 1.00 92.00 343 HIS A N 1
ATOM 2538 C CA . HIS A 1 343 ? -8.521 17.538 -0.945 1.00 92.00 343 HIS A CA 1
ATOM 2539 C C . HIS A 1 343 ? -9.988 17.895 -0.687 1.00 92.00 343 HIS A C 1
ATOM 2541 O O . HIS A 1 343 ? -10.284 19.082 -0.605 1.00 92.00 343 HIS A O 1
ATOM 2547 N N . LEU A 1 344 ? -10.879 16.916 -0.488 1.00 95.00 344 LEU A N 1
ATOM 2548 C CA . LEU A 1 344 ? -12.272 17.158 -0.094 1.00 95.00 344 LEU A CA 1
ATOM 2549 C C . LEU A 1 344 ? -12.349 17.918 1.234 1.00 95.00 344 LEU A C 1
ATOM 2551 O O . LEU A 1 344 ? -13.008 18.954 1.311 1.00 95.00 344 LEU A O 1
ATOM 2555 N N . MET A 1 345 ? -11.623 17.450 2.254 1.00 95.81 345 MET A N 1
ATOM 2556 C CA . MET A 1 345 ? -11.571 18.095 3.570 1.00 95.81 345 MET A CA 1
ATOM 2557 C C . MET A 1 345 ? -11.021 19.516 3.484 1.00 95.81 345 MET A C 1
ATOM 2559 O O . MET A 1 345 ? -11.630 20.452 4.002 1.00 95.81 345 MET A O 1
ATOM 2563 N N . ARG A 1 346 ? -9.894 19.702 2.788 1.00 93.44 346 ARG A N 1
ATOM 2564 C CA . ARG A 1 346 ? -9.263 21.012 2.615 1.00 93.44 346 ARG A CA 1
ATOM 2565 C C . ARG A 1 346 ? -10.176 21.987 1.882 1.00 93.44 346 ARG A C 1
ATOM 2567 O O . ARG A 1 346 ? -10.333 23.119 2.326 1.00 93.44 346 ARG A O 1
ATOM 2574 N N . THR A 1 347 ? -10.790 21.549 0.787 1.00 90.31 347 THR A N 1
ATOM 2575 C CA . THR A 1 347 ? -11.744 22.343 0.011 1.00 90.31 347 THR A CA 1
ATOM 2576 C C . THR A 1 347 ? -12.950 22.737 0.856 1.00 90.31 347 THR A C 1
ATOM 2578 O O . THR A 1 347 ? -13.339 23.905 0.859 1.00 90.31 347 THR A O 1
ATOM 2581 N N . TRP A 1 348 ? -13.528 21.792 1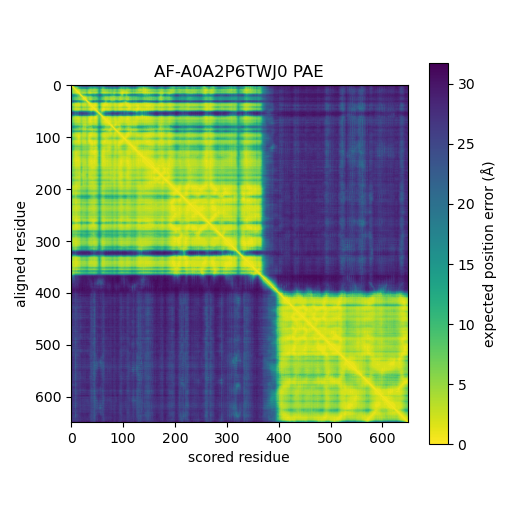.601 1.00 93.75 348 TRP A N 1
ATOM 2582 C CA . TRP A 1 348 ? -14.659 22.073 2.476 1.00 93.75 348 TRP A CA 1
ATOM 2583 C C . TRP A 1 348 ? -14.275 23.077 3.562 1.00 93.75 348 TRP A C 1
ATOM 2585 O O . TRP A 1 348 ? -14.994 24.051 3.752 1.00 93.75 348 TRP A O 1
ATOM 2595 N N . VAL A 1 349 ? -13.118 22.924 4.215 1.00 93.50 349 VAL A N 1
ATOM 2596 C CA . VAL A 1 349 ? -12.596 23.891 5.198 1.00 93.50 349 VAL A CA 1
ATOM 2597 C C . VAL A 1 349 ? -12.405 25.279 4.578 1.00 93.50 349 VAL A C 1
ATOM 2599 O O . VAL A 1 349 ? -12.880 26.264 5.141 1.00 93.50 349 VAL A O 1
ATOM 2602 N N . GLN A 1 350 ? -11.759 25.361 3.412 1.00 87.56 350 GLN A N 1
ATOM 2603 C CA . GLN A 1 350 ? -11.487 26.616 2.699 1.00 87.56 350 GLN A CA 1
ATOM 2604 C C . GLN A 1 350 ? -12.756 27.321 2.206 1.00 87.56 350 GLN A C 1
ATOM 2606 O O . GLN A 1 350 ? -12.737 28.535 2.022 1.00 87.56 350 GLN A O 1
ATOM 2611 N N . HIS A 1 351 ? -13.865 26.595 2.038 1.00 86.81 351 HIS A N 1
ATOM 2612 C CA . HIS A 1 351 ? -15.172 27.189 1.754 1.00 86.81 351 HIS A CA 1
ATOM 2613 C C . HIS A 1 351 ? -15.616 28.176 2.850 1.00 86.81 351 HIS A C 1
ATOM 2615 O O . HIS A 1 351 ? -16.340 29.132 2.570 1.00 86.81 351 HIS A O 1
ATOM 2621 N N . GLY A 1 352 ? -15.174 27.958 4.096 1.00 80.56 352 GLY A N 1
ATOM 2622 C CA . GLY A 1 352 ? -15.352 28.879 5.224 1.00 80.56 352 GLY A CA 1
ATOM 2623 C C . GLY A 1 352 ? -16.750 28.900 5.852 1.00 80.56 352 GLY A C 1
ATOM 2624 O O . GLY A 1 352 ? -16.943 29.556 6.872 1.00 80.56 352 GLY A O 1
ATOM 2625 N N . GLY A 1 353 ? -17.721 28.181 5.285 1.00 86.25 353 GLY A N 1
ATOM 2626 C CA . GLY A 1 353 ? -19.105 28.098 5.762 1.00 86.25 353 GLY A CA 1
ATOM 2627 C C . GLY A 1 353 ? -19.834 26.868 5.209 1.00 86.25 353 GLY A C 1
ATOM 2628 O O . GLY A 1 353 ? -19.195 26.067 4.516 1.00 86.25 353 GLY A O 1
ATOM 2629 N N . PRO A 1 354 ? -21.143 26.707 5.496 1.00 88.50 354 PRO A N 1
ATOM 2630 C CA . PRO A 1 354 ? -21.942 25.585 4.999 1.00 88.50 354 PRO A CA 1
ATOM 2631 C C . PRO A 1 354 ? -21.797 25.426 3.488 1.00 88.50 354 PRO A C 1
ATOM 2633 O O . PRO A 1 354 ? -21.823 26.422 2.764 1.00 88.50 354 PRO A O 1
ATOM 2636 N N . TRP A 1 355 ? -21.625 24.192 3.021 1.00 92.31 355 TRP A N 1
ATOM 2637 C CA . TRP A 1 355 ? -21.541 23.900 1.593 1.00 92.31 355 TRP A CA 1
ATOM 2638 C C . TRP A 1 355 ? -22.909 24.026 0.929 1.00 92.31 355 TRP A C 1
ATOM 2640 O O . TRP A 1 355 ? -23.014 24.521 -0.191 1.00 92.31 355 TRP A O 1
ATOM 2650 N N . PHE A 1 356 ? -23.966 23.630 1.641 1.00 91.19 356 PHE A N 1
ATOM 2651 C CA . PHE A 1 356 ? -25.335 23.661 1.147 1.00 91.19 356 PHE A CA 1
ATOM 2652 C C . PHE A 1 356 ? -26.225 24.639 1.922 1.00 91.19 356 PHE A C 1
ATOM 2654 O O . PHE A 1 356 ? -26.155 24.751 3.150 1.00 91.19 356 PHE A O 1
ATOM 2661 N N . SER A 1 357 ? -27.162 25.270 1.215 1.00 87.62 357 SER A N 1
ATOM 2662 C CA . SER A 1 357 ? -28.282 26.008 1.798 1.00 87.62 357 SER A CA 1
ATOM 2663 C C . SER A 1 357 ? -29.211 25.070 2.588 1.00 87.62 357 SER A C 1
ATOM 2665 O O . SER A 1 357 ? -29.072 23.841 2.560 1.00 87.62 357 SER A O 1
ATOM 2667 N N . SER A 1 358 ? -30.199 25.626 3.292 1.00 79.56 358 SER A N 1
ATOM 2668 C CA . SER A 1 358 ? -31.267 24.824 3.910 1.00 79.56 358 SER A CA 1
ATOM 2669 C C . SER A 1 358 ? -32.132 24.087 2.880 1.00 79.56 358 SER A C 1
ATOM 2671 O O . SER A 1 358 ? -32.670 23.033 3.200 1.00 79.56 358 SER A O 1
ATOM 2673 N N . SER A 1 359 ? -32.231 24.602 1.649 1.00 79.88 359 SER A N 1
ATOM 2674 C CA . SER A 1 359 ? -32.928 23.965 0.525 1.00 79.88 359 SER A CA 1
ATOM 2675 C C . SER A 1 359 ? -32.075 22.938 -0.232 1.00 79.88 359 SER A C 1
ATOM 2677 O O . SER A 1 359 ? -32.578 22.316 -1.163 1.00 79.88 359 SER A O 1
ATOM 2679 N N . GLY A 1 360 ? -30.809 22.733 0.157 1.00 78.06 360 GLY A N 1
ATOM 2680 C CA . GLY A 1 360 ? -29.904 21.775 -0.489 1.00 78.06 360 GLY A CA 1
ATOM 2681 C C . GLY A 1 360 ? -29.173 22.316 -1.723 1.00 78.06 360 GLY A C 1
ATOM 2682 O O . GLY A 1 360 ? -28.576 21.540 -2.461 1.00 78.06 360 GLY A O 1
ATOM 2683 N N . GLU A 1 361 ? -29.189 23.630 -1.950 1.00 83.75 361 GLU A N 1
ATOM 2684 C CA . GLU A 1 361 ? -28.452 24.278 -3.043 1.00 83.75 361 GLU A CA 1
ATOM 2685 C C . GLU A 1 361 ? -26.996 24.541 -2.643 1.00 83.75 361 GLU A C 1
ATOM 2687 O O . GLU A 1 361 ? -26.731 24.959 -1.517 1.00 83.75 361 GLU A O 1
ATOM 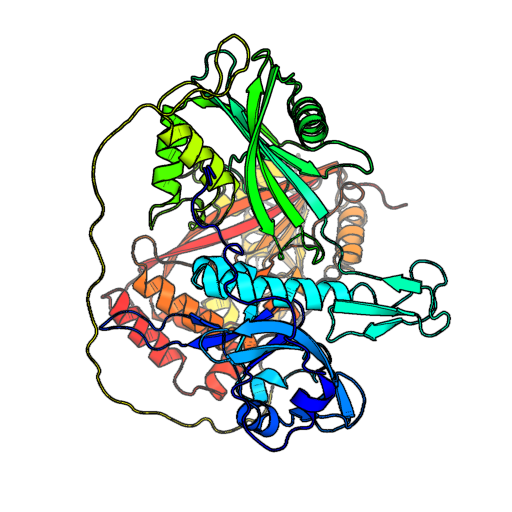2692 N N . VAL A 1 362 ? -26.047 24.347 -3.562 1.00 85.19 362 VAL A N 1
ATOM 2693 C CA . VAL A 1 362 ? -24.619 24.616 -3.313 1.00 85.19 362 VAL A CA 1
ATOM 2694 C C . VAL A 1 362 ? -24.373 26.120 -3.158 1.00 85.19 362 VAL A C 1
ATOM 2696 O O . VAL A 1 362 ? -24.680 26.912 -4.053 1.00 85.19 362 VAL A O 1
ATOM 2699 N N . LEU A 1 363 ? -23.777 26.516 -2.036 1.00 80.06 363 LEU A N 1
ATOM 2700 C CA . LEU A 1 363 ? -23.463 27.904 -1.705 1.00 80.06 363 LEU A CA 1
ATOM 2701 C C . LEU A 1 363 ? -22.115 28.352 -2.311 1.00 80.06 363 LEU A C 1
ATOM 2703 O O . LEU A 1 363 ? -21.267 27.530 -2.661 1.00 80.06 363 LEU A O 1
ATOM 2707 N N . PRO A 1 364 ? -21.898 29.666 -2.507 1.00 75.00 364 PRO A N 1
ATOM 2708 C CA . PRO A 1 364 ? -20.589 30.204 -2.869 1.00 75.00 364 PRO A CA 1
ATOM 2709 C C . PRO A 1 364 ? -19.651 30.296 -1.652 1.00 75.00 364 PRO A C 1
ATOM 2711 O O . PRO A 1 364 ? -20.092 30.568 -0.537 1.00 75.00 364 PRO A O 1
ATOM 2714 N N . ALA A 1 365 ? -18.343 30.161 -1.897 1.00 70.06 365 ALA A N 1
ATOM 2715 C CA . ALA A 1 365 ? -17.315 30.243 -0.859 1.00 70.06 365 ALA A CA 1
ATOM 2716 C C . ALA A 1 365 ? -17.234 31.631 -0.197 1.00 70.06 365 ALA A C 1
ATOM 2718 O O . ALA A 1 365 ? -17.392 32.666 -0.855 1.00 70.06 365 ALA A O 1
ATOM 2719 N N . LEU A 1 366 ? -16.909 31.652 1.098 1.00 62.12 366 LEU A N 1
ATOM 2720 C CA . LEU A 1 366 ? -16.644 32.872 1.861 1.00 62.12 366 LEU A CA 1
ATOM 2721 C C . LEU A 1 366 ? -15.169 33.281 1.670 1.00 62.12 366 LEU A C 1
ATOM 2723 O O . LEU A 1 366 ? -14.261 32.566 2.078 1.00 62.12 366 LEU A O 1
ATOM 2727 N N . HIS A 1 367 ? -14.904 34.418 1.016 1.00 41.66 367 HIS A N 1
ATOM 2728 C CA . HIS A 1 367 ? -13.540 34.882 0.706 1.00 41.66 367 HIS A CA 1
ATOM 2729 C C . HIS A 1 367 ? -12.652 35.074 1.961 1.00 41.66 367 HIS A C 1
ATOM 2731 O O . HIS A 1 367 ? -13.021 35.824 2.863 1.00 41.66 367 HIS A O 1
ATOM 2737 N N . GLN A 1 368 ? -11.425 34.531 1.949 1.00 36.50 368 GLN A N 1
ATOM 2738 C CA . GLN A 1 368 ? -10.282 35.022 2.742 1.00 36.50 368 GLN A CA 1
ATOM 2739 C C . GLN A 1 368 ? -9.046 35.223 1.842 1.00 36.50 368 GLN A C 1
ATOM 2741 O O . GLN A 1 368 ? -8.787 34.434 0.936 1.00 36.50 368 GLN A O 1
ATOM 2746 N N . ALA A 1 369 ? -8.317 36.321 2.061 1.00 32.28 369 ALA A N 1
ATOM 2747 C CA . ALA A 1 369 ? -7.197 36.789 1.242 1.00 32.28 369 ALA A CA 1
ATOM 2748 C C . ALA A 1 369 ? -5.811 36.350 1.775 1.00 32.28 369 ALA A C 1
ATOM 2750 O O . ALA A 1 369 ? -5.630 36.263 2.986 1.00 32.28 369 ALA A O 1
ATOM 2751 N N . ALA A 1 370 ? -4.843 36.249 0.839 1.00 28.81 370 ALA A N 1
ATOM 2752 C CA . ALA A 1 370 ? -3.366 36.148 0.966 1.00 28.81 370 ALA A CA 1
ATOM 2753 C C . ALA A 1 370 ? -2.753 34.747 1.219 1.00 28.81 370 ALA A C 1
ATOM 2755 O O . ALA A 1 370 ? -3.324 33.953 1.947 1.00 28.81 370 ALA A O 1
ATOM 2756 N N . ALA A 1 371 ? -1.554 34.356 0.751 1.00 28.31 371 ALA A N 1
ATOM 2757 C CA . ALA A 1 371 ? -0.624 34.703 -0.344 1.00 28.31 371 ALA A CA 1
ATOM 2758 C C . ALA A 1 371 ? 0.510 33.634 -0.302 1.00 28.31 371 ALA A C 1
ATOM 2760 O O . ALA A 1 371 ? 0.892 33.218 0.788 1.00 28.31 371 ALA A O 1
ATOM 2761 N N . ALA A 1 372 ? 1.075 33.196 -1.435 1.00 29.36 372 ALA A N 1
ATOM 2762 C CA . ALA A 1 372 ? 2.176 32.211 -1.488 1.00 29.36 372 ALA A CA 1
ATOM 2763 C C . ALA A 1 372 ? 3.462 32.833 -2.075 1.00 29.36 372 ALA A C 1
ATOM 2765 O O . ALA A 1 372 ? 3.338 33.610 -3.026 1.00 29.36 372 ALA A O 1
ATOM 2766 N N . PRO A 1 373 ? 4.683 32.481 -1.609 1.00 30.30 373 PRO A N 1
ATOM 2767 C CA . PRO A 1 373 ? 5.911 32.830 -2.318 1.00 30.30 373 PRO A CA 1
ATOM 2768 C C . PRO A 1 373 ? 6.642 31.625 -2.940 1.00 30.30 373 PRO A C 1
ATOM 2770 O O . PRO A 1 373 ? 6.518 30.478 -2.520 1.00 30.30 373 PRO A O 1
ATOM 2773 N N . ALA A 1 374 ? 7.395 31.953 -3.991 1.00 27.20 374 ALA A N 1
ATOM 2774 C CA . ALA A 1 374 ? 7.914 31.088 -5.044 1.00 27.20 374 ALA A CA 1
ATOM 2775 C C . ALA A 1 374 ? 9.370 30.597 -4.856 1.00 27.20 374 ALA A C 1
ATOM 2777 O O . ALA A 1 374 ? 10.143 31.116 -4.055 1.00 27.20 374 ALA A O 1
ATOM 2778 N N . ALA A 1 375 ? 9.728 29.611 -5.686 1.00 34.44 375 ALA A N 1
ATOM 2779 C CA . ALA A 1 375 ? 11.018 28.925 -5.816 1.00 34.44 375 ALA A CA 1
ATOM 2780 C C . ALA A 1 375 ? 12.213 29.806 -6.244 1.00 34.44 375 ALA A C 1
ATOM 2782 O O . ALA A 1 375 ? 12.035 30.733 -7.030 1.00 34.44 375 ALA A O 1
ATOM 2783 N N . THR A 1 376 ? 13.453 29.426 -5.870 1.00 25.28 376 THR A N 1
ATOM 2784 C CA . THR A 1 376 ? 14.690 29.890 -6.550 1.00 25.28 376 THR A CA 1
ATOM 2785 C C . THR A 1 376 ? 15.881 28.892 -6.574 1.00 25.28 376 THR A C 1
ATOM 2787 O O . THR A 1 376 ? 16.208 28.210 -5.613 1.00 25.28 376 THR A O 1
ATOM 2790 N N . SER A 1 377 ? 16.496 28.861 -7.767 1.00 25.72 377 SER A N 1
ATOM 2791 C CA . SER A 1 377 ? 17.751 28.339 -8.370 1.00 25.72 377 SER A CA 1
ATOM 2792 C C . SER A 1 377 ? 18.976 27.730 -7.621 1.00 25.72 377 SER A C 1
ATOM 2794 O O . SER A 1 377 ? 19.670 28.392 -6.859 1.00 25.72 377 SER A O 1
ATOM 2796 N N . ARG A 1 378 ? 19.368 26.535 -8.118 1.00 29.02 378 ARG A N 1
ATOM 2797 C CA . ARG A 1 378 ? 20.676 25.972 -8.605 1.00 29.02 378 ARG A CA 1
ATOM 2798 C C . ARG A 1 378 ? 22.063 26.582 -8.245 1.00 29.02 378 ARG A C 1
ATOM 2800 O O . ARG A 1 378 ? 22.371 27.703 -8.633 1.00 29.02 378 ARG A O 1
ATOM 2807 N N . ARG A 1 379 ? 23.013 25.691 -7.870 1.00 24.84 379 ARG A N 1
ATOM 2808 C CA . ARG A 1 379 ? 24.458 25.693 -8.257 1.00 24.84 379 ARG A CA 1
ATOM 2809 C C . ARG A 1 379 ? 25.075 24.268 -8.252 1.00 24.84 379 ARG A C 1
ATOM 2811 O O . ARG A 1 379 ? 24.646 23.423 -7.478 1.00 24.84 379 ARG A O 1
ATOM 2818 N N . ARG A 1 380 ? 26.031 24.004 -9.166 1.00 28.62 380 ARG A N 1
ATOM 2819 C CA . ARG A 1 380 ? 26.679 22.701 -9.494 1.00 28.62 380 ARG A CA 1
ATOM 2820 C C . ARG A 1 380 ? 28.025 22.514 -8.775 1.00 28.62 380 ARG A C 1
ATOM 2822 O O . ARG A 1 380 ? 28.789 23.472 -8.753 1.00 28.62 380 ARG A O 1
ATOM 2829 N N . LEU A 1 381 ? 28.388 21.280 -8.398 1.00 21.66 381 LEU A N 1
ATOM 2830 C CA . LEU A 1 381 ? 29.779 20.834 -8.157 1.00 21.66 381 LEU A CA 1
ATOM 2831 C C . LEU A 1 381 ? 30.003 19.381 -8.649 1.00 21.66 381 LEU A C 1
ATOM 2833 O O . LEU A 1 381 ? 29.057 18.621 -8.829 1.00 21.66 381 LEU A O 1
ATOM 2837 N N . ARG A 1 382 ? 31.255 19.046 -8.998 1.00 22.72 382 ARG A N 1
ATOM 2838 C CA . ARG A 1 382 ? 31.683 17.913 -9.849 1.00 22.72 382 ARG A CA 1
ATOM 2839 C C . ARG A 1 382 ? 32.002 16.606 -9.085 1.00 22.72 382 ARG A C 1
ATOM 2841 O O . ARG A 1 382 ? 32.754 16.640 -8.127 1.00 22.72 382 ARG A O 1
ATOM 2848 N N . ARG A 1 383 ? 31.536 15.488 -9.674 1.00 24.64 383 ARG A N 1
ATOM 2849 C CA . ARG A 1 383 ? 32.091 14.111 -9.856 1.00 24.64 383 ARG A CA 1
ATOM 2850 C C . ARG A 1 383 ? 33.137 13.538 -8.872 1.00 24.64 383 ARG A C 1
ATOM 2852 O O . ARG A 1 383 ? 34.242 14.066 -8.810 1.00 24.64 383 ARG A O 1
ATOM 2859 N N . ARG A 1 384 ? 32.939 12.257 -8.501 1.00 20.50 384 ARG A N 1
ATOM 2860 C CA . ARG A 1 384 ? 33.692 11.090 -9.043 1.00 20.50 384 ARG A CA 1
ATOM 2861 C C . ARG A 1 384 ? 32.998 9.748 -8.738 1.00 20.50 384 ARG A C 1
ATOM 2863 O O . ARG A 1 384 ? 32.355 9.602 -7.712 1.00 20.50 384 ARG A O 1
ATOM 2870 N N . ALA A 1 385 ? 33.117 8.817 -9.685 1.00 25.84 385 ALA A N 1
ATOM 2871 C CA . ALA A 1 385 ? 32.538 7.474 -9.689 1.00 25.84 385 ALA A CA 1
ATOM 2872 C C . ALA A 1 385 ? 33.564 6.430 -9.218 1.00 25.84 385 ALA A C 1
ATOM 2874 O O . ALA A 1 385 ? 34.754 6.606 -9.488 1.00 25.84 385 ALA A O 1
ATOM 2875 N N . CYS A 1 386 ? 33.106 5.325 -8.622 1.00 19.19 386 CYS A N 1
ATOM 2876 C CA . CYS A 1 386 ? 33.910 4.114 -8.441 1.00 19.19 386 CYS A CA 1
ATOM 2877 C C . CYS A 1 386 ? 33.119 2.873 -8.890 1.00 19.19 386 CYS A C 1
ATOM 2879 O O . CYS A 1 386 ? 31.903 2.820 -8.733 1.00 19.19 386 CYS A O 1
ATOM 2881 N N . ARG A 1 387 ? 33.820 1.934 -9.536 1.00 24.31 387 ARG A N 1
ATOM 2882 C CA . ARG A 1 387 ? 33.302 0.724 -10.198 1.00 24.31 387 ARG A CA 1
ATOM 2883 C C . ARG A 1 387 ? 33.184 -0.439 -9.207 1.00 24.31 387 ARG A C 1
ATOM 2885 O O . ARG A 1 387 ? 34.036 -0.571 -8.336 1.00 24.31 387 ARG A O 1
ATOM 2892 N N . LEU A 1 388 ? 32.189 -1.299 -9.420 1.00 24.12 388 LEU A N 1
ATOM 2893 C CA . LEU A 1 388 ? 31.999 -2.592 -8.753 1.00 24.12 388 LEU A CA 1
ATOM 2894 C C . LEU A 1 388 ? 32.724 -3.719 -9.511 1.00 24.12 388 LEU A C 1
ATOM 2896 O O . LEU A 1 388 ? 32.804 -3.690 -10.742 1.00 24.12 388 LEU A O 1
ATOM 2900 N N . LEU A 1 389 ? 33.219 -4.710 -8.764 1.00 22.69 389 LEU A N 1
ATOM 2901 C CA . LEU A 1 389 ? 33.720 -6.002 -9.251 1.00 22.69 389 LEU A CA 1
ATOM 2902 C C . LEU A 1 389 ? 32.766 -7.140 -8.805 1.00 22.69 389 LEU A C 1
ATOM 2904 O O . LEU A 1 389 ? 32.078 -6.971 -7.800 1.00 22.69 389 LEU A O 1
ATOM 2908 N N . PRO A 1 390 ? 32.706 -8.275 -9.536 1.00 29.19 390 PRO A N 1
ATOM 2909 C CA . PRO A 1 390 ? 31.773 -9.388 -9.303 1.00 29.19 390 PRO A CA 1
ATOM 2910 C C . PRO A 1 390 ? 32.330 -10.485 -8.342 1.00 29.19 390 PRO A C 1
ATOM 2912 O O . PRO A 1 390 ? 33.479 -10.379 -7.910 1.00 29.19 390 PRO A O 1
ATOM 2915 N N . PRO A 1 391 ? 31.526 -11.519 -7.984 1.00 50.22 391 PRO A N 1
ATOM 2916 C CA . PRO A 1 391 ? 31.460 -12.101 -6.633 1.00 50.22 391 PRO A CA 1
ATOM 2917 C C . PRO A 1 391 ? 32.090 -13.502 -6.468 1.00 50.22 391 PRO A C 1
ATOM 2919 O O . PRO A 1 391 ? 32.392 -14.181 -7.449 1.00 50.22 391 PRO A O 1
ATOM 2922 N N . ALA A 1 392 ? 32.175 -13.978 -5.215 1.00 24.30 392 ALA A N 1
ATOM 2923 C CA . ALA A 1 392 ? 32.281 -15.401 -4.865 1.00 24.30 392 ALA A CA 1
ATOM 2924 C C . ALA A 1 392 ? 31.624 -15.720 -3.495 1.00 24.30 392 ALA A C 1
ATOM 2926 O O . ALA A 1 392 ? 31.560 -14.874 -2.610 1.00 24.30 392 ALA A O 1
ATOM 2927 N N . MET A 1 393 ? 31.105 -16.949 -3.388 1.00 27.47 393 MET A N 1
ATOM 2928 C CA . MET A 1 393 ? 30.133 -17.532 -2.436 1.00 27.47 393 MET A CA 1
ATOM 2929 C C . MET A 1 393 ? 30.584 -17.730 -0.968 1.00 27.47 393 MET A C 1
ATOM 2931 O O . MET A 1 393 ? 31.759 -17.989 -0.735 1.00 27.47 393 MET A O 1
ATOM 2935 N N . ALA A 1 394 ? 29.621 -17.802 -0.024 1.00 25.84 394 ALA A N 1
ATOM 2936 C CA . ALA A 1 394 ? 29.263 -18.993 0.800 1.00 25.84 394 ALA A CA 1
ATOM 2937 C C . ALA A 1 394 ? 28.441 -18.623 2.072 1.00 25.84 394 ALA A C 1
ATOM 2939 O O . ALA A 1 394 ? 28.635 -17.541 2.625 1.00 25.84 394 ALA A O 1
ATOM 2940 N N . PRO A 1 395 ? 27.541 -19.505 2.566 1.00 42.31 395 PRO A N 1
ATOM 2941 C CA . PRO A 1 395 ? 26.717 -19.258 3.747 1.00 42.31 395 PRO A CA 1
ATOM 2942 C C . PRO A 1 395 ? 27.516 -19.538 5.024 1.00 42.31 395 PRO A C 1
ATOM 2944 O O . PRO A 1 395 ? 27.935 -20.667 5.273 1.00 42.31 395 PRO A O 1
ATOM 2947 N N . LEU A 1 396 ? 27.707 -18.523 5.861 1.00 34.56 396 LEU A N 1
ATOM 2948 C CA . LEU A 1 396 ? 28.243 -18.689 7.208 1.00 34.56 396 LEU A CA 1
ATOM 2949 C C . LEU A 1 396 ? 27.336 -17.923 8.163 1.00 34.56 396 LEU A C 1
ATOM 2951 O O . LEU A 1 396 ? 27.184 -16.712 8.045 1.00 34.56 396 LEU A O 1
ATOM 2955 N N . TRP A 1 397 ? 26.710 -18.654 9.084 1.00 51.41 397 TRP A N 1
ATOM 2956 C CA . TRP A 1 397 ? 25.888 -18.111 10.160 1.00 51.41 397 TRP A CA 1
ATOM 2957 C C . TRP A 1 397 ? 26.718 -18.077 11.449 1.00 51.41 397 TRP A C 1
ATOM 2959 O O . TRP A 1 397 ? 26.733 -19.063 12.192 1.00 51.41 397 TRP A O 1
ATOM 2969 N N . PRO A 1 398 ? 27.461 -16.997 11.742 1.00 44.81 398 PRO A N 1
ATOM 2970 C CA . PRO A 1 398 ? 28.109 -16.869 13.035 1.00 44.81 398 PRO A CA 1
ATOM 2971 C C . PRO A 1 398 ? 27.044 -16.573 14.102 1.00 44.81 398 PRO A C 1
ATOM 2973 O O . PRO A 1 398 ? 26.686 -15.427 14.352 1.00 44.81 398 PRO A O 1
ATOM 2976 N N . ALA A 1 399 ? 26.548 -17.619 14.770 1.00 45.06 399 ALA A N 1
ATOM 2977 C CA . ALA A 1 399 ? 25.617 -17.497 15.901 1.00 45.06 399 ALA A CA 1
ATOM 2978 C C . ALA A 1 399 ? 26.161 -16.583 17.025 1.00 45.06 399 ALA A C 1
ATOM 2980 O O . ALA A 1 399 ? 25.396 -15.953 17.751 1.00 45.06 399 ALA A O 1
ATOM 2981 N N . ASN A 1 400 ? 27.491 -16.448 17.112 1.00 46.88 400 ASN A N 1
ATOM 2982 C CA . ASN A 1 400 ? 28.183 -15.656 18.127 1.00 46.88 400 ASN A CA 1
ATOM 2983 C C . ASN A 1 400 ? 28.027 -14.126 17.947 1.00 46.88 400 ASN A C 1
ATOM 2985 O O . ASN A 1 400 ? 28.023 -13.400 18.933 1.00 46.88 400 ASN A O 1
ATOM 2989 N N . THR A 1 401 ? 27.848 -13.612 16.719 1.00 54.66 401 THR A N 1
ATOM 2990 C CA . THR A 1 401 ? 27.536 -12.180 16.489 1.00 54.66 401 THR A CA 1
ATOM 2991 C C . THR A 1 401 ? 26.036 -11.891 16.574 1.00 54.66 401 THR A C 1
ATOM 2993 O O . THR A 1 401 ? 25.643 -10.777 16.913 1.00 54.66 401 THR A O 1
ATOM 2996 N N . TYR A 1 402 ? 25.181 -12.887 16.324 1.00 59.09 402 TYR A N 1
ATOM 2997 C CA . TYR A 1 402 ? 23.724 -12.732 16.359 1.00 59.09 402 TYR A CA 1
ATOM 2998 C C . TYR A 1 402 ? 23.202 -12.371 17.761 1.00 59.09 402 TYR A C 1
ATOM 3000 O O . TYR A 1 402 ? 22.447 -11.410 17.910 1.00 59.09 402 TYR A O 1
ATOM 3008 N N . ALA A 1 403 ? 23.646 -13.089 18.798 1.00 59.03 403 ALA A N 1
ATOM 3009 C CA . ALA A 1 403 ? 23.205 -12.858 20.176 1.00 59.03 403 ALA A CA 1
ATOM 3010 C C . ALA A 1 403 ? 23.707 -11.525 20.770 1.00 59.03 403 ALA A C 1
ATOM 3012 O O . ALA A 1 403 ? 23.016 -10.920 21.584 1.00 59.03 403 ALA A O 1
ATOM 3013 N N . ALA A 1 404 ? 24.884 -11.047 20.348 1.00 65.19 404 ALA A N 1
ATOM 3014 C CA . ALA A 1 404 ? 25.523 -9.862 20.923 1.00 65.19 404 ALA A CA 1
ATOM 3015 C C . ALA A 1 404 ? 24.846 -8.534 20.532 1.00 65.19 404 ALA A C 1
ATOM 3017 O O . ALA A 1 404 ? 24.870 -7.581 21.310 1.00 65.19 404 ALA A O 1
ATOM 3018 N N . TYR A 1 405 ? 24.239 -8.463 19.340 1.00 75.12 405 TYR A N 1
ATOM 3019 C CA . TYR A 1 405 ? 23.744 -7.198 18.778 1.00 75.12 405 TYR A CA 1
ATOM 3020 C C . TYR A 1 405 ? 22.242 -7.174 18.477 1.00 75.12 405 TYR A C 1
ATOM 3022 O O . TYR A 1 405 ? 21.674 -6.098 18.264 1.00 75.12 405 TYR A O 1
ATOM 3030 N N . ARG A 1 406 ? 21.558 -8.328 18.472 1.00 74.62 406 ARG A N 1
ATOM 3031 C CA . ARG A 1 406 ? 20.099 -8.356 18.317 1.00 74.62 406 ARG A CA 1
ATOM 3032 C C . ARG A 1 406 ? 19.417 -7.842 19.582 1.00 74.62 406 ARG A C 1
ATOM 3034 O O . ARG A 1 406 ? 19.799 -8.211 20.690 1.00 74.62 406 ARG A O 1
ATOM 3041 N N . PRO A 1 407 ? 18.400 -6.984 19.445 1.00 68.88 407 PRO A N 1
ATOM 3042 C CA . PRO A 1 407 ? 17.734 -6.446 20.611 1.00 68.88 407 PRO A CA 1
ATOM 3043 C C . PRO A 1 407 ? 16.847 -7.493 21.280 1.00 68.88 407 PRO A C 1
ATOM 3045 O O . PRO A 1 407 ? 16.046 -8.144 20.616 1.00 68.88 407 PRO A O 1
ATOM 3048 N N . GLY A 1 408 ? 16.971 -7.616 22.602 1.00 77.50 408 GLY A N 1
ATOM 3049 C CA . GLY A 1 408 ? 15.941 -8.250 23.420 1.00 77.50 408 GLY A CA 1
ATOM 3050 C C . GLY A 1 408 ? 14.669 -7.400 23.463 1.00 77.50 408 GLY A C 1
ATOM 3051 O O . GLY A 1 408 ? 14.694 -6.204 23.135 1.00 77.50 408 GLY A O 1
ATOM 3052 N N . TYR A 1 409 ? 13.566 -8.009 23.887 1.00 84.56 409 TYR A N 1
ATOM 3053 C CA . TYR A 1 409 ? 12.267 -7.351 24.012 1.00 84.56 409 TYR A CA 1
ATOM 3054 C C . TYR A 1 409 ? 12.103 -6.762 25.424 1.00 84.56 409 TYR A C 1
ATOM 3056 O O . TYR A 1 409 ? 12.508 -7.403 26.392 1.00 84.56 409 TYR A O 1
ATOM 3064 N N . PRO A 1 410 ? 11.565 -5.541 25.586 1.00 80.31 410 PRO A N 1
ATOM 3065 C CA . PRO A 1 410 ? 11.300 -4.955 26.898 1.00 80.31 410 PRO A CA 1
ATOM 3066 C C . PRO A 1 410 ? 10.173 -5.683 27.609 1.00 80.31 410 PRO A C 1
ATOM 3068 O O . PRO A 1 410 ? 9.299 -6.251 26.954 1.00 80.31 410 PRO A O 1
ATOM 3071 N N . ALA A 1 411 ? 10.119 -5.522 28.930 1.00 80.69 411 ALA A N 1
ATOM 3072 C CA . ALA A 1 411 ? 9.016 -6.015 29.747 1.00 80.69 411 ALA A CA 1
ATOM 3073 C C . ALA A 1 411 ? 7.645 -5.576 29.200 1.00 80.69 411 ALA A C 1
ATOM 3075 O O . ALA A 1 411 ? 6.769 -6.419 29.033 1.00 80.69 411 ALA A O 1
ATOM 3076 N N . HIS A 1 412 ? 7.501 -4.309 28.787 1.00 77.75 412 HIS A N 1
ATOM 3077 C CA . HIS A 1 412 ? 6.217 -3.763 28.327 1.00 77.75 412 HIS A CA 1
ATOM 3078 C C . HIS A 1 412 ? 5.671 -4.409 27.041 1.00 77.75 412 HIS A C 1
ATOM 3080 O O . HIS A 1 412 ? 4.466 -4.390 26.808 1.00 77.75 412 HIS A O 1
ATOM 3086 N N . VAL A 1 413 ? 6.527 -5.026 26.214 1.00 84.62 413 VAL A N 1
ATOM 3087 C CA . VAL A 1 413 ? 6.073 -5.815 25.051 1.00 84.62 413 VAL A CA 1
ATOM 3088 C C . VAL A 1 413 ? 5.386 -7.098 25.515 1.00 84.62 413 VAL A C 1
ATOM 3090 O O . VAL A 1 413 ? 4.308 -7.436 25.033 1.00 84.62 413 VAL A O 1
ATOM 3093 N N . LEU A 1 414 ? 5.989 -7.800 26.477 1.00 88.81 414 LEU A N 1
ATOM 3094 C CA . LEU A 1 414 ? 5.414 -9.023 27.032 1.00 88.81 414 LEU A CA 1
ATOM 3095 C C . LEU A 1 414 ? 4.202 -8.735 27.915 1.00 88.81 414 LEU A C 1
ATOM 3097 O O . LEU A 1 414 ? 3.246 -9.498 27.876 1.00 88.81 414 LEU A O 1
ATOM 3101 N N . GLU A 1 415 ? 4.201 -7.630 28.661 1.00 84.50 415 GLU A N 1
ATOM 3102 C CA . GLU A 1 415 ? 3.037 -7.177 29.430 1.00 84.50 415 GLU A CA 1
ATOM 3103 C C . GLU A 1 415 ? 1.817 -6.991 28.524 1.00 84.50 415 GLU A C 1
ATOM 3105 O O . GLU A 1 415 ? 0.765 -7.546 28.825 1.00 84.50 415 GLU A O 1
ATOM 3110 N N . CYS A 1 416 ? 1.980 -6.344 27.363 1.00 80.38 416 CYS A N 1
ATOM 3111 C CA . CYS A 1 416 ? 0.908 -6.205 26.374 1.00 80.38 416 CYS A CA 1
ATOM 3112 C C . CYS A 1 416 ? 0.385 -7.569 25.882 1.00 80.38 416 CYS A C 1
ATOM 3114 O O . CYS A 1 416 ? -0.825 -7.796 25.824 1.00 80.38 416 CYS A O 1
ATOM 3116 N N . ILE A 1 417 ? 1.288 -8.516 25.599 1.00 91.94 417 ILE A N 1
ATOM 3117 C CA . ILE A 1 417 ? 0.915 -9.888 25.218 1.00 91.94 417 ILE A CA 1
ATOM 3118 C C . ILE A 1 417 ? 0.144 -10.577 26.352 1.00 91.94 417 ILE A C 1
ATOM 3120 O O . ILE A 1 417 ? -0.868 -11.235 26.110 1.00 91.94 417 ILE A O 1
ATOM 3124 N N . TYR A 1 418 ? 0.596 -10.426 27.595 1.00 91.38 418 TYR A N 1
ATOM 3125 C CA . TYR A 1 418 ? -0.020 -11.054 28.759 1.00 91.38 418 TYR A CA 1
ATOM 3126 C C . TYR A 1 418 ? -1.391 -10.470 29.098 1.00 91.38 418 TYR A C 1
ATOM 3128 O O . TYR A 1 418 ? -2.284 -11.225 29.488 1.00 91.38 418 TYR A O 1
ATOM 3136 N N . GLU A 1 419 ? -1.566 -9.159 28.943 1.00 85.50 419 GLU A N 1
ATOM 3137 C CA . GLU A 1 419 ? -2.847 -8.472 29.113 1.00 85.50 419 GLU A CA 1
ATOM 3138 C C . GLU A 1 419 ? -3.871 -8.960 28.089 1.00 85.50 419 GLU A C 1
ATOM 3140 O O . GLU A 1 419 ? -4.980 -9.342 28.465 1.00 85.50 419 GLU A O 1
ATOM 3145 N N . PHE A 1 420 ? -3.485 -9.039 26.812 1.00 89.88 420 PHE A N 1
ATOM 3146 C CA . PHE A 1 420 ? -4.354 -9.578 25.768 1.00 89.88 420 PHE A CA 1
ATOM 3147 C C . PHE A 1 420 ? -4.711 -11.049 26.019 1.00 89.88 420 PHE A C 1
ATOM 3149 O O . PHE A 1 420 ? -5.882 -11.446 25.912 1.00 89.88 420 PHE A O 1
ATOM 3156 N N . ALA A 1 421 ? -3.698 -11.860 26.341 1.00 92.69 421 ALA A N 1
ATOM 3157 C CA . ALA A 1 421 ? -3.856 -13.293 26.533 1.00 92.69 421 ALA A CA 1
ATOM 3158 C C . ALA A 1 421 ? -4.748 -13.602 27.744 1.00 92.69 421 ALA A C 1
ATOM 3160 O O . ALA A 1 421 ? -5.519 -14.557 27.693 1.00 92.69 421 ALA A O 1
ATOM 3161 N N . ALA A 1 422 ? -4.676 -12.777 28.800 1.00 91.56 422 ALA A N 1
ATOM 3162 C CA . ALA A 1 422 ? -5.480 -12.891 30.019 1.00 91.56 422 ALA A CA 1
ATOM 3163 C C . ALA A 1 422 ? -5.514 -14.330 30.575 1.00 91.56 422 ALA A C 1
ATOM 3165 O O . ALA A 1 422 ? -6.561 -14.848 30.970 1.00 91.56 422 ALA A O 1
ATOM 3166 N N . LEU A 1 423 ? -4.352 -14.991 30.554 1.00 88.69 423 LEU A N 1
ATOM 3167 C CA . LEU A 1 423 ? -4.241 -16.415 30.852 1.00 88.69 423 LEU A CA 1
ATOM 3168 C C . LEU A 1 423 ? -4.589 -16.684 32.323 1.00 88.69 423 LEU A C 1
ATOM 3170 O O . LEU A 1 423 ? -4.029 -16.026 33.206 1.00 88.69 423 LEU A O 1
ATOM 3174 N N . PRO A 1 424 ? -5.448 -17.677 32.618 1.00 81.88 424 PRO A N 1
ATOM 3175 C CA . PRO A 1 424 ? -5.797 -18.023 33.995 1.00 81.88 424 PRO A CA 1
ATOM 3176 C C . PRO A 1 424 ? -4.594 -18.586 34.763 1.00 81.88 424 PRO A C 1
ATOM 3178 O O . PRO A 1 424 ? -4.512 -18.446 35.982 1.00 81.88 424 PRO A O 1
ATOM 3181 N N . GLN A 1 425 ? -3.670 -19.233 34.048 1.00 88.12 425 GLN A N 1
ATOM 3182 C CA . GLN A 1 425 ? -2.429 -19.805 34.556 1.00 88.12 425 GLN A CA 1
ATOM 3183 C C . GLN A 1 425 ? -1.334 -19.665 33.490 1.00 88.12 425 GLN A C 1
ATOM 3185 O O . GLN A 1 425 ? -1.627 -19.574 32.300 1.00 88.12 425 GLN A O 1
ATOM 3190 N N . ARG A 1 426 ? -0.071 -19.634 33.921 1.00 95.25 426 ARG A N 1
ATOM 3191 C CA . ARG A 1 426 ? 1.112 -19.557 33.047 1.00 95.25 426 ARG A CA 1
ATOM 3192 C C . ARG A 1 426 ? 1.993 -20.783 33.277 1.00 95.25 426 ARG A C 1
ATOM 3194 O O . ARG A 1 426 ? 3.058 -20.693 33.886 1.00 95.25 426 ARG A O 1
ATOM 3201 N N . GLU A 1 427 ? 1.500 -21.953 32.884 1.00 97.62 427 GLU A N 1
ATOM 3202 C CA . GLU A 1 427 ? 2.207 -23.221 33.079 1.00 97.62 427 GLU A CA 1
ATOM 3203 C C . GLU A 1 427 ? 3.254 -23.431 31.986 1.00 97.62 427 GLU A C 1
ATOM 3205 O O . GLU A 1 427 ? 4.424 -23.649 32.297 1.00 97.62 427 GLU A O 1
ATOM 3210 N N . LEU A 1 428 ? 2.853 -23.321 30.718 1.00 98.44 428 LEU A N 1
ATOM 3211 C CA . LEU A 1 428 ? 3.689 -23.667 29.575 1.00 98.44 428 LEU A CA 1
ATOM 3212 C C . LEU A 1 428 ? 3.581 -22.643 28.442 1.00 98.44 428 LEU A C 1
ATOM 3214 O O . LEU A 1 428 ? 2.516 -22.476 27.843 1.00 98.44 428 LEU A O 1
ATOM 3218 N N . ALA A 1 429 ? 4.710 -22.020 28.105 1.00 98.56 429 ALA A N 1
ATOM 3219 C CA . ALA A 1 429 ? 4.860 -21.238 26.881 1.00 98.56 429 ALA A CA 1
ATOM 3220 C C . ALA A 1 429 ? 5.676 -22.001 25.828 1.00 98.56 429 ALA A C 1
ATOM 3222 O O . ALA A 1 429 ? 6.616 -22.724 26.163 1.00 98.56 429 ALA A O 1
ATOM 3223 N N . LEU A 1 430 ? 5.328 -21.805 24.558 1.00 98.62 430 LEU A N 1
ATOM 3224 C CA . LEU A 1 430 ? 6.059 -22.303 23.399 1.00 98.62 430 LEU A CA 1
ATOM 3225 C C . LEU A 1 430 ? 6.601 -21.118 22.588 1.00 98.62 430 LEU A C 1
ATOM 3227 O O . LEU A 1 430 ? 5.824 -20.354 22.025 1.00 98.62 430 LEU A O 1
ATOM 3231 N N . ASP A 1 431 ? 7.920 -20.980 22.501 1.00 98.25 431 ASP A N 1
ATOM 3232 C CA . ASP A 1 431 ? 8.582 -19.976 21.658 1.00 98.25 431 ASP A CA 1
ATOM 3233 C C . ASP A 1 431 ? 9.068 -20.637 20.364 1.00 98.25 431 ASP A C 1
ATOM 3235 O O . ASP A 1 431 ? 9.999 -21.444 20.397 1.00 98.25 431 ASP A O 1
ATOM 3239 N N . VAL A 1 432 ? 8.419 -20.351 19.232 1.00 97.44 432 VAL A N 1
ATOM 3240 C CA . VAL A 1 432 ? 8.740 -20.976 17.938 1.00 97.44 432 VAL A CA 1
ATOM 3241 C C . VAL A 1 432 ? 9.711 -20.132 17.118 1.00 97.44 432 VAL A C 1
ATOM 3243 O O . VAL A 1 432 ? 9.641 -18.903 17.102 1.00 97.44 432 VAL A O 1
ATOM 3246 N N . ALA A 1 433 ? 10.600 -20.811 16.390 1.00 94.12 433 ALA A N 1
ATOM 3247 C CA . ALA A 1 433 ? 11.765 -20.204 15.744 1.00 94.12 433 ALA A CA 1
ATOM 3248 C C . ALA A 1 433 ? 12.532 -19.284 16.714 1.00 94.12 433 ALA A C 1
ATOM 3250 O O . ALA A 1 433 ? 12.789 -18.112 16.429 1.00 94.12 433 ALA A O 1
ATOM 3251 N N . CYS A 1 434 ? 12.850 -19.828 17.892 1.00 92.81 434 CYS A N 1
ATOM 3252 C CA . CYS A 1 434 ? 13.358 -19.076 19.035 1.00 92.81 434 CYS A CA 1
ATOM 3253 C C . CYS A 1 434 ? 14.756 -18.474 18.821 1.00 92.81 434 CYS A C 1
ATOM 3255 O O . CYS A 1 434 ? 15.220 -17.685 19.650 1.00 92.81 434 CYS A O 1
ATOM 3257 N N . GLY A 1 435 ? 15.477 -18.861 17.763 1.00 90.44 435 GLY A N 1
ATOM 3258 C CA . GLY A 1 435 ? 16.863 -18.471 17.541 1.00 90.44 435 GLY A CA 1
ATOM 3259 C C . GLY A 1 435 ? 17.739 -18.853 18.735 1.00 90.44 435 GLY A C 1
ATOM 3260 O O . GLY A 1 435 ? 17.737 -19.998 19.184 1.00 90.44 435 GLY A O 1
ATOM 3261 N N . THR A 1 436 ? 18.458 -17.875 19.289 1.00 89.12 436 THR A N 1
ATOM 3262 C CA . THR A 1 436 ? 19.267 -18.058 20.506 1.00 89.12 436 THR A CA 1
ATOM 3263 C C . THR A 1 436 ? 18.473 -17.811 21.802 1.00 89.12 436 THR A C 1
ATOM 3265 O O . THR A 1 436 ? 19.070 -17.553 22.849 1.00 89.12 436 THR A O 1
ATOM 3268 N N . GLY A 1 437 ? 17.138 -17.850 21.751 1.00 90.00 437 GLY A N 1
ATOM 3269 C CA . GLY A 1 437 ? 16.256 -17.797 22.919 1.00 90.00 437 GLY A CA 1
ATOM 3270 C C . GLY A 1 437 ? 15.921 -16.391 23.423 1.00 90.00 437 GLY A C 1
ATOM 3271 O O . GLY A 1 437 ? 15.648 -16.226 24.611 1.00 90.00 437 GLY A O 1
ATOM 3272 N N . GLN A 1 438 ? 15.949 -15.366 22.562 1.00 88.56 438 GLN A N 1
ATOM 3273 C CA . GLN A 1 438 ? 15.712 -13.971 22.967 1.00 88.56 438 GLN A CA 1
ATOM 3274 C C . GLN A 1 438 ? 14.375 -13.774 23.697 1.00 88.56 438 GLN A C 1
ATOM 3276 O O . GLN A 1 438 ? 14.325 -13.018 24.664 1.00 88.56 438 GLN A O 1
ATOM 3281 N N . VAL A 1 439 ? 13.302 -14.422 23.232 1.00 93.62 439 VAL A N 1
ATOM 3282 C CA . VAL A 1 439 ? 11.971 -14.344 23.857 1.00 93.62 439 VAL A CA 1
ATOM 3283 C C . VAL A 1 439 ? 11.829 -15.401 24.946 1.00 93.62 439 VAL A C 1
ATOM 3285 O O . VAL A 1 439 ? 11.389 -15.076 26.049 1.00 93.62 439 VAL A O 1
ATOM 3288 N N . ALA A 1 440 ? 12.278 -16.633 24.684 1.00 95.06 440 ALA A N 1
ATOM 3289 C CA . ALA A 1 440 ? 12.273 -17.731 25.649 1.00 95.06 440 ALA A CA 1
ATOM 3290 C C . ALA A 1 440 ? 12.842 -17.354 27.031 1.00 95.06 440 ALA A C 1
ATOM 3292 O O . ALA A 1 440 ? 12.256 -17.705 28.056 1.00 95.06 440 ALA A O 1
ATOM 3293 N N . VAL A 1 441 ? 13.948 -16.600 27.080 1.00 93.19 441 VAL A N 1
ATOM 3294 C CA . VAL A 1 441 ? 14.557 -16.141 28.342 1.00 93.19 441 VAL A CA 1
ATOM 3295 C C . VAL A 1 441 ? 13.623 -15.245 29.147 1.00 93.19 441 VAL A C 1
ATOM 3297 O O . VAL A 1 441 ? 13.578 -15.376 30.367 1.00 93.19 441 VAL A O 1
ATOM 3300 N N . SER A 1 442 ? 12.879 -14.360 28.487 1.00 92.44 442 SER A N 1
ATOM 3301 C CA . SER A 1 442 ? 11.936 -13.458 29.148 1.00 92.44 442 SER A CA 1
ATOM 3302 C C . SER A 1 442 ? 10.630 -14.163 29.527 1.00 92.44 442 SER A C 1
ATOM 3304 O O . SER A 1 442 ? 10.059 -13.884 30.579 1.00 92.44 442 SER A O 1
ATOM 3306 N N . LEU A 1 443 ? 10.174 -15.135 28.730 1.00 95.62 443 LEU A N 1
ATOM 3307 C CA . LEU A 1 443 ? 9.035 -15.988 29.095 1.00 95.62 443 LEU A CA 1
ATOM 3308 C C . LEU A 1 443 ? 9.325 -16.799 30.365 1.00 95.62 443 LEU A C 1
ATOM 3310 O O . LEU A 1 443 ? 8.461 -16.915 31.236 1.00 95.62 443 LEU A O 1
ATOM 3314 N N . ALA A 1 444 ? 10.557 -17.293 30.509 1.00 95.81 444 ALA A N 1
ATOM 3315 C CA . ALA A 1 444 ? 10.994 -18.102 31.645 1.00 95.81 444 ALA A CA 1
ATOM 3316 C C . ALA A 1 444 ? 10.943 -17.366 32.996 1.00 95.81 444 ALA A C 1
ATOM 3318 O O . ALA A 1 444 ? 11.007 -18.011 34.041 1.00 95.81 444 ALA A O 1
ATOM 3319 N N . GLU A 1 445 ? 10.808 -16.038 32.995 1.00 93.31 445 GLU A N 1
ATOM 3320 C CA . GLU A 1 445 ? 10.621 -15.242 34.212 1.00 93.31 445 GLU A CA 1
ATOM 3321 C C . GLU A 1 445 ? 9.188 -15.329 34.759 1.00 93.31 445 GLU A C 1
ATOM 3323 O O . GLU A 1 445 ? 8.970 -15.076 35.943 1.00 93.31 445 GLU A O 1
ATOM 3328 N N . THR A 1 446 ? 8.206 -15.694 33.923 1.00 93.69 446 THR A N 1
ATOM 3329 C CA . THR A 1 446 ? 6.779 -15.684 34.300 1.00 93.69 446 THR A CA 1
ATOM 3330 C C . THR A 1 446 ? 6.042 -17.004 34.072 1.00 93.69 446 THR A C 1
ATOM 3332 O O . THR A 1 446 ? 4.984 -17.201 34.670 1.00 93.69 446 THR A O 1
ATOM 3335 N N . PHE A 1 447 ? 6.579 -17.906 33.247 1.00 97.56 447 PHE A N 1
ATOM 3336 C CA . PHE A 1 447 ? 6.022 -19.239 33.004 1.00 97.56 447 PHE A CA 1
ATOM 3337 C C . PHE A 1 447 ? 6.754 -20.314 33.809 1.00 97.56 447 PHE A C 1
ATOM 3339 O O . PHE A 1 447 ? 7.974 -20.259 33.983 1.00 97.56 447 PHE A O 1
ATOM 3346 N N . GLN A 1 448 ? 6.018 -21.330 34.271 1.00 97.75 448 GLN A N 1
ATOM 3347 C CA . GLN A 1 448 ? 6.621 -22.458 34.995 1.00 97.75 448 GLN A CA 1
ATOM 3348 C C . GLN A 1 448 ? 7.589 -23.250 34.109 1.00 97.75 448 GLN A C 1
ATOM 3350 O O . GLN A 1 448 ? 8.632 -23.694 34.590 1.00 97.75 448 GLN A O 1
ATOM 3355 N N . GLN A 1 449 ? 7.251 -23.419 32.829 1.00 98.19 449 GLN A N 1
ATOM 3356 C CA . GLN A 1 449 ? 8.072 -24.060 31.809 1.00 98.19 449 GLN A CA 1
ATOM 3357 C C . GLN A 1 449 ? 7.982 -23.291 30.489 1.00 98.19 449 GLN A C 1
ATOM 3359 O O . GLN A 1 449 ? 6.924 -22.789 30.105 1.00 98.19 449 GLN A O 1
ATOM 3364 N N . VAL A 1 450 ? 9.095 -23.247 29.767 1.00 98.62 450 VAL A N 1
ATOM 3365 C CA . VAL A 1 450 ? 9.161 -22.741 28.397 1.00 98.62 450 VAL A CA 1
ATOM 3366 C C . VAL A 1 450 ? 9.763 -23.824 27.521 1.00 98.62 450 VAL A C 1
ATOM 3368 O O . VAL A 1 450 ? 10.844 -24.334 27.811 1.00 98.62 450 VAL A O 1
ATOM 3371 N N . VAL A 1 451 ? 9.084 -24.167 26.435 1.00 98.56 451 VAL A N 1
ATOM 3372 C CA . VAL A 1 451 ? 9.674 -24.946 25.347 1.00 98.56 451 VAL A CA 1
ATOM 3373 C C . VAL A 1 451 ? 10.047 -23.963 24.246 1.00 98.56 451 VAL A C 1
ATOM 3375 O O . VAL A 1 451 ? 9.216 -23.175 23.811 1.00 98.56 451 VAL A O 1
ATOM 3378 N N . ALA A 1 452 ? 11.307 -23.963 23.830 1.00 98.06 452 ALA A N 1
ATOM 3379 C CA . ALA A 1 452 ? 11.825 -23.045 22.825 1.00 98.06 452 ALA A CA 1
ATOM 3380 C C . ALA A 1 452 ? 12.342 -23.854 21.635 1.00 98.06 452 ALA A C 1
ATOM 3382 O O . ALA A 1 452 ? 13.245 -24.680 21.782 1.00 98.06 452 ALA A O 1
ATOM 3383 N N . GLN A 1 453 ? 11.728 -23.666 20.471 1.00 97.94 453 GLN A N 1
ATOM 3384 C CA . GLN A 1 453 ? 11.954 -24.507 19.303 1.00 97.94 453 GLN A CA 1
ATOM 3385 C C . GLN A 1 453 ? 12.553 -23.718 18.153 1.00 97.94 453 GLN A C 1
ATOM 3387 O O . GLN A 1 453 ? 12.084 -22.631 17.828 1.00 97.94 453 GLN A O 1
ATOM 3392 N N . ASP A 1 454 ? 13.559 -24.282 17.491 1.00 95.56 454 ASP A N 1
ATOM 3393 C CA . ASP A 1 454 ? 14.094 -23.732 16.248 1.00 95.56 454 ASP A CA 1
ATOM 3394 C C . ASP A 1 454 ? 14.481 -24.854 15.281 1.00 95.56 454 ASP A C 1
ATOM 3396 O O . ASP A 1 454 ? 14.925 -25.929 15.680 1.00 95.56 454 ASP A O 1
ATOM 3400 N N . SER A 1 455 ? 14.357 -24.603 13.981 1.00 92.06 455 SER A N 1
ATOM 3401 C CA . SER A 1 455 ? 14.819 -25.540 12.952 1.00 92.06 455 SER A CA 1
ATOM 3402 C C . SER A 1 455 ? 16.350 -25.686 12.921 1.00 92.06 455 SER A C 1
ATOM 3404 O O . SER A 1 455 ? 16.873 -26.700 12.448 1.00 92.06 455 SER A O 1
ATOM 3406 N N . SER A 1 456 ? 17.081 -24.694 13.440 1.00 88.56 456 SER A N 1
ATOM 3407 C CA . SER A 1 456 ? 18.537 -24.617 13.419 1.00 88.56 456 SER A CA 1
ATOM 3408 C C . SER A 1 456 ? 19.173 -25.118 14.718 1.00 88.56 456 SER A C 1
ATOM 3410 O O . SER A 1 456 ? 19.182 -24.441 15.747 1.00 88.56 456 SER A O 1
ATOM 3412 N N . ALA A 1 457 ? 19.833 -26.277 14.643 1.00 89.00 457 ALA A N 1
ATOM 3413 C CA . ALA A 1 457 ? 20.605 -26.823 15.760 1.00 89.00 457 ALA A CA 1
ATOM 3414 C C . ALA A 1 457 ? 21.734 -25.883 16.234 1.00 89.00 457 ALA A C 1
ATOM 3416 O O . ALA A 1 457 ? 22.070 -25.869 17.417 1.00 89.00 457 ALA A O 1
ATOM 3417 N N . SER A 1 458 ? 22.315 -25.074 15.336 1.00 85.69 458 SER A N 1
ATOM 3418 C CA . SER A 1 458 ? 23.381 -24.131 15.699 1.00 85.69 458 SER A CA 1
ATOM 3419 C C . SER A 1 458 ? 22.864 -22.919 16.477 1.00 85.69 458 SER A C 1
ATOM 3421 O O . SER A 1 458 ? 23.587 -22.399 17.324 1.00 85.69 458 SER A O 1
ATOM 3423 N N . GLN A 1 459 ? 21.620 -22.496 16.232 1.00 85.62 459 GLN A N 1
ATOM 3424 C CA . GLN A 1 459 ? 20.955 -21.452 17.015 1.00 85.62 459 GLN A CA 1
ATOM 3425 C C . GLN A 1 459 ? 20.655 -21.941 18.432 1.00 85.62 459 GLN A C 1
ATOM 3427 O O . GLN A 1 459 ? 21.031 -21.287 19.402 1.00 85.62 459 GLN A O 1
ATOM 3432 N N . ILE A 1 460 ? 20.088 -23.146 18.543 1.00 90.69 460 ILE A N 1
ATOM 3433 C CA . ILE A 1 460 ? 19.796 -23.794 19.827 1.00 90.69 460 ILE A CA 1
ATOM 3434 C C . ILE A 1 460 ? 21.070 -23.987 20.657 1.00 90.69 460 ILE A C 1
ATOM 3436 O O . ILE A 1 460 ? 21.087 -23.685 21.848 1.00 90.69 460 ILE A O 1
ATOM 3440 N N . ALA A 1 461 ? 22.162 -24.440 20.036 1.00 89.25 461 ALA A N 1
ATOM 3441 C CA . ALA A 1 461 ? 23.435 -24.629 20.730 1.00 89.25 461 ALA A CA 1
ATOM 3442 C C . ALA A 1 461 ? 24.021 -23.316 21.288 1.00 89.25 461 ALA A C 1
ATOM 3444 O O . ALA A 1 461 ? 24.745 -23.343 22.282 1.00 89.25 461 ALA A O 1
ATOM 3445 N N . ALA A 1 462 ? 23.708 -22.177 20.663 1.00 87.06 462 ALA A N 1
ATOM 3446 C CA . ALA A 1 462 ? 24.119 -20.847 21.106 1.00 87.06 462 ALA A CA 1
ATOM 3447 C C . ALA A 1 462 ? 23.087 -20.168 22.028 1.00 87.06 462 ALA A C 1
ATOM 3449 O O . ALA A 1 462 ? 23.297 -19.025 22.441 1.00 87.06 462 ALA A O 1
ATOM 3450 N N . ALA A 1 463 ? 21.973 -20.837 22.340 1.00 89.19 463 ALA A N 1
ATOM 3451 C CA . ALA A 1 463 ? 20.889 -20.248 23.104 1.00 89.19 463 ALA A CA 1
ATOM 3452 C C . ALA A 1 463 ? 21.221 -20.110 24.594 1.00 89.19 463 ALA A C 1
ATOM 3454 O O . ALA A 1 463 ? 21.877 -20.962 25.207 1.00 89.19 463 ALA A O 1
ATOM 3455 N N . GLN A 1 464 ? 20.731 -19.028 25.198 1.00 87.88 464 GLN A N 1
ATOM 3456 C CA . GLN A 1 464 ? 20.948 -18.755 26.614 1.00 87.88 464 GLN A CA 1
ATOM 3457 C C . GLN A 1 464 ? 20.203 -19.775 27.489 1.00 87.88 464 GLN A C 1
ATOM 3459 O O . GLN A 1 464 ? 18.985 -19.926 27.409 1.00 87.88 464 GLN A O 1
ATOM 3464 N N . GLN A 1 465 ? 20.933 -20.456 28.371 1.00 91.75 465 GLN A N 1
ATOM 3465 C CA . GLN A 1 465 ? 20.374 -21.509 29.219 1.00 91.75 465 GLN A CA 1
ATOM 3466 C C . GLN A 1 465 ? 19.669 -20.940 30.461 1.00 91.75 465 GLN A C 1
ATOM 3468 O O . GLN A 1 465 ? 20.188 -20.044 31.136 1.00 91.75 465 GLN A O 1
ATOM 3473 N N . ARG A 1 466 ? 18.503 -21.502 30.799 1.00 94.44 466 ARG A N 1
ATOM 3474 C CA . ARG A 1 466 ? 17.772 -21.278 32.057 1.00 94.44 466 ARG A CA 1
ATOM 3475 C C . ARG A 1 466 ? 17.203 -22.613 32.561 1.00 94.44 466 ARG A C 1
ATOM 3477 O O . ARG A 1 466 ? 16.903 -23.469 31.734 1.00 94.44 466 ARG A O 1
ATOM 3484 N N . PRO A 1 467 ? 17.013 -22.802 33.880 1.00 95.00 467 PRO A N 1
ATOM 3485 C CA . PRO A 1 467 ? 16.577 -24.089 34.439 1.00 95.00 467 PRO A CA 1
ATOM 3486 C C . PRO A 1 467 ? 15.203 -24.581 33.962 1.00 95.00 467 PRO A C 1
ATOM 3488 O O . PRO A 1 467 ? 14.948 -25.780 33.983 1.00 95.00 467 PRO A O 1
ATOM 3491 N N . ASN A 1 468 ? 14.319 -23.665 33.563 1.00 97.50 468 ASN A N 1
ATOM 3492 C CA . ASN A 1 468 ? 12.946 -23.933 33.132 1.00 97.50 468 ASN A CA 1
ATOM 3493 C C . ASN A 1 468 ? 12.720 -23.695 31.629 1.00 97.50 468 ASN A C 1
ATOM 3495 O O . ASN A 1 468 ? 11.574 -23.554 31.208 1.00 97.50 468 ASN A O 1
ATOM 3499 N N . ILE A 1 469 ? 13.792 -23.641 30.826 1.00 98.19 469 ILE A N 1
ATOM 3500 C CA . ILE A 1 469 ? 13.692 -23.632 29.362 1.00 98.19 469 ILE A CA 1
ATOM 3501 C C . ILE A 1 469 ? 14.173 -24.976 28.823 1.00 98.19 469 ILE A C 1
ATOM 3503 O O . ILE A 1 469 ? 15.293 -25.404 29.107 1.00 98.19 469 ILE A O 1
ATOM 3507 N N . ARG A 1 470 ? 13.349 -25.614 27.994 1.00 97.75 470 ARG A N 1
ATOM 3508 C CA . ARG A 1 470 ? 13.712 -26.794 27.212 1.00 97.75 470 ARG A CA 1
ATOM 3509 C C . ARG A 1 470 ? 13.841 -26.402 25.746 1.00 97.75 470 ARG A C 1
ATOM 3511 O O . ARG A 1 470 ? 12.847 -26.056 25.114 1.00 97.75 470 ARG A O 1
ATOM 3518 N N . TYR A 1 471 ? 15.058 -26.462 25.213 1.00 97.56 471 TYR A N 1
ATOM 3519 C CA . TYR A 1 471 ? 15.300 -26.209 23.795 1.00 97.56 471 TYR A CA 1
ATOM 3520 C C . TYR A 1 471 ? 15.167 -27.488 22.970 1.00 97.56 471 TYR A C 1
ATOM 3522 O O . TYR A 1 471 ? 15.741 -28.517 23.332 1.00 97.56 471 TYR A O 1
ATOM 3530 N N . GLU A 1 472 ? 14.453 -27.422 21.850 1.00 96.69 472 GLU A N 1
ATOM 3531 C CA . GLU A 1 472 ? 14.238 -28.566 20.959 1.00 96.69 472 GLU A CA 1
ATOM 3532 C C . GLU A 1 472 ? 14.358 -28.165 19.493 1.00 96.69 472 GLU A C 1
ATOM 3534 O O . GLU A 1 472 ? 13.979 -27.065 19.097 1.00 96.69 472 GLU A O 1
ATOM 3539 N N . GLN A 1 473 ? 14.866 -29.075 18.662 1.00 96.56 473 GLN A N 1
ATOM 3540 C CA . GLN A 1 473 ? 14.880 -28.851 17.225 1.00 96.56 473 GLN A CA 1
ATOM 3541 C C . GLN A 1 473 ? 13.536 -29.268 16.624 1.00 96.56 473 GLN A C 1
ATOM 3543 O O . GLN A 1 473 ? 13.248 -30.461 16.529 1.00 96.56 473 GLN A O 1
ATOM 3548 N N . ALA A 1 474 ? 12.734 -28.296 16.198 1.00 95.06 474 ALA A N 1
ATOM 3549 C CA . ALA A 1 474 ? 11.459 -28.530 15.526 1.00 95.06 474 ALA A CA 1
ATOM 3550 C C . ALA A 1 474 ? 11.102 -27.346 14.609 1.00 95.06 474 ALA A C 1
ATOM 3552 O O . ALA A 1 474 ? 11.468 -26.205 14.908 1.00 95.06 474 ALA A O 1
ATOM 3553 N N . PRO A 1 475 ? 10.412 -27.587 13.479 1.00 94.50 475 PRO A N 1
ATOM 3554 C CA . PRO A 1 475 ? 9.804 -26.517 12.695 1.00 94.50 475 PRO A CA 1
ATOM 3555 C C . PRO A 1 475 ? 8.549 -25.978 13.402 1.00 94.50 475 PRO A C 1
ATOM 3557 O O . PRO A 1 475 ? 7.871 -26.711 14.123 1.00 94.50 475 PRO A O 1
ATOM 3560 N N . ALA A 1 476 ? 8.202 -24.712 13.156 1.00 95.50 476 ALA A N 1
ATOM 3561 C CA . ALA A 1 476 ? 7.049 -24.067 13.791 1.00 95.50 476 ALA A CA 1
ATOM 3562 C C . ALA A 1 476 ? 5.710 -24.732 13.415 1.00 95.50 476 ALA A C 1
ATOM 3564 O O . ALA A 1 476 ? 4.766 -24.725 14.197 1.00 95.50 476 ALA A O 1
ATOM 3565 N N . GLU A 1 477 ? 5.639 -25.336 12.229 1.00 96.88 477 GLU A N 1
ATOM 3566 C CA . GLU A 1 477 ? 4.456 -25.999 11.677 1.00 96.88 477 GLU A CA 1
ATOM 3567 C C . GLU A 1 477 ? 4.269 -27.445 12.166 1.00 96.88 477 GLU A C 1
ATOM 3569 O O . GLU A 1 477 ? 3.288 -28.092 11.801 1.00 96.88 477 GLU A O 1
ATOM 3574 N N . ALA A 1 478 ? 5.220 -27.989 12.931 1.00 96.06 478 ALA A N 1
ATOM 3575 C CA . ALA A 1 478 ? 5.134 -29.328 13.513 1.00 96.06 478 ALA A CA 1
ATOM 3576 C C . ALA A 1 478 ? 5.934 -29.382 14.822 1.00 96.06 478 ALA A C 1
ATOM 3578 O O . ALA A 1 478 ? 7.017 -29.966 14.889 1.00 96.06 478 ALA A O 1
ATOM 3579 N N . SER A 1 479 ? 5.374 -28.771 15.865 1.00 95.75 479 SER A N 1
ATOM 3580 C CA . SER A 1 479 ? 6.025 -28.587 17.166 1.00 95.75 479 SER A CA 1
ATOM 3581 C C . SER A 1 479 ? 6.261 -29.897 17.924 1.00 95.75 479 SER A C 1
ATOM 3583 O O . SER A 1 479 ? 7.089 -29.957 18.827 1.00 95.75 479 SER A O 1
ATOM 3585 N N . GLY A 1 480 ? 5.500 -30.954 17.618 1.00 96.19 480 GLY A N 1
ATOM 3586 C CA . GLY A 1 480 ? 5.529 -32.207 18.381 1.00 96.19 480 GLY A CA 1
ATOM 3587 C C . GLY A 1 480 ? 4.925 -32.097 19.788 1.00 96.19 480 GLY A C 1
ATOM 3588 O O . GLY A 1 480 ? 4.956 -33.068 20.545 1.00 96.19 480 GLY A O 1
ATOM 3589 N N . MET A 1 481 ? 4.344 -30.945 20.141 1.00 97.94 481 MET A N 1
ATOM 3590 C CA . MET A 1 481 ? 3.678 -30.733 21.424 1.00 97.94 481 MET A CA 1
ATOM 3591 C C . MET A 1 481 ? 2.355 -31.503 21.499 1.00 97.94 481 MET A C 1
ATOM 3593 O O . MET A 1 481 ? 1.699 -31.766 20.483 1.00 97.94 481 MET A O 1
ATOM 3597 N N . ALA A 1 482 ? 1.941 -31.853 22.717 1.00 97.44 482 ALA A N 1
ATOM 3598 C CA . ALA A 1 482 ? 0.649 -32.489 22.954 1.00 97.44 482 ALA A CA 1
ATOM 3599 C C . ALA A 1 482 ? -0.509 -31.536 22.616 1.00 97.44 482 ALA A C 1
ATOM 3601 O O . ALA A 1 482 ? -0.382 -30.315 22.743 1.00 97.44 482 ALA A O 1
ATOM 3602 N N . GLU A 1 483 ? -1.639 -32.099 22.194 1.00 97.12 483 GLU A N 1
ATOM 3603 C CA . GLU A 1 483 ? -2.850 -31.325 21.908 1.00 97.12 483 GLU A CA 1
ATOM 3604 C C . GLU A 1 483 ? -3.332 -30.589 23.163 1.00 97.12 483 GLU A C 1
ATOM 3606 O O . GLU A 1 483 ? -3.246 -31.124 24.270 1.00 97.12 483 GLU A O 1
ATOM 3611 N N . CYS A 1 484 ? -3.821 -29.360 22.989 1.00 96.56 484 CYS A N 1
ATOM 3612 C CA . CYS A 1 484 ? -4.361 -28.521 24.063 1.00 96.56 484 CYS A CA 1
ATOM 3613 C C . CYS A 1 484 ? -3.476 -28.441 25.326 1.00 96.56 484 CYS A C 1
ATOM 3615 O O . CYS A 1 484 ? -3.978 -28.504 26.449 1.00 96.56 484 CYS A O 1
ATOM 3617 N N . SER A 1 485 ? -2.159 -28.310 25.154 1.00 97.38 485 SER A N 1
ATOM 3618 C CA . SER A 1 485 ? -1.179 -28.332 26.247 1.00 97.38 485 SER A CA 1
ATOM 3619 C C . SER A 1 485 ? -0.502 -26.986 26.518 1.00 97.38 485 SER A C 1
ATOM 3621 O O . SER A 1 485 ? 0.007 -26.777 27.617 1.00 97.38 485 SER A O 1
ATOM 3623 N N . VAL A 1 486 ? -0.519 -26.063 25.554 1.00 98.31 486 VAL A N 1
ATOM 3624 C CA . VAL A 1 486 ? 0.235 -24.800 25.598 1.00 98.31 486 VAL A CA 1
ATOM 3625 C C . VAL A 1 486 ? -0.675 -23.633 25.986 1.00 98.31 486 VAL A C 1
ATOM 3627 O O . VAL A 1 486 ? -1.773 -23.489 25.446 1.00 98.31 486 VAL A O 1
ATOM 3630 N N . ASP A 1 487 ? -0.218 -22.783 26.909 1.00 98.44 487 ASP A N 1
ATOM 3631 C CA . ASP A 1 487 ? -0.941 -21.572 27.320 1.00 98.44 487 ASP A CA 1
ATOM 3632 C C . ASP A 1 487 ? -0.664 -20.391 26.374 1.00 98.44 487 ASP A C 1
ATOM 3634 O O . ASP A 1 487 ? -1.579 -19.653 26.015 1.00 98.44 487 ASP A O 1
ATOM 3638 N N . LEU A 1 488 ? 0.593 -20.210 25.956 1.00 98.62 488 LEU A N 1
ATOM 3639 C CA . LEU A 1 488 ? 1.019 -19.115 25.080 1.00 98.62 488 LEU A CA 1
ATOM 3640 C C . LEU A 1 488 ? 1.989 -19.611 24.010 1.00 98.62 488 LEU A C 1
ATOM 3642 O O . LEU A 1 488 ? 2.984 -20.249 24.344 1.00 98.62 488 LEU A O 1
ATOM 3646 N N . ILE A 1 489 ? 1.741 -19.259 22.751 1.00 98.69 489 ILE A N 1
ATOM 3647 C CA . ILE A 1 489 ? 2.723 -19.398 21.669 1.00 98.69 489 ILE A CA 1
ATOM 3648 C C . ILE A 1 489 ? 3.276 -18.018 21.318 1.00 98.69 489 ILE A C 1
ATOM 3650 O O . ILE A 1 489 ? 2.497 -17.095 21.075 1.00 98.69 489 ILE A O 1
ATOM 3654 N N . THR A 1 490 ? 4.599 -17.880 21.235 1.00 98.31 490 THR A N 1
ATOM 3655 C CA . THR A 1 490 ? 5.265 -16.684 20.701 1.00 98.31 490 THR A CA 1
ATOM 3656 C C . THR A 1 490 ? 6.019 -16.993 19.416 1.00 98.31 490 THR A C 1
ATOM 3658 O O . THR A 1 490 ? 6.681 -18.021 19.310 1.00 98.31 490 THR A O 1
ATOM 3661 N N . ALA A 1 491 ? 5.932 -16.088 18.442 1.00 96.50 491 ALA A N 1
ATOM 3662 C CA . ALA A 1 491 ? 6.687 -16.142 17.194 1.00 96.50 491 ALA A CA 1
ATOM 3663 C C . ALA A 1 491 ? 7.261 -14.753 16.887 1.00 96.50 491 ALA A C 1
ATOM 3665 O O . ALA A 1 491 ? 6.548 -13.848 16.443 1.00 96.50 491 ALA A O 1
ATOM 3666 N N . ALA A 1 492 ? 8.553 -14.563 17.144 1.00 93.50 492 ALA A N 1
ATOM 3667 C CA . ALA A 1 492 ? 9.188 -13.255 17.064 1.00 93.50 492 ALA A CA 1
ATOM 3668 C C . ALA A 1 492 ? 10.187 -13.166 15.905 1.00 93.50 492 ALA A C 1
ATOM 3670 O O . ALA A 1 492 ? 11.141 -13.934 15.838 1.00 93.50 492 ALA A O 1
ATOM 3671 N N . GLN A 1 493 ? 10.016 -12.184 15.013 1.00 88.38 493 GLN A N 1
ATOM 3672 C CA . GLN A 1 493 ? 10.928 -11.931 13.880 1.00 88.38 493 GLN A CA 1
ATOM 3673 C C . GLN A 1 493 ? 11.100 -13.101 12.888 1.00 88.38 493 GLN A C 1
ATOM 3675 O O . GLN A 1 493 ? 12.118 -13.187 12.199 1.00 88.38 493 GLN A O 1
ATOM 3680 N N . CYS A 1 494 ? 10.104 -13.987 12.775 1.00 89.19 494 CYS A N 1
ATOM 3681 C CA . CYS A 1 494 ? 10.246 -15.252 12.043 1.00 89.19 494 CYS A CA 1
ATOM 3682 C C . CYS A 1 494 ? 9.112 -15.596 11.063 1.00 89.19 494 CYS A C 1
ATOM 3684 O O . CYS A 1 494 ? 9.304 -16.477 10.229 1.00 89.19 494 CYS A O 1
ATOM 3686 N N . MET A 1 495 ? 7.978 -14.883 11.091 1.00 88.62 495 MET A N 1
ATOM 3687 C CA . MET A 1 495 ? 6.762 -15.258 10.344 1.00 88.62 495 MET A CA 1
ATOM 3688 C C . MET A 1 495 ? 6.979 -15.445 8.831 1.00 88.62 495 MET A C 1
ATOM 3690 O O . MET A 1 495 ? 6.372 -16.308 8.205 1.00 88.62 495 MET A O 1
ATOM 3694 N N . HIS A 1 496 ? 7.904 -14.692 8.235 1.00 85.00 496 HIS A N 1
ATOM 3695 C CA . HIS A 1 496 ? 8.233 -14.787 6.810 1.00 85.00 496 HIS A CA 1
ATOM 3696 C C . HIS A 1 496 ? 8.896 -16.102 6.385 1.00 85.00 496 HIS A C 1
ATOM 3698 O O . HIS A 1 496 ? 9.029 -16.359 5.187 1.00 85.00 496 HIS A O 1
ATOM 3704 N N . TRP A 1 497 ? 9.325 -16.931 7.336 1.00 87.88 497 TRP A N 1
ATOM 3705 C CA . TRP A 1 497 ? 9.860 -18.261 7.057 1.00 87.88 497 TRP A CA 1
ATOM 3706 C C . TRP A 1 497 ? 8.792 -19.352 7.056 1.00 87.88 497 TRP A C 1
ATOM 3708 O O . TRP A 1 497 ? 9.088 -20.448 6.584 1.00 87.88 497 TRP A O 1
ATOM 3718 N N . PHE A 1 498 ? 7.592 -19.065 7.565 1.00 90.69 498 PHE A N 1
ATOM 3719 C CA . PHE A 1 498 ? 6.576 -20.077 7.832 1.00 90.69 498 PHE A CA 1
ATOM 3720 C C . PHE A 1 498 ? 5.613 -20.279 6.662 1.00 90.69 498 PHE A C 1
ATOM 3722 O O . PHE A 1 498 ? 5.301 -19.353 5.906 1.00 90.69 498 PHE A O 1
ATOM 3729 N N . ASP A 1 499 ? 5.075 -21.492 6.574 1.00 90.50 499 ASP A N 1
ATOM 3730 C CA . ASP A 1 499 ? 3.804 -21.759 5.902 1.00 90.50 499 ASP A CA 1
ATOM 3731 C C . ASP A 1 499 ? 2.665 -21.364 6.857 1.00 90.50 499 ASP A C 1
ATOM 3733 O O . ASP A 1 499 ? 2.328 -22.106 7.780 1.00 90.50 499 ASP A O 1
ATOM 3737 N N . ALA A 1 500 ? 2.118 -20.156 6.677 1.00 89.94 500 ALA A N 1
ATOM 3738 C CA . ALA A 1 500 ? 1.173 -19.560 7.624 1.00 89.94 500 ALA A CA 1
ATOM 3739 C C . ALA A 1 500 ? -0.072 -20.440 7.891 1.00 89.94 500 ALA A C 1
ATOM 3741 O O . ALA A 1 500 ? -0.351 -20.694 9.064 1.00 89.94 500 ALA A O 1
ATOM 3742 N N . PRO A 1 501 ? -0.774 -20.995 6.877 1.00 91.25 501 PRO A N 1
ATOM 3743 C CA . PRO A 1 501 ? -1.881 -21.925 7.118 1.00 91.25 501 PRO A CA 1
ATOM 3744 C C . PRO A 1 501 ? -1.499 -23.143 7.967 1.00 91.25 501 PRO A C 1
ATOM 3746 O O . PRO A 1 501 ? -2.219 -23.507 8.898 1.00 91.25 501 PRO A O 1
ATOM 3749 N N . ARG A 1 502 ? -0.352 -23.776 7.684 1.00 96.25 502 ARG A N 1
ATOM 3750 C CA . ARG A 1 502 ? 0.102 -24.945 8.457 1.00 96.25 502 ARG A CA 1
ATOM 3751 C C . ARG A 1 502 ? 0.534 -24.569 9.869 1.00 96.25 502 ARG A C 1
ATOM 3753 O O . ARG A 1 502 ? 0.253 -25.313 10.805 1.00 96.25 502 ARG A O 1
ATOM 3760 N N . PHE A 1 503 ? 1.178 -23.418 10.024 1.00 97.19 503 PHE A N 1
ATOM 3761 C CA . PHE A 1 503 ? 1.543 -22.872 11.323 1.00 97.19 503 PHE A CA 1
ATOM 3762 C C . PHE A 1 503 ? 0.304 -22.621 12.190 1.00 97.19 503 PHE A C 1
ATOM 3764 O O . PHE A 1 503 ? 0.256 -23.086 13.326 1.00 97.19 503 PHE A O 1
ATOM 3771 N N . TYR A 1 504 ? -0.735 -21.974 11.654 1.00 96.88 504 TYR A N 1
ATOM 3772 C CA . TYR A 1 504 ? -1.963 -21.720 12.412 1.00 96.88 504 TYR A CA 1
ATOM 3773 C C . TYR A 1 504 ? -2.738 -22.994 12.743 1.00 96.88 504 TYR A C 1
ATOM 3775 O O . TYR A 1 504 ? -3.267 -23.102 13.852 1.00 96.88 504 TYR A O 1
ATOM 3783 N N . ALA A 1 505 ? -2.744 -23.990 11.852 1.00 96.75 505 ALA A N 1
ATOM 3784 C CA . ALA A 1 505 ? -3.292 -25.308 12.165 1.00 96.75 505 ALA A CA 1
ATOM 3785 C C . ALA A 1 505 ? -2.571 -25.956 13.361 1.00 96.75 505 ALA A C 1
ATOM 3787 O O . ALA A 1 505 ? -3.223 -26.473 14.271 1.00 96.75 505 ALA A O 1
ATOM 3788 N N . GLU A 1 506 ? -1.239 -25.869 13.408 1.00 98.06 506 GLU A N 1
ATOM 3789 C CA . GLU A 1 506 ? -0.454 -26.378 14.534 1.00 98.06 506 GLU A CA 1
ATOM 3790 C C . GLU A 1 506 ? -0.699 -25.573 15.818 1.00 98.06 506 GLU A C 1
ATOM 3792 O O . GLU A 1 506 ? -0.908 -26.165 16.878 1.00 98.06 506 GLU A O 1
ATOM 3797 N N . CYS A 1 507 ? -0.774 -24.239 15.739 1.00 98.19 507 CYS A N 1
ATOM 3798 C CA . CYS A 1 507 ? -1.133 -23.403 16.886 1.00 98.19 507 CYS A CA 1
ATOM 3799 C C . CYS A 1 507 ? -2.486 -23.808 17.480 1.00 98.19 507 CYS A C 1
ATOM 3801 O O . CYS A 1 507 ? -2.596 -23.986 18.692 1.00 98.19 507 CYS A O 1
ATOM 3803 N N . ARG A 1 508 ? -3.509 -23.991 16.637 1.00 97.50 508 ARG A N 1
ATOM 3804 C CA . ARG A 1 508 ? -4.856 -24.405 17.065 1.00 97.50 508 ARG A CA 1
ATOM 3805 C C . ARG A 1 508 ? -4.859 -25.778 17.723 1.00 97.50 508 ARG A C 1
ATOM 3807 O O . ARG A 1 508 ? -5.598 -25.983 18.680 1.00 97.50 508 ARG A O 1
ATOM 3814 N N . ARG A 1 509 ? -4.028 -26.703 17.234 1.00 98.00 509 ARG A N 1
ATOM 3815 C CA . ARG A 1 509 ? -3.898 -28.051 17.796 1.00 98.00 509 ARG A CA 1
ATOM 3816 C C . ARG A 1 509 ? -3.307 -28.029 19.206 1.00 98.00 509 ARG A C 1
ATOM 3818 O O . ARG A 1 509 ? -3.778 -28.749 20.085 1.00 98.00 509 ARG A O 1
ATOM 3825 N N . VAL A 1 510 ? -2.254 -27.240 19.428 1.00 98.12 510 VAL A N 1
ATOM 3826 C CA . VAL A 1 510 ? -1.465 -27.312 20.672 1.00 98.12 510 VAL A CA 1
ATOM 3827 C C . VAL A 1 510 ? -1.913 -26.322 21.740 1.00 98.12 510 VAL A C 1
ATOM 3829 O O . VAL A 1 510 ? -1.692 -26.580 22.924 1.00 98.12 510 VAL A O 1
ATOM 3832 N N . LEU A 1 511 ? -2.558 -25.215 21.363 1.00 98.44 511 LEU A N 1
ATOM 3833 C CA . LEU A 1 511 ? -3.089 -24.249 22.321 1.00 98.44 511 LEU A CA 1
ATOM 3834 C C . LEU A 1 511 ? -4.252 -24.840 23.119 1.00 98.44 511 LEU A C 1
ATOM 3836 O O . LEU A 1 511 ? -5.163 -25.470 22.579 1.00 98.44 511 LEU A O 1
ATOM 3840 N N . LYS A 1 512 ? -4.253 -24.586 24.429 1.00 97.62 512 LYS A N 1
ATOM 3841 C CA . LYS A 1 512 ? -5.439 -24.781 25.272 1.00 97.62 512 LYS A CA 1
ATOM 3842 C C . LYS A 1 512 ? -6.598 -23.912 24.749 1.00 97.62 512 LYS A C 1
ATOM 3844 O O . LYS A 1 512 ? -6.350 -22.867 24.146 1.00 97.62 512 LYS A O 1
ATOM 3849 N N . PRO A 1 513 ? -7.868 -24.237 25.057 1.00 95.12 513 PRO A N 1
ATOM 3850 C CA . PRO A 1 513 ? -9.008 -23.389 24.684 1.00 95.12 513 PRO A CA 1
ATOM 3851 C C . PRO A 1 513 ? -8.910 -21.940 25.196 1.00 95.12 513 PRO A C 1
ATOM 3853 O O . PRO A 1 513 ? -9.428 -21.018 24.570 1.00 95.12 513 PRO A O 1
ATOM 3856 N N . THR A 1 514 ? -8.231 -21.736 26.329 1.00 95.44 514 THR A N 1
ATOM 3857 C CA . THR A 1 514 ? -7.942 -20.419 26.923 1.00 95.44 514 THR A CA 1
ATOM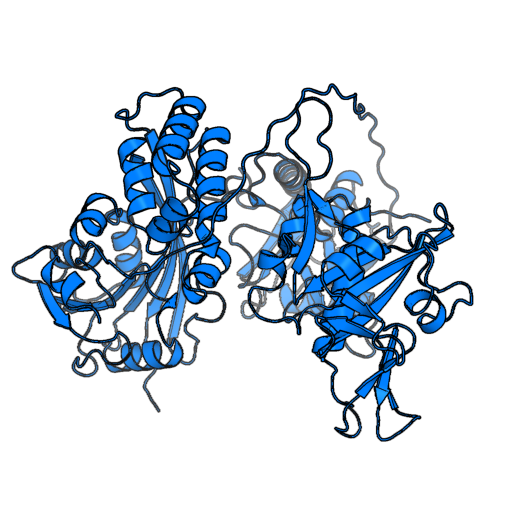 3858 C C . THR A 1 514 ? -6.601 -19.831 26.481 1.00 95.44 514 THR A C 1
ATOM 3860 O O . THR A 1 514 ? -6.210 -18.786 26.990 1.00 95.44 514 THR A O 1
ATOM 3863 N N . GLY A 1 515 ? -5.865 -20.523 25.613 1.00 97.19 515 GLY A N 1
ATOM 3864 C CA . GLY A 1 515 ? -4.530 -20.135 25.188 1.00 97.19 515 GLY A CA 1
ATOM 3865 C C . GLY A 1 515 ? -4.532 -19.016 24.150 1.00 97.19 515 GLY A C 1
ATOM 3866 O O . GLY A 1 515 ? -5.556 -18.713 23.525 1.00 97.19 515 GLY A O 1
ATOM 3867 N N . ALA A 1 516 ? -3.360 -18.414 23.965 1.00 97.94 516 ALA A N 1
ATOM 3868 C CA . ALA A 1 516 ? -3.154 -17.308 23.041 1.00 97.94 516 ALA A CA 1
ATOM 3869 C C . ALA A 1 516 ? -1.915 -17.503 22.156 1.00 97.94 516 ALA A C 1
ATOM 3871 O O . ALA A 1 516 ? -0.951 -18.172 22.522 1.00 97.94 516 ALA A O 1
ATOM 3872 N N . LEU A 1 517 ? -1.941 -16.869 20.991 1.00 98.38 517 LEU A N 1
ATOM 3873 C CA . LEU A 1 517 ? -0.838 -16.736 20.054 1.00 98.38 517 LEU A CA 1
ATOM 3874 C C . LEU A 1 517 ? -0.412 -15.268 19.997 1.00 98.38 517 LEU A C 1
ATOM 3876 O O . LEU A 1 517 ? -1.257 -14.382 19.883 1.00 98.38 517 LEU A O 1
ATOM 3880 N N . ALA A 1 518 ? 0.893 -15.023 20.021 1.00 97.38 518 ALA A N 1
ATOM 3881 C CA . ALA A 1 518 ? 1.487 -13.718 19.783 1.00 97.38 518 ALA A CA 1
ATOM 3882 C C . ALA A 1 518 ? 2.586 -13.822 18.720 1.00 97.38 518 ALA A C 1
ATOM 3884 O O . ALA A 1 518 ? 3.666 -14.360 18.966 1.00 97.38 518 ALA A O 1
ATOM 3885 N N . VAL A 1 519 ? 2.327 -13.271 17.538 1.00 95.19 519 VAL A N 1
ATOM 3886 C CA . VAL A 1 519 ? 3.326 -13.097 16.480 1.00 95.19 519 VAL A CA 1
ATOM 3887 C C . VAL A 1 519 ? 3.755 -11.640 16.484 1.00 95.19 519 VAL A C 1
ATOM 3889 O O . VAL A 1 519 ? 2.904 -10.765 16.397 1.00 95.19 519 VAL A O 1
ATOM 3892 N N . PHE A 1 520 ? 5.045 -11.331 16.583 1.00 92.38 520 PHE A N 1
ATOM 3893 C CA . PHE A 1 520 ? 5.478 -9.933 16.657 1.00 92.38 520 PHE A CA 1
ATOM 3894 C C . PHE A 1 520 ? 6.806 -9.668 15.973 1.00 92.38 520 PHE A C 1
ATOM 3896 O O . PHE A 1 520 ? 7.716 -10.497 15.958 1.00 92.38 520 PHE A O 1
ATOM 3903 N N . SER A 1 521 ? 6.916 -8.510 15.330 1.00 89.62 521 SER A N 1
ATOM 3904 C CA . SER A 1 521 ? 8.073 -8.129 14.526 1.00 89.62 521 SER A CA 1
ATOM 3905 C C . SER A 1 521 ? 8.144 -6.623 14.300 1.00 89.62 521 SER A C 1
ATOM 3907 O O . SER A 1 521 ? 7.140 -5.933 14.201 1.00 89.62 521 SER A O 1
ATOM 3909 N N . TYR A 1 522 ? 9.365 -6.118 14.213 1.00 83.81 522 TYR A N 1
ATOM 3910 C CA . TYR A 1 522 ? 9.719 -4.760 13.821 1.00 83.81 522 TYR A CA 1
ATOM 3911 C C . TYR A 1 522 ? 10.155 -4.730 12.358 1.00 83.81 522 TYR A C 1
ATOM 3913 O O . TYR A 1 522 ? 10.835 -5.653 11.891 1.00 83.81 522 TYR A O 1
ATOM 3921 N N . ILE A 1 523 ? 9.825 -3.641 11.667 1.00 80.25 523 ILE A N 1
ATOM 3922 C CA . ILE A 1 523 ? 10.297 -3.363 10.311 1.00 80.25 523 ILE A CA 1
ATOM 3923 C C . ILE A 1 523 ? 11.626 -2.605 10.406 1.00 80.25 523 ILE A C 1
ATOM 3925 O O . ILE A 1 523 ? 11.648 -1.491 10.927 1.00 80.25 523 ILE A O 1
ATOM 3929 N N . PRO A 1 524 ? 12.746 -3.143 9.882 1.00 80.62 524 PRO A N 1
ATOM 3930 C CA . PRO A 1 524 ? 14.037 -2.461 9.930 1.00 80.62 524 PRO A CA 1
ATOM 3931 C C . PRO A 1 524 ? 14.023 -1.031 9.370 1.00 80.62 524 PRO A C 1
ATOM 3933 O O . PRO A 1 524 ? 14.733 -0.176 9.880 1.00 80.62 524 PRO A O 1
ATOM 3936 N N . LEU A 1 525 ? 13.212 -0.756 8.345 1.00 77.50 525 LEU A N 1
ATOM 3937 C CA . LEU A 1 525 ? 13.127 0.566 7.711 1.00 77.50 525 LEU A CA 1
ATOM 3938 C C . LEU A 1 525 ? 12.409 1.627 8.559 1.00 77.50 525 LEU A C 1
ATOM 3940 O O . LEU A 1 525 ? 12.606 2.817 8.332 1.00 77.50 525 LEU A O 1
ATOM 3944 N N . GLU A 1 526 ? 11.609 1.221 9.542 1.00 79.19 526 GLU A N 1
ATOM 3945 C CA . GLU A 1 526 ? 10.885 2.150 10.424 1.00 79.19 526 GLU A CA 1
ATOM 3946 C C . GLU A 1 526 ? 11.697 2.542 11.666 1.00 79.19 526 GLU A C 1
ATOM 3948 O O . GLU A 1 526 ? 11.297 3.398 12.462 1.00 79.19 526 GLU A O 1
ATOM 3953 N N . ILE A 1 527 ? 12.867 1.926 11.824 1.00 85.19 527 ILE A N 1
ATOM 3954 C CA . ILE A 1 527 ? 13.822 2.223 12.880 1.00 85.19 527 ILE A CA 1
ATOM 3955 C C . ILE A 1 527 ? 14.388 3.622 12.657 1.00 85.19 527 ILE A C 1
ATOM 3957 O O . ILE A 1 527 ? 14.936 3.916 11.594 1.00 85.19 527 ILE A O 1
ATOM 3961 N N . HIS A 1 528 ? 14.290 4.472 13.674 1.00 87.31 528 HIS A N 1
ATOM 3962 C CA . HIS A 1 528 ? 14.687 5.871 13.560 1.00 87.31 528 HIS A CA 1
ATOM 3963 C C . HIS A 1 528 ? 15.282 6.415 14.861 1.00 87.31 528 HIS A C 1
ATOM 3965 O O . HIS A 1 528 ? 15.141 5.830 15.940 1.00 87.31 528 HIS A O 1
ATOM 3971 N N . PHE A 1 529 ? 15.948 7.560 14.734 1.00 90.12 529 PHE A N 1
ATOM 3972 C CA . PHE A 1 529 ? 16.481 8.355 15.834 1.00 90.12 529 PHE A CA 1
ATOM 3973 C C . PHE A 1 529 ? 15.511 9.515 16.092 1.00 90.12 529 PHE A C 1
ATOM 3975 O O . PHE A 1 529 ? 15.409 10.416 15.250 1.00 90.12 529 PHE A O 1
ATOM 3982 N N . PRO A 1 530 ? 14.769 9.520 17.214 1.00 71.88 530 PRO A N 1
ATOM 3983 C CA . PRO A 1 530 ? 13.819 10.585 17.514 1.00 71.88 530 PRO A CA 1
ATOM 3984 C C . PRO A 1 530 ? 14.482 11.965 17.473 1.00 71.88 530 PRO A C 1
ATOM 3986 O O . PRO A 1 530 ? 15.492 12.201 18.132 1.00 71.88 530 PRO A O 1
ATOM 3989 N N . GLY A 1 531 ? 13.925 12.877 16.674 1.00 75.38 531 GLY A N 1
ATOM 3990 C CA . GLY A 1 531 ? 14.458 14.233 16.516 1.00 75.38 531 GLY A CA 1
ATOM 3991 C C . GLY A 1 531 ? 15.746 14.344 15.687 1.00 75.38 531 GLY A C 1
ATOM 3992 O O . GLY A 1 531 ? 16.267 15.449 15.554 1.00 75.38 531 GLY A O 1
ATOM 3993 N N . ASN A 1 532 ? 16.253 13.251 15.099 1.00 83.50 532 ASN A N 1
ATOM 3994 C CA . ASN A 1 532 ? 17.413 13.276 14.206 1.00 83.50 532 ASN A CA 1
ATOM 3995 C C . ASN A 1 532 ? 17.113 12.564 12.875 1.00 83.50 532 ASN A C 1
ATOM 3997 O O . ASN A 1 532 ? 17.418 11.386 12.657 1.00 83.50 532 ASN A O 1
ATOM 4001 N N . GLN A 1 533 ? 16.502 13.323 11.964 1.00 78.06 533 GLN A N 1
ATOM 4002 C CA . GLN A 1 533 ? 16.125 12.850 10.634 1.00 78.06 533 GLN A CA 1
ATOM 4003 C C . GLN A 1 533 ? 17.345 12.429 9.801 1.00 78.06 533 GLN A C 1
ATOM 4005 O O . GLN A 1 533 ? 17.306 11.392 9.149 1.00 78.06 533 GLN A O 1
ATOM 4010 N N . ALA A 1 534 ? 18.451 13.175 9.872 1.00 81.56 534 ALA A N 1
ATOM 4011 C CA . ALA A 1 534 ? 19.656 12.878 9.099 1.00 81.56 534 ALA A CA 1
ATOM 4012 C C . ALA A 1 534 ? 20.253 11.509 9.468 1.00 81.56 534 ALA A C 1
ATOM 4014 O O . ALA A 1 534 ? 20.569 10.711 8.588 1.00 81.56 534 ALA A O 1
ATOM 4015 N N . ALA A 1 535 ? 20.356 11.199 10.763 1.00 87.12 535 ALA A N 1
ATOM 4016 C CA . ALA A 1 535 ? 20.826 9.891 11.216 1.00 87.12 535 ALA A CA 1
ATOM 4017 C C . ALA A 1 535 ? 19.854 8.767 10.817 1.00 87.12 535 ALA A C 1
ATOM 4019 O O . ALA A 1 535 ? 20.283 7.674 10.440 1.00 87.12 535 ALA A O 1
ATOM 4020 N N . SER A 1 536 ? 18.546 9.050 10.844 1.00 86.75 536 SER A N 1
ATOM 4021 C CA . SER A 1 536 ? 17.506 8.103 10.423 1.00 86.75 536 SER A CA 1
ATOM 4022 C C . SER A 1 536 ? 17.627 7.772 8.934 1.00 86.75 536 SER A C 1
ATOM 4024 O O . SER A 1 536 ? 17.615 6.601 8.565 1.00 86.75 536 SER A O 1
ATOM 4026 N N . GLU A 1 537 ? 17.853 8.776 8.088 1.00 82.06 537 GLU A N 1
ATOM 4027 C CA . GLU A 1 537 ? 18.068 8.607 6.648 1.00 82.06 537 GLU A CA 1
ATOM 4028 C C . GLU A 1 537 ? 19.346 7.823 6.334 1.00 82.06 537 GLU A C 1
ATOM 4030 O O . GLU A 1 537 ? 19.329 6.964 5.452 1.00 82.06 537 GLU A O 1
ATOM 4035 N N . VAL A 1 538 ? 20.440 8.061 7.068 1.00 92.50 538 VAL A N 1
ATOM 4036 C CA . VAL A 1 538 ? 21.688 7.288 6.927 1.00 92.50 538 VAL A CA 1
ATOM 4037 C C . VAL A 1 538 ? 21.434 5.802 7.188 1.00 92.50 538 VAL A C 1
ATOM 4039 O O . VAL A 1 538 ? 21.812 4.952 6.374 1.00 92.50 538 VAL A O 1
ATOM 4042 N N . LEU A 1 539 ? 20.760 5.482 8.296 1.00 91.38 539 LEU A N 1
ATOM 4043 C CA . LEU A 1 539 ? 20.446 4.100 8.646 1.00 91.38 539 LEU A CA 1
ATOM 4044 C C . LEU A 1 539 ? 19.498 3.465 7.623 1.00 91.38 539 LEU A C 1
ATOM 4046 O O . LEU A 1 539 ? 19.788 2.387 7.104 1.00 91.38 539 LEU A O 1
ATOM 4050 N N . GLN A 1 540 ? 18.401 4.145 7.283 1.00 86.69 540 GLN A N 1
ATOM 4051 C CA . GLN A 1 540 ? 17.415 3.667 6.310 1.00 86.69 540 GLN A CA 1
ATOM 4052 C C . GLN A 1 540 ? 18.041 3.408 4.945 1.00 86.69 540 GLN A C 1
ATOM 4054 O O . GLN A 1 540 ? 17.803 2.360 4.348 1.00 86.69 540 GLN A O 1
ATOM 4059 N N . LYS A 1 541 ? 18.892 4.321 4.467 1.00 82.62 541 LYS A N 1
ATOM 4060 C CA . LYS A 1 541 ? 19.615 4.148 3.210 1.00 82.62 541 LYS A CA 1
ATOM 4061 C C . LYS A 1 541 ? 20.467 2.882 3.235 1.00 82.62 541 LYS A C 1
ATOM 4063 O O . LYS A 1 541 ? 20.402 2.093 2.300 1.00 82.62 541 LYS A O 1
ATOM 4068 N N . CYS A 1 542 ? 21.222 2.651 4.307 1.00 89.56 542 CYS A N 1
ATOM 4069 C CA . CYS A 1 542 ? 22.045 1.450 4.436 1.00 89.56 542 CYS A CA 1
ATOM 4070 C C . CYS A 1 542 ? 21.205 0.158 4.455 1.00 89.56 542 CYS A C 1
ATOM 4072 O O . CYS A 1 542 ? 21.552 -0.846 3.826 1.00 89.56 542 CYS A O 1
ATOM 4074 N N . LEU A 1 543 ? 20.056 0.185 5.131 1.00 87.31 543 LEU A N 1
ATOM 4075 C CA . LEU A 1 543 ? 19.122 -0.940 5.168 1.00 87.31 543 LEU A CA 1
ATOM 4076 C C . LEU A 1 543 ? 18.472 -1.210 3.805 1.00 87.31 543 LEU A C 1
ATOM 4078 O O . LEU A 1 543 ? 18.288 -2.372 3.445 1.00 87.31 543 LEU A O 1
ATOM 4082 N N . LEU A 1 544 ? 18.166 -0.165 3.032 1.00 81.56 544 LEU A N 1
ATOM 4083 C CA . LEU A 1 544 ? 17.666 -0.285 1.660 1.00 81.56 544 LEU A CA 1
ATOM 4084 C C . LEU A 1 544 ? 18.740 -0.818 0.709 1.00 81.56 544 LEU A C 1
ATOM 4086 O O . LEU A 1 544 ? 18.467 -1.752 -0.041 1.00 81.56 544 LEU A O 1
ATOM 4090 N N . ASP A 1 545 ? 19.958 -0.278 0.776 1.00 83.50 545 ASP A N 1
ATOM 4091 C CA . ASP A 1 545 ? 21.083 -0.678 -0.079 1.00 83.50 545 ASP A CA 1
ATOM 4092 C C . ASP A 1 545 ? 21.498 -2.137 0.163 1.00 83.50 545 ASP A C 1
ATOM 4094 O O . ASP A 1 545 ? 21.886 -2.845 -0.768 1.00 83.50 545 ASP A O 1
ATOM 4098 N N . SER A 1 546 ? 21.387 -2.606 1.408 1.00 86.38 546 SER A N 1
ATOM 4099 C CA . SER A 1 546 ? 21.671 -3.997 1.766 1.00 86.38 546 SER A CA 1
ATOM 4100 C C . SER A 1 546 ? 20.507 -4.953 1.481 1.00 86.38 546 SER A C 1
ATOM 4102 O O . SER A 1 546 ? 20.746 -6.152 1.342 1.00 86.38 546 SER A O 1
ATOM 4104 N N . ASN A 1 547 ? 19.262 -4.475 1.339 1.00 84.25 547 ASN A N 1
ATOM 4105 C CA . ASN A 1 547 ? 18.074 -5.327 1.176 1.00 84.25 547 ASN A CA 1
ATOM 4106 C C . ASN A 1 547 ? 18.138 -6.329 -0.005 1.00 84.25 547 ASN A C 1
ATOM 4108 O O . ASN A 1 547 ? 17.725 -7.473 0.193 1.00 84.25 547 ASN A O 1
ATOM 4112 N N . PRO A 1 548 ? 18.689 -5.991 -1.192 1.00 84.69 548 PRO A N 1
ATOM 4113 C CA . PRO A 1 548 ? 18.814 -6.936 -2.308 1.00 84.69 548 PRO A CA 1
ATOM 4114 C C . PRO A 1 548 ? 19.655 -8.183 -2.003 1.00 84.69 548 PRO A C 1
ATOM 4116 O O . PRO A 1 548 ? 19.541 -9.184 -2.706 1.00 84.69 548 PRO A O 1
ATOM 4119 N N . PHE A 1 549 ? 20.489 -8.143 -0.961 1.00 84.81 549 PHE A N 1
ATOM 4120 C CA . PHE A 1 549 ? 21.351 -9.254 -0.554 1.00 84.81 549 PHE A CA 1
ATOM 4121 C C . PHE A 1 549 ? 20.650 -10.258 0.379 1.00 84.81 549 PHE A C 1
ATOM 4123 O O . PHE A 1 549 ? 21.264 -11.234 0.806 1.00 84.81 549 PHE A O 1
ATOM 4130 N N . PHE A 1 550 ? 19.376 -10.035 0.712 1.00 83.62 550 PHE A N 1
ATOM 4131 C CA . PHE A 1 550 ? 18.584 -10.905 1.586 1.00 83.62 550 PHE A CA 1
ATOM 4132 C C . PHE A 1 550 ? 17.701 -11.892 0.810 1.00 83.62 550 PHE A C 1
ATOM 4134 O O . PHE A 1 550 ? 17.396 -11.672 -0.357 1.00 83.62 550 PHE A O 1
ATOM 4141 N N . ASP A 1 551 ? 17.227 -12.953 1.477 1.00 83.94 551 ASP A N 1
ATOM 4142 C CA . ASP A 1 551 ? 16.218 -13.873 0.923 1.00 83.94 551 ASP A CA 1
ATOM 4143 C C . ASP A 1 551 ? 14.937 -13.103 0.524 1.00 83.94 551 ASP A C 1
ATOM 4145 O O . ASP A 1 551 ? 14.473 -12.266 1.308 1.00 83.94 551 ASP A O 1
ATOM 4149 N N . PRO A 1 552 ? 14.335 -13.374 -0.652 1.00 72.69 552 PRO A N 1
ATOM 4150 C CA . PRO A 1 552 ? 13.130 -12.686 -1.120 1.00 72.69 552 PRO A CA 1
ATOM 4151 C C . PRO A 1 552 ? 11.960 -12.693 -0.128 1.00 72.69 552 PRO A C 1
ATOM 4153 O O . PRO A 1 552 ? 11.221 -11.711 -0.051 1.00 72.69 552 PRO A O 1
ATOM 4156 N N . ARG A 1 553 ? 11.806 -13.753 0.677 1.00 74.06 553 ARG A N 1
ATOM 4157 C CA . ARG A 1 553 ? 10.778 -13.814 1.729 1.00 74.06 553 ARG A CA 1
ATOM 4158 C C . ARG A 1 553 ? 11.008 -12.743 2.790 1.00 74.06 553 ARG A C 1
ATOM 4160 O O . ARG A 1 553 ? 10.075 -12.037 3.162 1.00 74.06 553 ARG A O 1
ATOM 4167 N N . ARG A 1 554 ? 12.264 -12.544 3.210 1.00 81.31 554 ARG A N 1
ATOM 4168 C CA . ARG A 1 554 ? 12.648 -11.448 4.115 1.00 81.31 554 ARG A CA 1
ATOM 4169 C C . ARG A 1 554 ? 12.483 -10.093 3.435 1.00 81.31 554 ARG A C 1
ATOM 4171 O O . ARG A 1 554 ? 12.023 -9.156 4.077 1.00 81.31 554 ARG A O 1
ATOM 4178 N N . GLN A 1 555 ? 12.842 -9.963 2.157 1.00 75.25 555 GLN A N 1
ATOM 4179 C CA . GLN A 1 555 ? 12.661 -8.701 1.426 1.00 75.25 555 GLN A CA 1
ATOM 4180 C C . GLN A 1 555 ? 11.188 -8.272 1.407 1.00 75.25 555 GLN A C 1
ATOM 4182 O O . GLN A 1 555 ? 10.893 -7.119 1.713 1.00 75.25 555 GLN A O 1
ATOM 4187 N N . ARG A 1 556 ? 10.267 -9.207 1.121 1.00 68.12 556 ARG A N 1
ATOM 4188 C CA . ARG A 1 556 ? 8.817 -8.979 1.221 1.00 68.12 556 ARG A CA 1
ATOM 4189 C C . ARG A 1 556 ? 8.427 -8.587 2.644 1.00 68.12 556 ARG A C 1
ATOM 4191 O O . ARG A 1 556 ? 7.737 -7.593 2.825 1.00 68.12 556 ARG A O 1
ATOM 4198 N N . PHE A 1 557 ? 8.905 -9.322 3.643 1.00 68.44 557 PHE A N 1
ATOM 4199 C CA . PHE A 1 557 ? 8.594 -9.072 5.051 1.00 68.44 557 PHE A CA 1
ATOM 4200 C C . PHE A 1 557 ? 8.971 -7.669 5.534 1.00 68.44 557 PHE A C 1
ATOM 4202 O O . PHE A 1 557 ? 8.224 -7.042 6.269 1.00 68.44 557 PHE A O 1
ATOM 4209 N N . VAL A 1 558 ? 10.111 -7.133 5.099 1.00 66.44 558 VAL A N 1
ATOM 4210 C CA . VAL A 1 558 ? 10.534 -5.775 5.483 1.00 66.44 558 VAL A CA 1
ATOM 4211 C C . VAL A 1 558 ? 9.667 -4.681 4.848 1.00 66.44 558 VAL A C 1
ATOM 4213 O O . VAL A 1 558 ? 9.679 -3.552 5.322 1.00 66.44 558 VAL A O 1
ATOM 4216 N N . LEU A 1 559 ? 8.907 -4.990 3.798 1.00 60.41 559 LEU A N 1
ATOM 4217 C CA . LEU A 1 559 ? 8.021 -4.031 3.130 1.00 60.41 559 LEU A CA 1
ATOM 4218 C C . LEU A 1 559 ? 6.550 -4.204 3.517 1.00 60.41 559 LEU A C 1
ATOM 4220 O O . LEU A 1 559 ? 5.804 -3.231 3.535 1.00 60.41 559 LEU A O 1
ATOM 4224 N N . HIS A 1 560 ? 6.147 -5.440 3.804 1.00 63.31 560 HIS A N 1
ATOM 4225 C CA . HIS A 1 560 ? 4.748 -5.845 3.940 1.00 63.31 560 HIS A CA 1
ATOM 4226 C C . HIS A 1 560 ? 4.424 -6.451 5.306 1.00 63.31 560 HIS A C 1
ATOM 4228 O O . HIS A 1 560 ? 3.259 -6.683 5.612 1.00 63.31 560 HIS A O 1
ATOM 4234 N N . LEU A 1 561 ? 5.441 -6.717 6.129 1.00 75.31 561 LEU A N 1
ATOM 4235 C CA . LEU A 1 561 ? 5.320 -7.369 7.426 1.00 75.31 561 LEU A CA 1
ATOM 4236 C C . LEU A 1 561 ? 4.439 -8.630 7.351 1.00 75.31 561 LEU A C 1
ATOM 4238 O O . LEU A 1 561 ? 4.865 -9.616 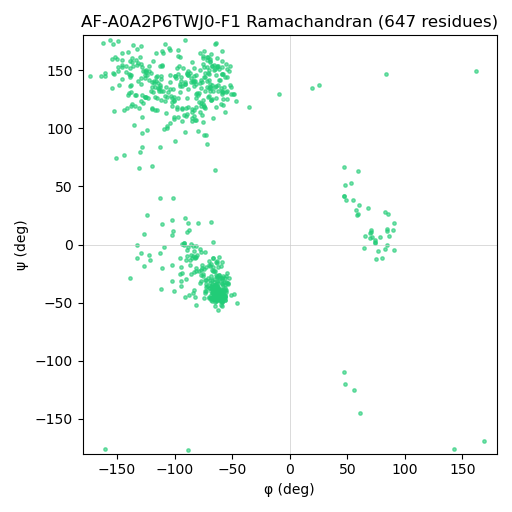6.753 1.00 75.31 561 LEU A O 1
ATOM 4242 N N . PHE A 1 562 ? 3.236 -8.595 7.931 1.00 71.81 562 PHE A N 1
ATOM 4243 C CA . PHE A 1 562 ? 2.310 -9.724 7.987 1.00 71.81 562 PHE A CA 1
ATOM 4244 C C . PHE A 1 562 ? 1.284 -9.759 6.844 1.00 71.81 562 PHE A C 1
ATOM 4246 O O . PHE A 1 562 ? 0.489 -10.689 6.817 1.00 71.81 562 PHE A O 1
ATOM 4253 N N . GLU A 1 563 ? 1.299 -8.804 5.904 1.00 67.69 563 GLU A N 1
ATOM 4254 C CA . GLU A 1 563 ? 0.265 -8.667 4.866 1.00 67.69 563 GLU A CA 1
ATOM 4255 C C . GLU A 1 563 ? 0.101 -9.952 4.031 1.00 67.69 563 GLU A C 1
ATOM 4257 O O . GLU A 1 563 ? 0.983 -10.351 3.248 1.00 67.69 563 GLU A O 1
ATOM 4262 N N . GLY A 1 564 ? -1.073 -10.576 4.170 1.00 70.44 564 GLY A N 1
ATOM 4263 C CA . GLY A 1 564 ? -1.446 -11.826 3.508 1.00 70.44 564 GLY A CA 1
ATOM 4264 C C . GLY A 1 564 ? -0.983 -13.086 4.243 1.00 70.44 564 GLY A C 1
ATOM 4265 O O . GLY A 1 564 ? -1.010 -14.169 3.660 1.00 70.44 564 GLY A O 1
ATOM 4266 N N . GLN A 1 565 ? -0.521 -12.952 5.485 1.00 79.69 565 GLN A N 1
ATOM 4267 C CA . GLN A 1 565 ? -0.104 -14.046 6.361 1.00 79.69 565 GLN A CA 1
ATOM 4268 C C . GLN A 1 565 ? -0.816 -14.005 7.718 1.00 79.69 565 GLN A C 1
ATOM 4270 O O . GLN A 1 565 ? -0.416 -14.748 8.602 1.00 79.69 565 GLN A O 1
ATOM 4275 N N . GLU A 1 566 ? -1.824 -13.152 7.911 1.00 85.44 566 GLU A N 1
ATOM 4276 C CA . GLU A 1 566 ? -2.572 -13.030 9.163 1.00 85.44 566 GLU A CA 1
ATOM 4277 C C . GLU A 1 566 ? -3.461 -14.260 9.439 1.00 85.44 566 GLU A C 1
ATOM 4279 O O . GLU A 1 566 ? -3.957 -14.886 8.496 1.00 85.44 566 GLU A O 1
ATOM 4284 N N . PRO A 1 567 ? -3.718 -14.605 10.717 1.00 86.88 567 PRO A N 1
ATOM 4285 C CA . PRO A 1 567 ? -4.704 -15.628 11.040 1.00 86.88 567 PRO A CA 1
ATOM 4286 C C . PRO A 1 567 ? -6.111 -15.140 10.678 1.00 86.88 567 PRO A C 1
ATOM 4288 O O . PRO A 1 567 ? -6.395 -13.941 10.695 1.00 86.88 567 PRO A O 1
ATOM 4291 N N . THR A 1 568 ? -7.016 -16.072 10.390 1.00 85.56 568 THR A N 1
ATOM 4292 C CA . THR A 1 568 ? -8.397 -15.760 9.998 1.00 85.56 568 THR A CA 1
ATOM 4293 C C . THR A 1 568 ? -9.396 -16.038 11.124 1.00 85.56 568 THR A C 1
ATOM 4295 O O . THR A 1 568 ? -9.084 -16.699 12.116 1.00 85.56 568 THR A O 1
ATOM 4298 N N . ALA A 1 569 ? -10.646 -15.591 10.965 1.00 84.06 569 ALA A N 1
ATOM 4299 C CA . ALA A 1 569 ? -11.728 -15.921 11.901 1.00 84.06 569 ALA A CA 1
ATOM 4300 C C . ALA A 1 569 ? -12.046 -17.434 11.966 1.00 84.06 569 ALA A C 1
ATOM 4302 O O . ALA A 1 569 ? -12.653 -17.903 12.938 1.00 84.06 569 ALA A O 1
ATOM 4303 N N . GLU A 1 570 ? -11.630 -18.199 10.948 1.00 89.25 570 GLU A N 1
ATOM 4304 C CA . GLU A 1 570 ? -11.684 -19.665 10.945 1.00 89.25 570 GLU A CA 1
ATOM 4305 C C . GLU A 1 570 ? -10.600 -20.283 11.833 1.00 89.25 570 GLU A C 1
ATOM 4307 O O . GLU A 1 570 ? -10.756 -21.419 12.282 1.00 89.25 570 GLU A O 1
ATOM 4312 N N . ASP A 1 571 ? -9.529 -19.541 12.121 1.00 92.50 571 ASP A N 1
ATOM 4313 C CA . ASP A 1 571 ? -8.426 -19.987 12.966 1.00 92.50 571 ASP A CA 1
ATOM 4314 C C . ASP A 1 571 ? -8.641 -19.635 14.436 1.00 92.50 571 ASP A C 1
ATOM 4316 O O . ASP A 1 571 ? -8.453 -20.482 15.313 1.00 92.50 571 ASP A O 1
ATOM 4320 N N . PHE A 1 572 ? -9.072 -18.403 14.715 1.00 95.44 572 PHE A N 1
ATOM 4321 C CA . PHE A 1 572 ? -9.216 -17.877 16.073 1.00 95.44 572 PHE A CA 1
ATOM 4322 C C . PHE A 1 572 ? -10.496 -17.052 16.236 1.00 95.44 572 PHE A C 1
ATOM 4324 O O . PHE A 1 572 ? -10.947 -16.368 15.320 1.00 95.44 572 PHE A O 1
ATOM 4331 N N . GLY A 1 573 ? -11.098 -17.113 17.426 1.00 83.69 573 GLY A N 1
ATOM 4332 C CA . GLY A 1 573 ? -12.303 -16.350 17.762 1.00 83.69 573 GLY A CA 1
ATOM 4333 C C . GLY A 1 573 ? -12.047 -14.865 18.020 1.00 83.69 573 GLY A C 1
ATOM 4334 O O . GLY A 1 573 ? -12.949 -14.055 17.821 1.00 83.69 573 GLY A O 1
ATOM 4335 N N . VAL A 1 574 ? -10.828 -14.506 18.428 1.00 84.88 574 VAL A N 1
ATOM 4336 C CA . VAL A 1 574 ? -10.398 -13.117 18.627 1.00 84.88 574 VAL A CA 1
ATOM 4337 C C . VAL A 1 574 ? -9.028 -12.934 17.997 1.00 84.88 574 VAL A C 1
ATOM 4339 O O . VAL A 1 574 ? -8.114 -13.702 18.299 1.00 84.88 574 VAL A O 1
ATOM 4342 N N . ILE A 1 575 ? -8.897 -11.909 17.157 1.00 84.19 575 ILE A N 1
ATOM 4343 C CA . ILE A 1 575 ? -7.652 -11.503 16.506 1.00 84.19 575 ILE A CA 1
ATOM 4344 C C . ILE A 1 575 ? -7.517 -9.991 16.658 1.00 84.19 575 ILE A C 1
ATOM 4346 O O . ILE A 1 575 ? -8.437 -9.245 16.325 1.00 84.19 575 ILE A O 1
ATOM 4350 N N . GLU A 1 576 ? -6.367 -9.546 17.143 1.00 75.38 576 GLU A N 1
ATOM 4351 C CA . GLU A 1 576 ? -6.021 -8.142 17.310 1.00 75.38 576 GLU A CA 1
ATOM 4352 C C . GLU A 1 576 ? -4.657 -7.858 16.685 1.00 75.38 576 GLU A C 1
ATOM 4354 O O . GLU A 1 576 ? -3.736 -8.670 16.749 1.00 75.38 576 GLU A O 1
ATOM 4359 N N . SER A 1 577 ? -4.523 -6.675 16.093 1.00 77.56 577 SER A N 1
ATOM 4360 C CA . SER A 1 577 ? -3.243 -6.148 15.634 1.00 77.56 577 SER A CA 1
ATOM 4361 C C . SER A 1 577 ? -2.930 -4.882 16.414 1.00 77.56 577 SER A C 1
ATOM 4363 O O . SER A 1 577 ? -3.732 -3.948 16.439 1.00 77.56 577 SER A O 1
ATOM 4365 N N . CYS A 1 578 ? -1.749 -4.821 17.014 1.00 66.25 578 CYS A N 1
ATOM 4366 C CA . CYS A 1 578 ? -1.245 -3.633 17.699 1.00 66.25 578 CYS A CA 1
ATOM 4367 C C . CYS A 1 578 ? 0.228 -3.397 17.338 1.00 66.25 578 CYS A C 1
ATOM 4369 O O . CYS A 1 578 ? 0.838 -4.195 16.636 1.00 66.25 578 CYS A O 1
ATOM 4371 N N . ALA A 1 579 ? 0.795 -2.265 17.734 1.00 72.69 579 ALA A N 1
ATOM 4372 C CA . ALA A 1 579 ? 2.051 -1.751 17.196 1.00 72.69 579 ALA A CA 1
ATOM 4373 C C . ALA A 1 579 ? 2.897 -1.060 18.267 1.00 72.69 579 ALA A C 1
ATOM 4375 O O . ALA A 1 579 ? 2.916 0.139 18.327 1.00 72.69 579 ALA A O 1
ATOM 4376 N N . ILE A 1 580 ? 3.596 -1.723 19.163 1.00 71.25 580 ILE A N 1
ATOM 4377 C CA . ILE A 1 580 ? 4.236 -1.060 20.306 1.00 71.25 580 ILE A CA 1
ATOM 4378 C C . ILE A 1 580 ? 5.635 -0.496 19.993 1.00 71.25 580 ILE A C 1
ATOM 4380 O O . ILE A 1 580 ? 6.418 -1.117 19.279 1.00 71.25 580 ILE A O 1
ATOM 4384 N N . ASP A 1 581 ? 6.000 0.663 20.550 1.00 78.06 581 ASP A N 1
ATOM 4385 C CA . ASP A 1 581 ? 7.370 1.178 20.407 1.00 78.06 581 ASP A CA 1
ATOM 4386 C C . ASP A 1 581 ? 8.337 0.461 21.352 1.00 78.06 581 ASP A C 1
ATOM 4388 O O . ASP A 1 581 ? 8.061 0.257 22.537 1.00 78.06 581 ASP A O 1
ATOM 4392 N N . MET A 1 582 ? 9.530 0.144 20.855 1.00 82.94 582 MET A N 1
ATOM 4393 C CA . MET A 1 582 ? 10.638 -0.363 21.660 1.00 82.94 582 MET A CA 1
ATOM 4394 C C . MET A 1 582 ? 11.782 0.667 21.712 1.00 82.94 582 MET A C 1
ATOM 4396 O O . MET A 1 582 ? 12.738 0.550 20.941 1.00 82.94 582 MET A O 1
ATOM 4400 N N . PRO A 1 583 ? 11.723 1.661 22.621 1.00 79.56 583 PRO A N 1
ATOM 4401 C CA . PRO A 1 583 ? 12.780 2.657 22.783 1.00 79.56 583 PRO A CA 1
ATOM 4402 C C . PRO A 1 583 ? 14.045 2.035 23.375 1.00 79.56 583 PRO A C 1
ATOM 4404 O O . PRO A 1 583 ? 13.969 1.184 24.272 1.00 79.56 583 PRO A O 1
ATOM 4407 N N . ARG A 1 584 ? 15.215 2.419 22.856 1.00 81.25 584 ARG A N 1
ATOM 4408 C CA . ARG A 1 584 ? 16.521 1.863 23.237 1.00 81.25 584 ARG A CA 1
ATOM 4409 C C . ARG A 1 584 ? 17.630 2.873 23.118 1.00 81.25 584 ARG A C 1
ATOM 4411 O O . ARG A 1 584 ? 17.601 3.727 22.248 1.00 81.25 584 ARG A O 1
ATOM 4418 N N . GLU A 1 585 ? 18.653 2.673 23.931 1.00 88.94 585 GLU A N 1
ATOM 4419 C CA . GLU A 1 585 ? 19.925 3.353 23.763 1.00 88.94 585 GLU A CA 1
ATOM 4420 C C . GLU A 1 585 ? 20.920 2.409 23.094 1.00 88.94 585 GLU A C 1
ATOM 4422 O O . GLU A 1 585 ? 21.110 1.261 23.522 1.00 88.94 585 GLU A O 1
ATOM 4427 N N . ARG A 1 586 ? 21.524 2.882 22.004 1.00 90.19 586 ARG A N 1
ATOM 4428 C CA . ARG A 1 586 ? 22.537 2.146 21.252 1.00 90.19 586 ARG A CA 1
ATOM 4429 C C . ARG A 1 586 ? 23.665 3.065 20.838 1.00 90.19 586 ARG A C 1
ATOM 4431 O O . ARG A 1 586 ? 23.415 4.173 20.384 1.00 90.19 586 ARG A O 1
ATOM 4438 N N . SER A 1 587 ? 24.899 2.605 20.984 1.00 93.75 587 SER A N 1
ATOM 4439 C CA . SER A 1 587 ? 26.045 3.289 20.391 1.00 93.75 587 SER A CA 1
ATOM 4440 C C . SER A 1 587 ? 26.107 3.028 18.882 1.00 93.75 587 SER A C 1
ATOM 4442 O O . SER A 1 587 ? 25.531 2.052 18.392 1.00 93.75 587 SER A O 1
ATOM 4444 N N . VAL A 1 588 ? 26.826 3.865 18.128 1.00 94.31 588 VAL A N 1
ATOM 4445 C CA . VAL A 1 588 ? 27.022 3.645 16.682 1.00 94.31 588 VAL A CA 1
ATOM 4446 C C . VAL A 1 588 ? 27.659 2.282 16.414 1.00 94.31 588 VAL A C 1
ATOM 4448 O O . VAL A 1 588 ? 27.223 1.571 15.511 1.00 94.31 588 VAL A O 1
ATOM 4451 N N . GLU A 1 589 ? 28.619 1.870 17.244 1.00 92.25 589 GLU A N 1
ATOM 4452 C CA . GLU A 1 589 ? 29.225 0.536 17.173 1.00 92.25 589 GLU A CA 1
ATOM 4453 C C . GLU A 1 589 ? 28.173 -0.580 17.275 1.00 92.25 589 GLU A C 1
ATOM 4455 O O . GLU A 1 589 ? 28.161 -1.511 16.471 1.00 92.25 589 GLU A O 1
ATOM 4460 N N . GLN A 1 590 ? 27.236 -0.467 18.219 1.00 91.62 590 GLN A N 1
ATOM 4461 C CA . GLN A 1 590 ? 26.178 -1.462 18.398 1.00 91.62 590 GLN A CA 1
ATOM 4462 C C . GLN A 1 590 ? 25.174 -1.468 17.239 1.00 91.62 590 GLN A C 1
ATOM 4464 O O . GLN A 1 590 ? 24.651 -2.527 16.892 1.00 91.62 590 GLN A O 1
ATOM 4469 N N . ILE A 1 591 ? 24.903 -0.311 16.629 1.00 93.31 591 ILE A N 1
ATOM 4470 C CA . ILE A 1 591 ? 24.009 -0.187 15.466 1.00 93.31 591 ILE A CA 1
ATOM 4471 C C . ILE A 1 591 ? 24.633 -0.857 14.240 1.00 93.31 591 ILE A C 1
ATOM 4473 O O . ILE A 1 591 ? 23.965 -1.612 13.529 1.00 93.31 591 ILE A O 1
ATOM 4477 N N . VAL A 1 592 ? 25.928 -0.630 14.018 1.00 93.44 592 VAL A N 1
ATOM 4478 C CA . VAL A 1 592 ? 26.690 -1.278 12.944 1.00 93.44 592 VAL A CA 1
ATOM 4479 C C . VAL A 1 592 ? 26.774 -2.785 13.185 1.00 93.44 592 VAL A C 1
ATOM 4481 O O . VAL A 1 592 ? 26.476 -3.558 12.275 1.00 93.44 592 VAL A O 1
ATOM 4484 N N . GLY A 1 593 ? 27.064 -3.216 14.417 1.00 90.56 593 GLY A N 1
ATOM 4485 C CA . GLY A 1 593 ? 27.061 -4.632 14.795 1.00 90.56 593 GLY A CA 1
ATOM 4486 C C . GLY A 1 593 ? 25.698 -5.302 14.586 1.00 90.56 593 GLY A C 1
ATOM 4487 O O . GLY A 1 593 ? 25.614 -6.431 14.095 1.00 90.56 593 GLY A O 1
ATOM 4488 N N . TRP A 1 594 ? 24.601 -4.590 14.863 1.00 90.94 594 TRP A N 1
ATOM 4489 C CA . TRP A 1 594 ? 23.251 -5.069 14.561 1.00 90.94 594 TRP A CA 1
ATOM 4490 C C . TRP A 1 594 ? 23.039 -5.252 13.054 1.00 90.94 594 TRP A C 1
ATOM 4492 O O . TRP A 1 594 ? 22.520 -6.292 12.641 1.00 90.94 594 TRP A O 1
ATOM 4502 N N . CYS A 1 595 ? 23.500 -4.313 12.225 1.00 90.56 595 CYS A N 1
ATOM 4503 C CA . CYS A 1 595 ? 23.452 -4.454 10.769 1.00 90.56 595 CYS A CA 1
ATOM 4504 C C . CYS A 1 595 ? 24.269 -5.657 10.278 1.00 90.56 595 CYS A C 1
ATOM 4506 O O . CYS A 1 595 ? 23.773 -6.457 9.485 1.00 90.56 595 CYS A O 1
ATOM 4508 N N . GLN A 1 596 ? 25.465 -5.854 10.831 1.00 88.94 596 GLN A N 1
ATOM 4509 C CA . GLN A 1 596 ? 26.337 -6.992 10.529 1.00 88.94 596 GLN A CA 1
ATOM 4510 C C . GLN A 1 596 ? 25.739 -8.347 10.923 1.00 88.94 596 GLN A C 1
ATOM 4512 O O . GLN A 1 596 ? 26.046 -9.362 10.301 1.00 88.94 596 GLN A O 1
ATOM 4517 N N . SER A 1 597 ? 24.851 -8.378 11.921 1.00 84.19 597 SER A N 1
ATOM 4518 C CA . SER A 1 597 ? 24.153 -9.599 12.349 1.00 84.19 597 SER A CA 1
ATOM 4519 C C . SER A 1 597 ? 23.052 -10.066 11.384 1.00 84.19 597 SER A C 1
ATOM 4521 O O . SER A 1 597 ? 22.420 -11.104 11.604 1.00 84.19 597 SER A O 1
ATOM 4523 N N . MET A 1 598 ? 22.737 -9.284 10.349 1.00 86.00 598 MET A N 1
ATOM 4524 C CA . MET A 1 598 ? 21.662 -9.602 9.418 1.00 86.00 598 MET A CA 1
ATOM 4525 C C . MET A 1 598 ? 22.142 -10.531 8.295 1.00 86.00 598 MET A C 1
ATOM 4527 O O . MET A 1 598 ? 23.223 -10.346 7.749 1.00 86.00 598 MET A O 1
ATOM 4531 N N . SER A 1 599 ? 21.313 -11.506 7.908 1.00 80.00 599 SER A N 1
ATOM 4532 C CA . SER A 1 599 ? 21.702 -12.595 6.994 1.00 80.00 599 SER A CA 1
ATOM 4533 C C . SER A 1 599 ? 22.242 -12.141 5.630 1.00 80.00 599 SER A C 1
ATOM 4535 O O . SER A 1 599 ? 23.121 -12.798 5.082 1.00 80.00 599 SER A O 1
ATOM 4537 N N . GLY A 1 600 ? 21.762 -11.015 5.096 1.00 85.00 600 GLY A N 1
ATOM 4538 C CA . GLY A 1 600 ? 22.237 -10.436 3.836 1.00 85.00 600 GLY A CA 1
ATOM 4539 C C . GLY A 1 600 ? 23.460 -9.522 3.965 1.00 85.00 600 GLY A C 1
ATOM 4540 O O . GLY A 1 600 ? 24.046 -9.149 2.950 1.00 85.00 600 GLY A O 1
ATOM 4541 N N . TRP A 1 601 ? 23.887 -9.161 5.183 1.00 89.19 601 TRP A N 1
ATOM 4542 C CA . TRP A 1 601 ? 24.952 -8.171 5.365 1.00 89.19 601 TRP A CA 1
ATOM 4543 C C . TRP A 1 601 ? 26.300 -8.646 4.836 1.00 89.19 601 TRP A C 1
ATOM 4545 O O . TRP A 1 601 ? 26.989 -7.885 4.171 1.00 89.19 601 TRP A O 1
ATOM 4555 N N . ALA A 1 602 ? 26.677 -9.904 5.080 1.00 87.25 602 ALA A N 1
ATOM 4556 C CA . ALA A 1 602 ? 27.954 -10.430 4.597 1.00 87.25 602 ALA A CA 1
ATOM 4557 C C . ALA A 1 602 ? 28.074 -10.326 3.063 1.00 87.25 602 ALA A C 1
ATOM 4559 O O . ALA A 1 602 ? 29.130 -9.966 2.545 1.00 87.25 602 ALA A O 1
ATOM 4560 N N . GLY A 1 603 ? 26.973 -10.572 2.342 1.00 85.75 603 GLY A N 1
ATOM 4561 C CA . GLY A 1 603 ? 26.904 -10.368 0.894 1.00 85.75 603 GLY A CA 1
ATOM 4562 C C . GLY A 1 603 ? 27.009 -8.892 0.504 1.00 85.75 603 GLY A C 1
ATOM 4563 O O . GLY A 1 603 ? 27.740 -8.555 -0.427 1.00 85.75 603 GLY A O 1
ATOM 4564 N N . TYR A 1 604 ? 26.328 -8.011 1.242 1.00 90.75 604 TYR A N 1
ATOM 4565 C CA . TYR A 1 604 ? 26.390 -6.565 1.030 1.00 90.75 604 TYR A CA 1
ATOM 4566 C C . TYR A 1 604 ? 27.801 -5.999 1.250 1.00 90.75 604 TYR A C 1
ATOM 4568 O O . TYR A 1 604 ? 28.291 -5.258 0.401 1.00 90.75 604 TYR A O 1
ATOM 4576 N N . GLU A 1 605 ? 28.472 -6.393 2.334 1.00 90.19 605 GLU A N 1
ATOM 4577 C CA . GLU A 1 605 ? 29.841 -5.997 2.680 1.00 90.19 605 GLU A CA 1
ATOM 4578 C C . GLU A 1 605 ? 30.850 -6.502 1.642 1.00 90.19 605 GLU A C 1
ATOM 4580 O O . GLU A 1 605 ? 31.715 -5.749 1.201 1.00 90.19 605 GLU A O 1
ATOM 4585 N N . ALA A 1 606 ? 30.707 -7.750 1.181 1.00 87.69 606 ALA A N 1
ATOM 4586 C CA . ALA A 1 606 ? 31.555 -8.300 0.125 1.00 87.69 606 ALA A CA 1
ATOM 4587 C C . ALA A 1 606 ? 31.409 -7.528 -1.199 1.00 87.69 606 ALA A C 1
ATOM 4589 O O . ALA A 1 606 ? 32.398 -7.304 -1.899 1.00 87.69 606 ALA A O 1
ATOM 4590 N N . ALA A 1 607 ? 30.189 -7.097 -1.535 1.00 86.06 607 ALA A N 1
ATOM 4591 C CA . ALA A 1 607 ? 29.925 -6.280 -2.718 1.00 86.06 607 ALA A CA 1
ATOM 4592 C C . ALA A 1 607 ? 30.324 -4.804 -2.535 1.00 86.06 607 ALA A C 1
ATOM 4594 O O . ALA A 1 607 ? 30.646 -4.131 -3.514 1.00 86.06 607 ALA A O 1
ATOM 4595 N N . HIS A 1 608 ? 30.343 -4.301 -1.300 1.00 88.25 608 HIS A N 1
ATOM 4596 C CA . HIS A 1 608 ? 30.638 -2.907 -0.975 1.00 88.25 608 HIS A CA 1
ATOM 4597 C C . HIS A 1 608 ? 31.684 -2.791 0.143 1.00 88.25 608 HIS A C 1
ATOM 4599 O O . HIS A 1 608 ? 31.362 -2.244 1.200 1.00 88.25 608 HIS A O 1
ATOM 4605 N N . PRO A 1 609 ? 32.946 -3.210 -0.082 1.00 92.50 609 PRO A N 1
ATOM 4606 C CA . PRO A 1 609 ? 33.953 -3.270 0.975 1.00 92.50 609 PRO A CA 1
ATOM 4607 C C . PRO A 1 609 ? 34.064 -1.963 1.762 1.00 92.50 609 PRO A C 1
ATOM 4609 O O . PRO A 1 609 ? 34.181 -0.884 1.169 1.00 92.50 609 PRO A O 1
ATOM 4612 N N . GLY A 1 610 ? 34.007 -2.047 3.087 1.00 92.88 610 GLY A N 1
ATOM 4613 C CA . GLY A 1 610 ? 34.047 -0.898 3.986 1.00 92.88 610 GLY A CA 1
ATOM 4614 C C . GLY A 1 610 ? 32.664 -0.320 4.318 1.00 92.88 610 GLY A C 1
ATOM 4615 O O . GLY A 1 610 ? 32.556 0.868 4.631 1.00 92.88 610 GLY A O 1
ATOM 4616 N N . ALA A 1 611 ? 31.583 -1.079 4.102 1.00 92.38 611 ALA A N 1
ATOM 4617 C CA . ALA A 1 611 ? 30.217 -0.592 4.293 1.00 92.38 611 ALA A CA 1
ATOM 4618 C C . ALA A 1 611 ? 29.913 -0.341 5.769 1.00 92.38 611 ALA A C 1
ATOM 4620 O O . ALA A 1 611 ? 29.298 0.677 6.088 1.00 92.38 611 ALA A O 1
ATOM 4621 N N . ALA A 1 612 ? 30.388 -1.215 6.654 1.00 93.12 612 ALA A N 1
ATOM 4622 C CA . ALA A 1 612 ? 30.283 -1.036 8.096 1.00 93.12 612 ALA A CA 1
ATOM 4623 C C . ALA A 1 612 ? 30.991 0.241 8.581 1.00 93.12 612 ALA A C 1
ATOM 4625 O O . ALA A 1 612 ? 30.402 1.029 9.318 1.00 93.12 612 ALA A O 1
ATOM 4626 N N . GLU A 1 613 ? 32.219 0.494 8.122 1.00 94.69 613 GLU A N 1
ATOM 4627 C CA . GLU A 1 613 ? 33.005 1.674 8.493 1.00 94.69 613 GLU A CA 1
ATOM 4628 C C . GLU A 1 613 ? 32.380 2.963 7.956 1.00 94.69 613 GLU A C 1
ATOM 4630 O O . GLU A 1 613 ? 32.355 3.975 8.656 1.00 94.69 613 GLU A O 1
ATOM 4635 N N . ARG A 1 614 ? 31.835 2.933 6.731 1.00 96.44 614 ARG A N 1
ATOM 4636 C CA . ARG A 1 614 ? 31.092 4.074 6.173 1.00 96.44 614 ARG A CA 1
ATOM 4637 C C . ARG A 1 614 ? 29.817 4.350 6.957 1.00 96.44 614 ARG A C 1
ATOM 4639 O O . ARG A 1 614 ? 29.584 5.496 7.319 1.00 96.44 614 ARG A O 1
ATOM 4646 N N . LEU A 1 615 ? 29.032 3.313 7.261 1.00 96.38 615 LEU A N 1
ATOM 4647 C CA . LEU A 1 615 ? 27.831 3.454 8.083 1.00 96.38 615 LEU A CA 1
ATOM 4648 C C . LEU A 1 615 ? 28.176 4.067 9.446 1.00 96.38 615 LEU A C 1
ATOM 4650 O O . LEU A 1 615 ? 27.481 4.974 9.894 1.00 96.38 615 LEU A O 1
ATOM 4654 N N . ALA A 1 616 ? 29.259 3.606 10.079 1.00 96.19 616 ALA A N 1
ATOM 4655 C CA . ALA A 1 616 ? 29.728 4.158 11.343 1.00 96.19 616 ALA A CA 1
ATOM 4656 C C . ALA A 1 616 ? 30.054 5.655 11.219 1.00 96.19 616 ALA A C 1
ATOM 4658 O O . ALA A 1 616 ? 29.518 6.467 11.971 1.00 96.19 616 ALA A O 1
ATOM 4659 N N . ALA A 1 617 ? 30.880 6.027 10.238 1.00 94.81 617 ALA A N 1
ATOM 4660 C CA . ALA A 1 617 ? 31.301 7.410 10.032 1.00 94.81 617 ALA A CA 1
ATOM 4661 C C . ALA A 1 617 ? 30.119 8.345 9.719 1.00 94.81 617 ALA A C 1
ATOM 4663 O O . ALA A 1 617 ? 30.027 9.431 10.295 1.00 94.81 617 ALA A O 1
ATOM 4664 N N . ASP A 1 618 ? 29.200 7.913 8.852 1.00 95.75 618 ASP A N 1
ATOM 4665 C CA . ASP A 1 618 ? 28.027 8.697 8.461 1.00 95.75 618 ASP A CA 1
ATOM 4666 C C . ASP A 1 618 ? 27.061 8.882 9.643 1.00 95.75 618 ASP A C 1
ATOM 4668 O O . ASP A 1 618 ? 26.547 9.982 9.856 1.00 95.75 618 ASP A O 1
ATOM 4672 N N . LEU A 1 619 ? 26.856 7.841 10.462 1.00 96.12 619 LEU A N 1
ATOM 4673 C CA . LEU A 1 619 ? 26.041 7.939 11.676 1.00 96.12 619 LEU A CA 1
ATOM 4674 C C . LEU A 1 619 ? 26.685 8.848 12.723 1.00 96.12 619 LEU A C 1
ATOM 4676 O O . LEU A 1 619 ? 25.993 9.698 13.276 1.00 96.12 619 LEU A O 1
ATOM 4680 N N . GLN A 1 620 ? 27.991 8.724 12.977 1.00 96.38 620 GLN A N 1
ATOM 4681 C CA . GLN A 1 620 ? 28.704 9.612 13.904 1.00 96.38 620 GLN A CA 1
ATOM 4682 C C . GLN A 1 620 ? 28.595 11.077 13.470 1.00 96.38 620 GLN A C 1
ATOM 4684 O O . GLN A 1 620 ? 28.314 11.949 14.293 1.00 96.38 620 GLN A O 1
ATOM 4689 N N . ALA A 1 621 ? 28.759 11.345 12.172 1.00 94.06 621 ALA A N 1
ATOM 4690 C CA . ALA A 1 621 ? 28.627 12.685 11.617 1.00 94.06 621 ALA A CA 1
ATOM 4691 C C . ALA A 1 621 ? 27.196 13.232 11.751 1.00 94.06 621 ALA A C 1
ATOM 4693 O O . ALA A 1 621 ? 27.021 14.386 12.138 1.00 94.06 621 ALA A O 1
ATOM 4694 N N . ALA A 1 622 ? 26.176 12.417 11.464 1.00 92.94 622 ALA A N 1
ATOM 4695 C CA . ALA A 1 622 ? 24.775 12.831 11.537 1.00 92.94 622 ALA A CA 1
ATOM 4696 C C . ALA A 1 622 ? 24.264 12.998 12.980 1.00 92.94 622 ALA A C 1
ATOM 4698 O O . ALA A 1 622 ? 23.438 13.869 13.257 1.00 92.94 622 ALA A O 1
ATOM 4699 N N . LEU A 1 623 ? 24.750 12.174 13.908 1.00 93.06 623 LEU A N 1
ATOM 4700 C CA . LEU A 1 623 ? 24.389 12.230 15.325 1.00 93.06 623 LEU A CA 1
ATOM 4701 C C . LEU A 1 623 ? 25.198 13.276 16.098 1.00 93.06 623 LEU A C 1
ATOM 4703 O O . LEU A 1 623 ? 24.740 13.743 17.138 1.00 93.06 623 LEU A O 1
ATOM 4707 N N . GLY A 1 624 ? 26.383 13.646 15.607 1.00 93.31 624 GLY A N 1
ATOM 4708 C CA . GLY A 1 624 ? 27.307 14.525 16.321 1.00 93.31 624 GLY A CA 1
ATOM 4709 C C . GLY A 1 624 ? 27.897 13.872 17.574 1.00 93.31 624 GLY A C 1
ATOM 4710 O O . GLY A 1 624 ? 28.148 14.567 18.557 1.00 93.31 624 GLY A O 1
ATOM 4711 N N . VAL A 1 625 ? 28.085 12.546 17.560 1.00 90.62 625 VAL A N 1
ATOM 4712 C CA . VAL A 1 625 ? 28.594 11.765 18.701 1.00 90.62 625 VAL A CA 1
ATOM 4713 C C . VAL A 1 625 ? 29.712 10.805 18.291 1.00 90.62 625 VAL A C 1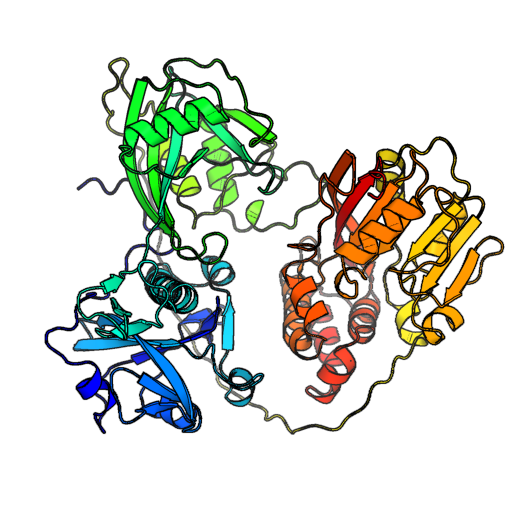
ATOM 4715 O O . VAL A 1 625 ? 29.799 10.371 17.141 1.00 90.62 625 VAL A O 1
ATOM 4718 N N . ASP A 1 626 ? 30.551 10.431 19.256 1.00 88.56 626 ASP A N 1
ATOM 4719 C CA . ASP A 1 626 ? 31.560 9.384 19.083 1.00 88.56 626 ASP A CA 1
ATOM 4720 C C . ASP A 1 626 ? 30.938 7.979 19.014 1.00 88.56 626 ASP A C 1
ATOM 4722 O O . ASP A 1 626 ? 29.832 7.741 19.502 1.00 88.56 626 ASP A O 1
ATOM 4726 N N . ALA A 1 627 ? 31.671 7.016 18.443 1.00 83.25 627 ALA A N 1
ATOM 4727 C CA . ALA A 1 627 ? 31.146 5.684 18.128 1.00 83.25 627 ALA A CA 1
ATOM 4728 C C . ALA A 1 627 ? 30.611 4.898 19.340 1.00 83.25 627 ALA A C 1
ATOM 4730 O O . ALA A 1 627 ? 29.715 4.068 19.183 1.00 83.25 627 ALA A O 1
ATOM 4731 N N . GLY A 1 628 ? 31.157 5.162 20.532 1.00 86.81 628 GLY A N 1
ATOM 4732 C CA . GLY A 1 628 ? 30.779 4.513 21.789 1.00 86.81 628 GLY A CA 1
ATOM 4733 C C . GLY A 1 628 ? 29.646 5.204 22.552 1.00 86.81 628 GLY A C 1
ATOM 4734 O O . GLY A 1 628 ? 29.130 4.623 23.503 1.00 86.81 628 GLY A O 1
ATOM 4735 N N . THR A 1 629 ? 29.240 6.413 22.156 1.00 89.06 629 THR A N 1
ATOM 4736 C CA . THR A 1 629 ? 28.212 7.183 22.867 1.00 89.06 629 THR A CA 1
ATOM 4737 C C . THR A 1 629 ? 26.825 6.602 22.582 1.00 89.06 629 THR A C 1
ATOM 4739 O O . THR A 1 629 ? 26.429 6.553 21.414 1.00 89.06 629 THR A O 1
ATOM 4742 N N . PRO A 1 630 ? 26.066 6.163 23.604 1.00 90.94 630 PRO A N 1
ATOM 4743 C CA . PRO A 1 630 ? 24.702 5.692 23.407 1.00 90.94 630 PRO A CA 1
ATOM 4744 C C . PRO A 1 630 ? 23.789 6.819 22.919 1.00 90.94 630 PRO A C 1
ATOM 4746 O O . PRO A 1 630 ? 23.820 7.926 23.455 1.00 90.94 630 PRO A O 1
ATOM 4749 N N . VAL A 1 631 ? 22.958 6.525 21.920 1.00 90.62 631 VAL A N 1
ATOM 4750 C CA . VAL A 1 631 ? 21.925 7.430 21.410 1.00 90.62 631 VAL A CA 1
ATOM 4751 C C . VAL A 1 631 ? 20.546 6.773 21.465 1.00 90.62 631 VAL A C 1
ATOM 4753 O O . VAL A 1 631 ? 20.445 5.555 21.274 1.00 90.62 631 VAL A O 1
ATOM 4756 N N . PRO A 1 632 ? 19.478 7.551 21.718 1.00 88.00 632 PRO A N 1
ATOM 4757 C CA . PRO A 1 632 ? 18.123 7.030 21.724 1.00 88.00 632 PRO A CA 1
ATOM 4758 C C . PRO A 1 632 ? 17.677 6.658 20.305 1.00 88.00 632 PRO A C 1
ATOM 4760 O O . PRO A 1 632 ? 17.841 7.415 19.348 1.00 88.00 632 PRO A O 1
ATOM 4763 N N . MET A 1 633 ? 17.066 5.488 20.193 1.00 89.25 633 MET A N 1
ATOM 4764 C CA . MET A 1 633 ? 16.473 4.932 18.987 1.00 89.25 633 MET A CA 1
ATOM 4765 C C . MET A 1 633 ? 15.121 4.320 19.316 1.00 89.25 633 MET A C 1
ATOM 4767 O O . MET A 1 633 ? 14.896 3.851 20.434 1.00 89.25 633 MET A O 1
ATOM 4771 N N . VAL A 1 634 ? 14.239 4.271 18.324 1.00 80.44 634 VAL A N 1
ATOM 4772 C CA . VAL A 1 634 ? 12.944 3.601 18.441 1.00 80.44 634 VAL A CA 1
ATOM 4773 C C . VAL A 1 634 ? 12.863 2.475 17.422 1.00 80.44 634 VAL A C 1
ATOM 4775 O O . VAL A 1 634 ? 13.164 2.661 16.242 1.00 80.44 634 VAL A O 1
ATOM 4778 N N . TRP A 1 635 ? 12.451 1.300 17.898 1.00 87.31 635 TRP A N 1
ATOM 4779 C CA . TRP A 1 635 ? 12.084 0.150 17.075 1.00 87.31 635 TRP A CA 1
ATOM 4780 C C . TRP A 1 635 ? 10.573 -0.067 17.146 1.00 87.31 635 TRP A C 1
ATOM 4782 O O . TRP A 1 635 ? 10.108 -0.655 18.125 1.00 87.31 635 TRP A O 1
ATOM 4792 N N . PRO A 1 636 ? 9.804 0.398 16.147 1.00 77.94 636 PRO A N 1
ATOM 4793 C CA . PRO A 1 636 ? 8.373 0.121 16.079 1.00 77.94 636 PRO A CA 1
ATOM 4794 C C . PRO A 1 636 ? 8.148 -1.382 15.906 1.00 77.94 636 PRO A C 1
ATOM 4796 O O . PRO A 1 636 ? 8.733 -2.000 15.015 1.00 77.94 636 PRO A O 1
ATOM 4799 N N . LEU A 1 637 ? 7.348 -1.990 16.779 1.00 82.62 637 LEU A N 1
ATOM 4800 C CA . LEU A 1 637 ? 7.073 -3.423 16.805 1.00 82.62 637 LEU A CA 1
ATOM 4801 C C . LEU A 1 637 ? 5.591 -3.665 16.546 1.00 82.62 637 LEU A C 1
ATOM 4803 O O . LEU A 1 637 ? 4.761 -3.337 17.376 1.00 82.62 637 LEU A O 1
ATOM 4807 N N . THR A 1 638 ? 5.241 -4.322 15.453 1.00 82.50 638 THR A N 1
ATOM 4808 C CA . THR A 1 638 ? 3.862 -4.757 15.210 1.00 82.50 638 THR A CA 1
ATOM 4809 C C . THR A 1 638 ? 3.639 -6.163 15.756 1.00 82.50 638 THR A C 1
ATOM 4811 O O . THR A 1 638 ? 4.507 -7.028 15.628 1.00 82.50 638 THR A O 1
ATOM 4814 N N . MET A 1 639 ? 2.481 -6.392 16.369 1.00 85.94 639 MET A N 1
ATOM 4815 C CA . MET A 1 639 ? 2.077 -7.643 17.000 1.00 85.94 639 MET A CA 1
ATOM 4816 C C . MET A 1 639 ? 0.706 -8.069 16.474 1.00 85.94 639 MET A C 1
ATOM 4818 O O . MET A 1 639 ? -0.241 -7.286 16.523 1.00 85.94 639 MET A O 1
ATOM 4822 N N . LEU A 1 640 ? 0.603 -9.311 16.013 1.00 87.50 640 LEU A N 1
ATOM 4823 C CA . LEU A 1 640 ? -0.649 -10.025 15.799 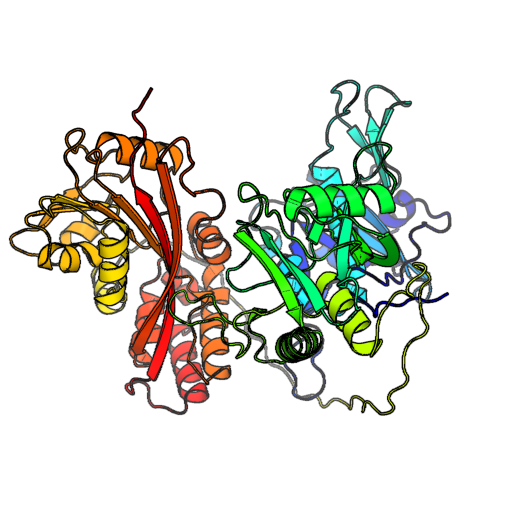1.00 87.50 640 LEU A CA 1
ATOM 4824 C C . LEU A 1 640 ? -0.895 -10.922 17.001 1.00 87.50 640 LEU A C 1
ATOM 4826 O O . LEU A 1 640 ? -0.111 -11.828 17.293 1.00 87.50 640 LEU A O 1
ATOM 4830 N N . LEU A 1 641 ? -1.990 -10.657 17.690 1.00 90.25 641 LEU A N 1
ATOM 4831 C CA . LEU A 1 641 ? -2.401 -11.361 18.886 1.00 90.25 641 LEU A CA 1
ATOM 4832 C C . LEU A 1 641 ? -3.690 -12.116 18.576 1.00 90.25 641 LEU A C 1
ATOM 4834 O O . LEU A 1 641 ? -4.615 -11.555 17.994 1.00 90.25 641 LEU A O 1
ATOM 4838 N N . ALA A 1 642 ? -3.765 -13.390 18.943 1.00 93.69 642 ALA A N 1
ATOM 4839 C CA . ALA A 1 642 ? -4.952 -14.200 18.705 1.00 93.69 642 ALA A CA 1
ATOM 4840 C C . ALA A 1 642 ? -5.259 -15.111 19.895 1.00 93.69 642 ALA A C 1
ATOM 4842 O O . ALA A 1 642 ? -4.354 -15.571 20.585 1.00 93.69 642 ALA A O 1
ATOM 4843 N N . LYS A 1 643 ? -6.539 -15.369 20.164 1.00 95.44 643 LYS A N 1
ATOM 4844 C CA . LYS A 1 643 ? -6.992 -16.295 21.217 1.00 95.44 643 LYS A CA 1
ATOM 4845 C C . LYS A 1 643 ? -8.316 -16.943 20.833 1.00 95.44 643 LYS A C 1
ATOM 4847 O O . LYS A 1 643 ? -8.916 -16.587 19.822 1.00 95.44 643 LYS A O 1
ATOM 4852 N N . GLN A 1 644 ? -8.778 -17.881 21.659 1.00 94.12 644 GLN A N 1
ATOM 4853 C CA . GLN A 1 644 ? -9.935 -18.732 21.359 1.00 94.12 644 GLN A CA 1
ATOM 4854 C C . GLN A 1 644 ? -9.693 -19.550 20.076 1.00 94.12 644 GLN A C 1
ATOM 4856 O O . GLN A 1 644 ? -10.381 -19.328 19.074 1.00 94.12 644 GLN A O 1
ATOM 4861 N N . PRO A 1 645 ? -8.689 -20.451 20.069 1.00 96.56 645 PRO A N 1
ATOM 4862 C CA . PRO A 1 645 ? -8.398 -21.277 18.900 1.00 96.56 645 PRO A CA 1
ATOM 4863 C C . PRO A 1 645 ? -9.644 -22.059 18.479 1.00 96.56 645 PRO A C 1
ATOM 4865 O O . PRO A 1 645 ? -10.324 -22.675 19.305 1.00 96.56 645 PRO A O 1
ATOM 4868 N N . ARG A 1 646 ? -9.966 -22.016 17.186 1.00 92.88 646 ARG A N 1
ATOM 4869 C CA . ARG A 1 646 ? -11.077 -22.785 16.625 1.00 92.88 646 ARG A CA 1
ATOM 4870 C C . ARG A 1 646 ? -10.662 -24.255 16.499 1.00 92.88 646 ARG A C 1
ATOM 4872 O O . ARG A 1 646 ? -9.530 -24.525 16.088 1.00 92.88 646 ARG A O 1
ATOM 4879 N N . PRO A 1 647 ? -11.554 -25.215 16.801 1.00 85.50 647 PRO A N 1
ATOM 4880 C CA . PRO A 1 647 ? -11.249 -26.636 16.651 1.00 85.50 647 PRO A CA 1
ATOM 4881 C C . PRO A 1 647 ? -10.883 -26.962 15.200 1.00 85.50 647 PRO A C 1
ATOM 4883 O O . PRO A 1 647 ? -11.386 -26.320 14.276 1.00 85.50 647 PRO A O 1
ATOM 4886 N N . LEU A 1 648 ? -9.977 -27.921 15.003 1.00 79.81 648 LEU A N 1
ATOM 4887 C CA . LEU A 1 648 ? -9.680 -28.443 13.669 1.00 79.81 648 LEU A CA 1
ATOM 4888 C C . LEU A 1 648 ? -10.880 -29.272 13.158 1.00 79.81 648 LEU A C 1
ATOM 4890 O O . LEU A 1 648 ? -11.577 -29.858 13.990 1.00 79.81 648 LEU A O 1
ATOM 4894 N N . PRO A 1 649 ? -11.151 -29.274 11.838 1.00 60.59 649 PRO A N 1
ATOM 4895 C CA . PRO A 1 649 ? -12.244 -30.043 11.236 1.00 60.59 649 PRO A CA 1
ATOM 4896 C C . PRO A 1 649 ? -12.182 -31.550 11.496 1.00 60.59 649 PRO A C 1
ATOM 4898 O O . PRO A 1 649 ? -11.054 -32.094 11.563 1.00 60.59 649 PRO A O 1
#

Solvent-accessible surface area (backbone atoms only — not comparable to full-atom values): 35556 Å² total; per-residue (Å²): 130,84,74,66,50,74,94,35,41,34,33,73,56,81,47,42,67,58,67,92,83,62,57,57,46,61,61,60,68,46,94,67,88,67,67,42,33,35,33,44,32,38,76,72,19,38,28,40,38,77,35,89,46,56,43,90,48,75,64,41,53,34,80,35,72,29,45,66,68,54,33,46,76,61,41,34,42,63,60,86,55,73,55,32,30,15,43,76,84,75,39,70,22,52,33,31,62,59,14,28,37,77,90,70,68,15,44,35,32,29,35,38,50,58,73,52,61,89,64,50,47,62,79,67,74,49,46,68,42,50,50,76,68,39,63,84,56,41,55,38,53,58,34,13,48,53,34,51,45,40,31,49,50,36,42,55,69,74,52,45,46,30,94,87,76,66,40,54,36,43,76,34,78,40,48,63,28,34,36,30,76,83,39,90,86,48,70,46,65,78,74,68,46,50,25,38,33,34,41,32,27,35,69,84,36,56,27,35,43,31,27,25,43,69,91,49,62,87,46,45,39,34,45,45,70,43,70,50,54,93,93,54,51,73,68,52,34,50,40,50,48,40,31,57,52,32,45,30,52,63,68,30,74,42,84,46,47,72,31,53,34,43,76,33,79,98,49,38,24,32,36,38,36,34,30,44,29,33,26,65,50,84,65,74,47,68,32,69,90,60,34,72,45,74,46,78,40,45,47,66,57,51,45,48,28,47,54,44,26,70,36,96,80,10,66,78,80,46,80,72,41,65,77,53,71,43,93,36,98,77,61,36,40,34,55,44,78,53,39,65,54,30,44,52,53,49,43,53,46,63,26,67,51,46,58,49,47,98,88,48,47,79,54,81,67,52,90,83,85,90,87,88,89,83,90,87,83,63,64,88,86,84,88,88,87,84,86,84,76,89,90,86,89,83,95,77,84,65,56,76,50,36,68,76,35,56,81,69,78,58,68,70,60,53,49,53,52,48,62,73,40,62,55,95,59,54,55,31,33,37,24,34,50,28,50,45,27,61,60,43,60,62,48,43,76,70,25,67,30,23,40,29,21,20,72,46,65,67,30,52,73,63,30,70,86,52,97,40,54,48,76,46,78,26,46,64,54,57,69,83,65,57,70,51,60,28,37,34,38,40,34,56,76,43,71,64,79,55,60,47,73,52,28,52,53,38,49,35,45,23,32,23,71,69,12,26,40,39,38,34,42,60,41,74,68,66,36,36,32,83,97,34,66,63,31,21,50,54,53,32,49,52,55,58,72,30,41,82,48,37,60,67,49,55,49,49,28,58,76,49,62,57,76,94,56,68,86,48,79,78,45,23,74,41,78,49,77,50,20,41,67,46,74,43,74,43,20,44,54,48,53,42,42,33,51,61,48,37,92,16,31,63,55,34,35,72,65,38,77,61,44,61,60,48,51,38,52,52,38,28,65,52,66,72,46,60,52,80,50,66,40,66,33,36,40,37,27,39,33,44,36,33,27,39,45,35,77,82,134

Foldseek 3Di:
DQLLFDQFALPDAQFAQDDPPDFLVCVQPDPDFPVEWEWEDAQQWTWWDQDDDWAPDGRFIAGDIDTPVLCVLLQWGCLNDHQWIDGVNPHTWAKAWLHADPVSRYTYIYTYCNRPDVCSCVVSVTDIDGLVVCLVGYDRNRSNSRLSSLLLNLQCVVPQAQPVPRAGWDADPRSQWIAGPVDRPRIGGRDEWEKEFEFEAEQFRFWTKWFDWPPDDPQATFTFMDTADDPHDNVRRVQVRCCQAWVWGFPAKDFNDWHFDCPDPSRHTYIYTYMYTYTPHQHTDGDPVTTPDIHIDGLVRLQQLLVLLADPNRLVPADDAQPDQSVDPSSHHYDHRNDVRSSNSNSSSQLVGHQADNNHHGDGRDDDDDDDDDDDGRDDDDDDDDDFDDDDDDADQPLVLQVPQDDAFDPVVVVVQCVLLVFPAQAEEEEALCQQNSPVVVSVVGYQAYEYERCDPVSPVNHDDDPRYHYDYDHLLCPVAAFQAHQEYEYEPCLLVDPLVSNLVVVLGHHHLSHKYKYKYFQQLSKAFVPQVQLSCLSNVLCVLLLVLDDVSVSCCNVQPCVPRADDCQFFVDKDKRKHKDKDWDFLLSSLSNLVNDRSSVVSCRRPPCSSVVSSVSNCVSVVHDRHGIGIMITIMMMMMGHSGHDDD

Nearest PDB structures (foldseek):
  6scx-assembly2_C-2  TM=8.118E-01  e=1.084E-27  Homo sapiens
  6o3p-assembly1_B  TM=7.967E-01  e=2.523E-27  Mus musculus
  6scx-assembly1_A  TM=7.849E-01  e=1.904E-27  Homo sapiens
  4hg2-assembly1_A  TM=8.610E-01  e=4.193E-18  Anaeromyxobacter dehalogenans 2CP-C
  3ege-assembly1_A  TM=5.771E-01  e=1.601E-10  Trichormus variabilis ATCC 29413

Sequence (649 aa):
MRAVLAAQSFAGNQLVRGAAGRRLEQVLSSSGSDGSLFLLVSDRRVCVADGPGGGGSAARTQVRWLDRAGLAAMDIAYSGQGDQLSIGGSQEAPVYLLGEDRQAQALRLAVDVTAAPQGWAEQRGVRLQDLRLLMALLPPDELSVAGHAMALSQWHLAHQFCGRCGAPTVPAEAGARRQCTAHDSHRQYPRTDPVVIMLVESPDGRSALLGRSKAMRPGMLTALSGFVDQGEAIEEAVRRETREEAGVQLAAVDIVGSQPWPVGRGGSCELMIGCIAKAAGSELTVDLEEMSEVRWASREDVAQAVRESESPDSPYLKPLSSSSPVTSTLGFFVPPPFAIAHHLMRTWVQHGGPWFSSSGEVLPALHQAAAAPAATSRRRLRRRACRLLPPAMAPLWPANTYAAYRPGYPAHVLECIYEFAALPQRELALDVACGTGQVAVSLAETFQQVVAQDSSASQIAAAQQRPNIRYEQAPAEASGMAECSVDLITAAQCMHWFDAPRFYAECRRVLKPTGALAVFSYIPLEIHFPGNQAASEVLQKCLLDSNPFFDPRRQRFVLHLFEGQEPTAEDFGVIESCAIDMPRERSVEQIVGWCQSMSGWAGYEAAHPGAAERLAADLQAALGVDAGTPVPMVWPLTMLLAKQPRPLP

Secondary structure (DSSP, 8-state):
----SPP-TT----SBSS-SS--HHHHHH-SS--S-EEEEEETTEEEEEE----TTSPPPEEE-EE-HHHHHTTTEEE-SSTTEEEETTTEEEEEEEEEEETTTTEEEEEEE-TTSPTTHHHHTT-EEEEHHHHTTTS-HHHHHHHHHHHHHHHHHHHT-B-TTT--BEEEETTTTEEEESS-TT-EE----EEEEEEEEEPTTSSEEEEEEETTSPTTB-B-EEEEPPTT--HHHHHHHHHHHHH---EEEEEEEEEEEETT-GGG--EEEEEEEEEES-------TTTEEEEEEEEHHHHHHHHHHHHSTT-TTTSPP-SSS--SSTTS-B---TTSHHHHHHHHHHHH-S-SB-TTSPBPPP---------------------------------HHHHHHHSPPPPHHHHHHHHHHH--S---EEEEET-TTTTTHHHHTTTSSEEEEEES-HHHHHTSPP-TTEEEEE--TT---PPTT-EEEEEEES-GGGS-HHHHHHHHHHHEEEEEEEEEEEE-GGG-B-TT-HHHHHHHHHHHHHHGGGS-HHHHHHHHHTTTT----TTTEEEEEEEEEEEEEEE-HHHHHHHHHTSTTHHHHHHHSTTHHHHHHHHHHHHHTS-TTS-EEEEEEEEEEEEEEEPPP-

Mean predicted aligned error: 16.75 Å

InterPro domains:
  IPR000086 NUDIX hydrolase domain [PF00293] (194-304)
  IPR000086 NUDIX hydrolase domain [PS51462] (190-319)
  IPR013216 Methyltransferase type 11 [PF08241] (430-518)
  IPR015375 NADH pyrophosphatase-like, N-terminal [PF09296] (81-155)
  IPR015376 Zinc ribbon, NADH pyrophosphatase [PF09297] (159-189)
  IPR015797 NUDIX hydrolase-like domain superfamily [SSF55811] (142-310)
  IPR020084 NUDIX hydrolase, conserved site [PS00893] (226-247)
  IPR029063 S-adenosyl-L-methionine-dependent methyltransferase superfamily [G3DSA:3.40.50.150] (396-644)
  IPR029063 S-adenosyl-L-methionine-dependent methyltransferase superfamily [SSF53335] (397-544)
  IPR049734 NADH pyrophosphatase-like, C-terminal domain [cd03429] (193-349)
  IPR050241 NAD-capped RNA hydrolase NudC subfamily [PTHR42904] (9-351)

Radius of gyration: 27.64 Å; Cα contacts (8 Å, |Δi|>4): 1328; chains: 1; bounding box: 67×69×73 Å

Organism: Chlorella sorokiniana (NCBI:txid3076)